Protein 3LFT (pdb70)

B-factor: mean 8.45, std 4.94, range [2.0, 41.19]

Secondary structure (DSSP, 8-state):
--EEEEEEE-S--HHHHHHHHHHHHHHHHTT--GGGEEEE---TT-HHHHH--TTGGGSS-SEEEEESHHHHHHHHHH-SSS-B----S-TTTTTS-S-SS---SSB--EEE---HHHHHHHHHHH-TT--EEEEEEETT-HHHHHHHHHHHHHHHHTT-EEEEEEESSGGGHHHHHH---S-SEEEE-S-HHHHHTHHHHHHHTTTT---EEESS---TTS--EEEE--HHHHHHHHH--HHHHTT--GGGS--EEE---EEEE-HHHHHHTTPPPPHHHHHH-SEE-/-EEEEE-S--HHHHHHHHHHHHHHHHTT---EE---TT-HHHHH--HHHHHSS-SEEEEESHHHHHHHHHH-SSS-B----S-TTTTTS-S-SS---SSB--EEE---HHHHHHHHHHH-TT--EEEEEEETT-HHHHHHHHHHHHHHHHTT-EEEEEEESSGGGHHHHHH---S-SEEEE-S-HHHHHTHHHHHHHTTTT---EEESS---TTS--EEEE--HHHHHHHHH--TTGGG---GGGS--EEE---EEEE-HHHHHHHT----HHHHHH-SEE-

Structure (mmCIF, N/CA/C/O backbone):
data_3LFT
#
_entry.id   3LFT
#
_cell.length_a   54.619
_cell.length_b   68.630
_cell.length_c   137.410
_cell.angle_alpha   90.000
_cell.angle_beta   90.000
_cell.angle_gamma   90.000
#
_symmetry.space_group_name_H-M   'P 21 21 21'
#
loop_
_entity.id
_entity.type
_entity.pdbx_description
1 polymer 'uncharacterized protein'
2 non-polymer TRYPTOPHAN
3 water water
#
loop_
_atom_site.group_PDB
_atom_site.id
_atom_site.type_symbol
_atom_site.label_atom_id
_atom_site.label_alt_id
_atom_site.label_comp_id
_atom_site.label_asym_id
_atom_site.label_entity_id
_atom_site.label_seq_id
_atom_site.pdbx_PDB_ins_code
_atom_site.Cartn_x
_atom_site.Cartn_y
_atom_site.Cartn_z
_atom_site.occupancy
_atom_site.B_iso_or_equiv
_atom_site.auth_seq_id
_atom_site.auth_comp_id
_atom_site.auth_asym_id
_atom_site.auth_atom_id
_atom_site.pdbx_PDB_model_num
ATOM 1 N N . SER A 1 1 ? -13.463 12.218 -6.680 1.00 10.92 49 SER A N 1
ATOM 2 C CA . SER A 1 1 ? -13.863 12.056 -8.115 1.00 11.24 49 SER A CA 1
ATOM 3 C C . SER A 1 1 ? -12.678 12.375 -9.031 1.00 11.05 49 SER A C 1
ATOM 4 O O . SER A 1 1 ? -11.781 13.131 -8.654 1.00 9.96 49 SER A O 1
ATOM 7 N N . ASN A 1 2 ? -12.688 11.787 -10.228 1.00 10.97 50 ASN A N 1
ATOM 8 C CA . ASN A 1 2 ? -11.643 11.996 -11.235 1.00 10.97 50 ASN A CA 1
ATOM 9 C C . ASN A 1 2 ? -10.228 11.836 -10.708 1.00 10.01 50 ASN A C 1
ATOM 10 O O . ASN A 1 2 ? -9.375 12.695 -10.977 1.00 10.12 50 ASN A O 1
ATOM 12 N N . ALA A 1 3 ? -9.969 10.761 -9.965 1.00 9.31 51 ALA A N 1
ATOM 13 C CA . ALA A 1 3 ? -8.659 10.590 -9.309 1.00 8.53 51 ALA A CA 1
ATOM 14 C C . ALA A 1 3 ? -7.529 10.423 -10.322 1.00 8.77 51 ALA A C 1
ATOM 15 O O . ALA A 1 3 ? -7.622 9.616 -11.261 1.00 8.67 51 ALA A O 1
ATOM 17 N N . LYS A 1 4 ? -6.479 11.226 -10.151 1.00 7.88 52 LYS A N 1
ATOM 18 C CA . LYS A 1 4 ? -5.303 11.176 -11.032 1.00 8.19 52 LYS A CA 1
ATOM 19 C C . LYS A 1 4 ? -4.068 11.274 -10.170 1.00 7.29 52 LYS A C 1
ATOM 20 O O . LYS A 1 4 ? -3.963 12.220 -9.362 1.00 7.84 52 LYS A O 1
ATOM 26 N N . ILE A 1 5 ? -3.141 10.331 -10.308 1.00 6.84 53 ILE A N 1
ATOM 27 C CA . ILE A 1 5 ? -1.883 10.422 -9.537 1.00 7.14 53 ILE A CA 1
ATOM 28 C C . ILE A 1 5 ? -0.673 10.225 -10.427 1.00 7.01 53 ILE A C 1
ATOM 29 O O . ILE A 1 5 ? -0.740 9.518 -11.436 1.00 7.23 53 ILE A O 1
ATOM 34 N N . GLY A 1 6 ? 0.424 10.881 -10.073 1.00 6.51 54 GLY A N 1
ATOM 35 C CA . GLY A 1 6 ? 1.692 10.644 -10.740 1.00 5.90 54 GLY A CA 1
ATOM 36 C C . GLY A 1 6 ? 2.595 9.847 -9.820 1.00 6.22 54 GLY A C 1
ATOM 37 O O . GLY A 1 6 ? 2.600 10.063 -8.601 1.00 6.62 54 GLY A O 1
ATOM 38 N N . VAL A 1 7 ? 3.341 8.913 -10.399 1.00 5.83 55 VAL A N 1
ATOM 39 C CA . VAL A 1 7 ? 4.262 8.053 -9.628 1.00 6.31 55 VAL A CA 1
ATOM 40 C C . VAL A 1 7 ? 5.634 8.094 -10.276 1.00 6.24 55 VAL A C 1
ATOM 41 O O . VAL A 1 7 ? 5.765 7.836 -11.480 1.00 6.75 55 VAL A O 1
ATOM 45 N N . LEU A 1 8 ? 6.649 8.448 -9.484 1.00 5.24 56 LEU A N 1
ATOM 46 C CA . LEU A 1 8 ? 8.036 8.427 -9.946 1.00 5.61 56 LEU A CA 1
ATOM 47 C C . LEU A 1 8 ? 8.764 7.345 -9.171 1.00 5.22 56 LEU A C 1
ATOM 48 O O . LEU A 1 8 ? 8.912 7.435 -7.946 1.00 6.15 56 LEU A O 1
ATOM 53 N N . GLN A 1 9 ? 9.184 6.301 -9.887 1.00 5.86 57 GLN A N 1
ATOM 54 C CA . GLN A 1 9 ? 10.031 5.278 -9.299 1.00 6.09 57 GLN A CA 1
ATOM 55 C C . GLN A 1 9 ? 11.483 5.646 -9.620 1.00 5.98 57 GLN A C 1
ATOM 56 O O . GLN A 1 9 ? 11.829 5.908 -10.761 1.00 5.99 57 GLN A O 1
ATOM 62 N N . PHE A 1 10 ? 12.336 5.660 -8.597 1.00 5.91 58 PHE A N 1
ATOM 63 C CA . PHE A 1 10 ? 13.676 6.196 -8.795 1.00 5.65 58 PHE A CA 1
ATOM 64 C C . PHE A 1 10 ? 14.469 5.381 -9.816 1.00 5.18 58 PHE A C 1
ATOM 65 O O . PHE A 1 10 ? 15.149 5.954 -10.663 1.00 5.18 58 PHE A O 1
ATOM 73 N N . VAL A 1 11 ? 14.392 4.051 -9.741 1.00 6.00 59 VAL A N 1
ATOM 74 C CA . VAL A 1 11 ? 15.219 3.173 -10.558 1.00 6.29 59 VAL A CA 1
ATOM 75 C C . VAL A 1 11 ? 14.557 1.812 -10.544 1.00 6.72 59 VAL A C 1
ATOM 76 O O . VAL A 1 11 ? 13.732 1.513 -9.687 1.00 6.54 59 VAL A O 1
ATOM 80 N N . SER A 1 12 ? 14.935 0.973 -11.502 1.00 7.03 60 SER A N 1
ATOM 81 C CA . SER A 1 12 ? 14.510 -0.424 -11.476 1.00 7.41 60 SER A CA 1
ATOM 82 C C . SER A 1 12 ? 15.451 -1.238 -10.609 1.00 7.70 60 SER A C 1
ATOM 83 O O . SER A 1 12 ? 16.604 -1.473 -10.956 1.00 9.00 60 SER A O 1
ATOM 86 N N . HIS A 1 13 ? 14.963 -1.636 -9.443 1.00 6.07 61 HIS A N 1
ATOM 87 C CA . HIS A 1 13 ? 15.546 -2.781 -8.761 1.00 6.20 61 HIS A CA 1
ATOM 88 C C . HIS A 1 13 ? 14.384 -3.575 -8.159 1.00 5.60 61 HIS A C 1
ATOM 89 O O . HIS A 1 13 ? 13.302 -3.021 -7.963 1.00 5.05 61 HIS A O 1
ATOM 96 N N . PRO A 1 14 ? 14.556 -4.882 -7.916 1.00 5.28 62 PRO A N 1
ATOM 97 C CA . PRO A 1 14 ? 13.323 -5.666 -7.676 1.00 5.59 62 PRO A CA 1
ATOM 98 C C . PRO A 1 14 ? 12.514 -5.244 -6.469 1.00 5.85 62 PRO A C 1
ATOM 99 O O . PRO A 1 14 ? 11.284 -5.337 -6.486 1.00 5.85 62 PRO A O 1
ATOM 103 N N . SER A 1 15 ? 13.183 -4.745 -5.435 1.00 5.13 63 SER A N 1
ATOM 104 C CA . SER A 1 15 ? 12.451 -4.272 -4.253 1.00 4.53 63 SER A CA 1
ATOM 105 C C . SER A 1 15 ? 11.497 -3.128 -4.589 1.00 5.17 63 SER A C 1
ATOM 106 O O . SER A 1 15 ? 10.346 -3.120 -4.156 1.00 5.29 63 SER A O 1
ATOM 109 N N . LEU A 1 16 ? 11.958 -2.176 -5.395 1.00 4.54 64 LEU A N 1
ATOM 110 C CA . LEU A 1 16 ? 11.082 -1.068 -5.766 1.00 5.14 64 LEU A CA 1
ATOM 111 C C . LEU A 1 16 ? 9.921 -1.529 -6.633 1.00 5.19 64 LEU A C 1
ATOM 112 O O . LEU A 1 16 ? 8.806 -1.012 -6.492 1.00 5.78 64 LEU A O 1
ATOM 117 N N . ASP A 1 17 ? 10.167 -2.476 -7.527 1.00 5.57 65 ASP A N 1
ATOM 118 C CA . ASP A 1 17 ? 9.082 -3.033 -8.333 1.00 5.40 65 ASP A CA 1
ATOM 119 C C . ASP A 1 17 ? 8.003 -3.665 -7.450 1.00 5.53 65 ASP A C 1
ATOM 120 O O . ASP A 1 17 ? 6.811 -3.505 -7.710 1.00 5.46 65 ASP A O 1
ATOM 125 N N . LEU A 1 18 ? 8.417 -4.359 -6.389 1.00 5.48 66 LEU A N 1
ATOM 126 C CA . LEU A 1 18 ? 7.475 -4.992 -5.467 1.00 5.46 66 LEU A CA 1
ATOM 127 C C . LEU A 1 18 ? 6.709 -3.954 -4.631 1.00 5.45 66 LEU A C 1
ATOM 128 O O . LEU A 1 18 ? 5.497 -4.115 -4.403 1.00 5.52 66 LEU A O 1
ATOM 133 N N . ILE A 1 19 ? 7.387 -2.889 -4.209 1.00 5.29 67 ILE A N 1
ATOM 134 C CA . ILE A 1 19 ? 6.698 -1.774 -3.572 1.00 5.38 67 ILE A CA 1
ATOM 135 C C . ILE A 1 19 ? 5.620 -1.203 -4.500 1.00 5.82 67 ILE A C 1
ATOM 136 O O . ILE A 1 19 ? 4.481 -0.975 -4.062 1.00 6.17 67 ILE A O 1
ATOM 141 N N . TYR A 1 20 ? 5.950 -0.993 -5.774 1.00 5.52 68 TYR A N 1
ATOM 142 C CA . TYR A 1 20 ? 4.960 -0.460 -6.691 1.00 5.80 68 TYR A CA 1
ATOM 143 C C . TYR A 1 20 ? 3.770 -1.418 -6.859 1.00 5.53 68 TYR A C 1
ATOM 144 O O . TYR A 1 20 ? 2.615 -0.973 -6.913 1.00 5.13 68 TYR A O 1
ATOM 153 N N . LYS A 1 21 ? 4.031 -2.724 -6.936 1.00 5.63 69 LYS A N 1
ATOM 154 C CA A LYS A 1 21 ? 2.958 -3.716 -6.983 0.50 5.61 69 LYS A CA 1
ATOM 155 C CA B LYS A 1 21 ? 2.937 -3.676 -7.011 0.50 5.19 69 LYS A CA 1
ATOM 156 C C . LYS A 1 21 ? 2.067 -3.550 -5.752 1.00 4.95 69 LYS A C 1
ATOM 157 O O . LYS A 1 21 ? 0.830 -3.545 -5.853 1.00 4.97 69 LYS A O 1
ATOM 168 N N . GLY A 1 22 ? 2.696 -3.412 -4.578 1.00 4.76 70 GLY A N 1
ATOM 169 C CA . GLY A 1 22 ? 1.961 -3.172 -3.325 1.00 5.07 70 GLY A CA 1
ATOM 170 C C . GLY A 1 22 ? 1.113 -1.912 -3.362 1.00 4.33 70 GLY A C 1
ATOM 171 O O . GLY A 1 22 ? -0.031 -1.920 -2.913 1.00 4.65 70 GLY A O 1
ATOM 172 N N . ILE A 1 23 ? 1.654 -0.829 -3.925 1.00 4.55 71 ILE A N 1
ATOM 173 C CA . ILE A 1 23 ? 0.879 0.405 -4.084 1.00 4.66 71 ILE A CA 1
ATOM 174 C C . ILE A 1 23 ? -0.397 0.135 -4.874 1.00 4.95 71 ILE A C 1
ATOM 175 O O . ILE A 1 23 ? -1.495 0.535 -4.460 1.00 4.93 71 ILE A O 1
ATOM 180 N N . GLN A 1 24 ? -0.239 -0.523 -6.020 1.00 4.85 72 GLN A N 1
ATOM 181 C CA . GLN A 1 24 ? -1.381 -0.846 -6.862 1.00 5.72 72 GLN A CA 1
ATOM 182 C C . GLN A 1 24 ? -2.376 -1.735 -6.130 1.00 5.52 72 GLN A C 1
ATOM 183 O O . GLN A 1 24 ? -3.579 -1.518 -6.256 1.00 6.05 72 GLN A O 1
ATOM 189 N N . ASP A 1 25 ? -1.887 -2.705 -5.358 1.00 5.51 73 ASP A N 1
ATOM 190 C CA . ASP A 1 25 ? -2.791 -3.593 -4.626 1.00 5.12 73 ASP A CA 1
ATOM 191 C C . ASP A 1 25 ? -3.546 -2.799 -3.575 1.00 5.00 73 ASP A C 1
ATOM 192 O O . ASP A 1 25 ? -4.735 -3.032 -3.386 1.00 6.40 73 ASP A O 1
ATOM 197 N N . GLY A 1 26 ? -2.870 -1.872 -2.890 1.00 4.96 74 GLY A N 1
ATOM 198 C CA . GLY A 1 26 ? -3.523 -1.108 -1.810 1.00 4.87 74 GLY A CA 1
ATOM 199 C C . GLY A 1 26 ? -4.564 -0.161 -2.367 1.00 5.75 74 GLY A C 1
ATOM 200 O O . GLY A 1 26 ? -5.655 -0.033 -1.818 1.00 6.46 74 GLY A O 1
ATOM 201 N N . LEU A 1 27 ? -4.238 0.505 -3.475 1.00 5.81 75 LEU A N 1
ATOM 202 C CA . LEU A 1 27 ? -5.230 1.312 -4.203 1.00 5.79 75 LEU A CA 1
ATOM 203 C C . LEU A 1 27 ? -6.447 0.501 -4.622 1.00 6.73 75 LEU A C 1
ATOM 204 O O . LEU A 1 27 ? -7.581 0.924 -4.427 1.00 6.19 75 LEU A O 1
ATOM 209 N N . ALA A 1 28 ? -6.203 -0.663 -5.215 1.00 6.33 76 ALA A N 1
ATOM 210 C CA . ALA A 1 28 ? -7.287 -1.491 -5.725 1.00 6.37 76 ALA A CA 1
ATOM 211 C C . ALA A 1 28 ? -8.211 -1.965 -4.601 1.00 6.72 76 ALA A C 1
ATOM 212 O O . ALA A 1 28 ? -9.438 -2.009 -4.770 1.00 6.47 76 ALA A O 1
ATOM 214 N N . GLU A 1 29 ? -7.641 -2.294 -3.444 1.00 6.82 77 GLU A N 1
ATOM 215 C CA . GLU A 1 29 ? -8.426 -2.750 -2.291 1.00 7.22 77 GLU A CA 1
ATOM 216 C C . GLU A 1 29 ? -9.434 -1.685 -1.838 1.00 6.85 77 GLU A C 1
ATOM 217 O O . GLU A 1 29 ? -10.503 -2.003 -1.322 1.00 6.40 77 GLU A O 1
ATOM 223 N N . GLU A 1 30 ? -9.080 -0.425 -2.060 1.00 6.62 78 GLU A N 1
ATOM 224 C CA . GLU A 1 30 ? -9.930 0.710 -1.693 1.00 6.49 78 GLU A CA 1
ATOM 225 C C . GLU A 1 30 ? -10.856 1.159 -2.828 1.00 7.03 78 GLU A C 1
ATOM 226 O O . GLU A 1 30 ? -11.595 2.137 -2.679 1.00 7.77 78 GLU A O 1
ATOM 232 N N . GLY A 1 31 ? -10.817 0.451 -3.954 1.00 7.23 79 GLY A N 1
ATOM 233 C CA . GLY A 1 31 ? -11.667 0.778 -5.110 1.00 7.66 79 GLY A CA 1
ATOM 234 C C . GLY A 1 31 ? -11.009 1.616 -6.191 1.00 8.21 79 GLY A C 1
ATOM 235 O O . GLY A 1 31 ? -11.630 1.908 -7.220 1.00 9.17 79 GLY A O 1
ATOM 236 N N . TYR A 1 32 ? -9.766 2.019 -5.958 1.00 7.65 80 TYR A N 1
ATOM 237 C CA . TYR A 1 32 ? -9.055 2.853 -6.914 1.00 8.31 80 TYR A CA 1
ATOM 238 C C . TYR A 1 32 ? -8.325 1.965 -7.919 1.00 8.25 80 TYR A C 1
ATOM 239 O O . TYR A 1 32 ? -7.154 1.622 -7.759 1.00 9.03 80 TYR A O 1
ATOM 248 N N . LYS A 1 33 ? -9.076 1.532 -8.928 1.00 8.53 81 LYS A N 1
ATOM 249 C CA . LYS A 1 33 ? -8.549 0.673 -9.990 1.00 9.00 81 LYS A CA 1
ATOM 250 C C . LYS A 1 33 ? -9.349 0.906 -11.264 1.00 9.67 81 LYS A C 1
ATOM 251 O O . LYS A 1 33 ? -10.415 1.520 -11.220 1.00 9.39 81 LYS A O 1
ATOM 257 N N . ASP A 1 34 ? -8.836 0.413 -12.391 1.00 10.19 82 ASP A N 1
ATOM 258 C CA . ASP A 1 34 ? -9.509 0.548 -13.695 1.00 11.18 82 ASP A CA 1
ATOM 259 C C . ASP A 1 34 ? -9.897 2.010 -13.964 1.00 11.23 82 ASP A C 1
ATOM 260 O O . ASP A 1 34 ? -9.047 2.901 -13.887 1.00 11.29 82 ASP A O 1
ATOM 265 N N . ASP A 1 35 ? -11.176 2.252 -14.244 1.00 11.51 83 ASP A N 1
ATOM 266 C CA . ASP A 1 35 ? -11.655 3.592 -14.597 1.00 11.35 83 ASP A CA 1
ATOM 267 C C . ASP A 1 35 ? -11.688 4.594 -13.425 1.00 11.19 83 ASP A C 1
ATOM 268 O O . ASP A 1 35 ? -11.886 5.789 -13.651 1.00 11.68 83 ASP A O 1
ATOM 270 N N . GLN A 1 36 ? -11.479 4.122 -12.192 1.00 10.44 84 GLN A N 1
ATOM 271 C CA . GLN A 1 36 ? -11.563 4.986 -11.002 1.00 9.61 84 GLN A CA 1
ATOM 272 C C . GLN A 1 36 ? -10.273 5.750 -10.679 1.00 9.28 84 GLN A C 1
ATOM 273 O O . GLN A 1 36 ? -10.271 6.648 -9.832 1.00 8.90 84 GLN A O 1
ATOM 275 N N . VAL A 1 37 ? -9.179 5.392 -11.338 1.00 8.53 85 VAL A N 1
ATOM 276 C CA . VAL A 1 37 ? -7.921 6.109 -11.127 1.00 8.60 85 VAL A CA 1
ATOM 277 C C . VAL A 1 37 ? -7.077 6.109 -12.401 1.00 7.79 85 VAL A C 1
ATOM 278 O O . VAL A 1 37 ? -7.078 5.133 -13.162 1.00 8.65 85 VAL A O 1
ATOM 282 N N . LYS A 1 38 ? -6.418 7.233 -12.662 1.00 5.76 86 LYS A N 1
ATOM 283 C CA . LYS A 1 38 ? -5.455 7.324 -13.741 1.00 4.69 86 LYS A CA 1
ATOM 284 C C . LYS A 1 38 ? -4.077 7.506 -13.123 1.00 4.48 86 LYS A C 1
ATOM 285 O O . LYS A 1 38 ? -3.829 8.494 -12.426 1.00 4.34 86 LYS A O 1
ATOM 287 N N . ILE A 1 39 ? -3.204 6.528 -13.360 1.00 4.30 87 ILE A N 1
ATOM 288 C CA . ILE A 1 39 ? -1.834 6.562 -12.853 1.00 5.43 87 ILE A CA 1
ATOM 289 C C . ILE A 1 39 ? -0.890 6.906 -13.984 1.00 5.48 87 ILE A C 1
ATOM 290 O O . ILE A 1 39 ? -0.849 6.205 -15.000 1.00 6.90 87 ILE A O 1
ATOM 295 N N . ASP A 1 40 ? -0.156 8.000 -13.815 1.00 4.50 88 ASP A N 1
ATOM 296 C CA . ASP A 1 40 ? 0.950 8.339 -14.720 1.00 4.91 88 ASP A CA 1
ATOM 297 C C . ASP A 1 40 ? 2.261 7.901 -14.067 1.00 4.08 88 ASP A C 1
ATOM 298 O O . ASP A 1 40 ? 2.751 8.554 -13.142 1.00 4.70 88 ASP A O 1
ATOM 303 N N . PHE A 1 41 ? 2.806 6.797 -14.560 1.00 3.61 89 PHE A N 1
ATOM 304 C CA . PHE A 1 41 ? 4.001 6.177 -14.006 1.00 3.93 89 PHE A CA 1
ATOM 305 C C . PHE A 1 41 ? 5.240 6.527 -14.809 1.00 3.83 89 PHE A C 1
ATOM 306 O O . PHE A 1 41 ? 5.241 6.404 -16.038 1.00 4.43 89 PHE A O 1
ATOM 322 N N . ASN A 1 43 ? 9.793 6.229 -14.571 1.00 4.03 91 ASN A N 1
ATOM 323 C CA . ASN A 1 43 ? 10.961 5.647 -13.912 1.00 3.96 91 ASN A CA 1
ATOM 324 C C . ASN A 1 43 ? 12.198 6.439 -14.346 1.00 3.89 91 ASN A C 1
ATOM 325 O O . ASN A 1 43 ? 12.515 6.535 -15.531 1.00 4.32 91 ASN A O 1
ATOM 330 N N . SER A 1 44 ? 12.861 7.062 -13.378 1.00 3.23 92 SER A N 1
ATOM 331 C CA . SER A 1 44 ? 14.040 7.890 -13.651 1.00 3.62 92 SER A CA 1
ATOM 332 C C . SER A 1 44 ? 15.344 7.099 -13.864 1.00 3.79 92 SER A C 1
ATOM 333 O O . SER A 1 44 ? 16.386 7.711 -14.167 1.00 4.42 92 SER A O 1
ATOM 336 N N . GLU A 1 45 ? 15.282 5.765 -13.756 1.00 4.68 93 GLU A N 1
ATOM 337 C CA A GLU A 1 45 ? 16.415 4.932 -14.178 0.50 4.84 93 GLU A CA 1
ATOM 338 C CA B GLU A 1 45 ? 16.399 4.878 -14.118 0.50 4.68 93 GLU A CA 1
ATOM 339 C C . GLU A 1 45 ? 17.694 5.254 -13.391 1.00 4.80 93 GLU A C 1
ATOM 340 O O . GLU A 1 45 ? 18.803 5.131 -13.913 1.00 5.03 93 GLU A O 1
ATOM 351 N N . GLY A 1 46 ? 17.547 5.699 -12.148 1.00 4.26 94 GLY A N 1
ATOM 352 C CA . GLY A 1 46 ? 18.698 6.043 -11.314 1.00 5.42 94 GLY A CA 1
ATOM 353 C C . GLY A 1 46 ? 19.448 7.300 -11.714 1.00 5.59 94 GLY A C 1
ATOM 354 O O . GLY A 1 46 ? 20.533 7.559 -11.207 1.00 7.13 94 GLY A O 1
ATOM 355 N N . ASP A 1 47 ? 18.863 8.077 -12.617 1.00 4.96 95 ASP A N 1
ATOM 356 C CA . ASP A 1 47 ? 19.542 9.224 -13.217 1.00 4.94 95 ASP A CA 1
ATOM 357 C C . ASP A 1 47 ? 18.966 10.513 -12.628 1.00 4.79 95 ASP A C 1
ATOM 358 O O . ASP A 1 47 ? 17.782 10.825 -12.826 1.00 4.70 95 ASP A O 1
ATOM 363 N N . GLN A 1 48 ? 19.792 11.282 -11.919 1.00 4.50 96 GLN A N 1
ATOM 364 C CA . GLN A 1 48 ? 19.303 12.522 -11.289 1.00 5.36 96 GLN A CA 1
ATOM 365 C C . GLN A 1 48 ? 18.781 13.536 -12.293 1.00 4.86 96 GLN A C 1
ATOM 366 O O . GLN A 1 48 ? 17.906 14.356 -11.960 1.00 4.08 96 GLN A O 1
ATOM 372 N N . SER A 1 49 ? 19.309 13.515 -13.519 1.00 5.90 97 SER A N 1
ATOM 373 C CA . SER A 1 49 ? 18.788 14.407 -14.550 1.00 6.64 97 SER A CA 1
ATOM 374 C C . SER A 1 49 ? 17.342 14.063 -14.861 1.00 6.30 97 SER A C 1
ATOM 375 O O . SER A 1 49 ? 16.497 14.964 -14.980 1.00 6.74 97 SER A O 1
ATOM 378 N N . LYS A 1 50 ? 17.049 12.771 -14.963 1.00 6.15 98 LYS A N 1
ATOM 379 C CA . LYS A 1 50 ? 15.694 12.315 -15.207 1.00 6.16 98 LYS A CA 1
ATOM 380 C C . LYS A 1 50 ? 14.810 12.602 -13.993 1.00 5.27 98 LYS A C 1
ATOM 381 O O . LYS A 1 50 ? 13.638 12.938 -14.132 1.00 6.11 98 LYS A O 1
ATOM 387 N N . VAL A 1 51 ? 15.361 12.476 -12.785 1.00 5.85 99 VAL A N 1
ATOM 388 C CA . VAL A 1 51 ? 14.589 12.826 -11.595 1.00 5.94 99 VAL A CA 1
ATOM 389 C C . VAL A 1 51 ? 14.091 14.262 -11.715 1.00 6.12 99 VAL A C 1
ATOM 390 O O . VAL A 1 51 ? 12.919 14.539 -11.484 1.00 5.91 99 VAL A O 1
ATOM 394 N N . ALA A 1 52 ? 14.980 15.182 -12.090 1.00 5.75 100 ALA A N 1
ATOM 395 C CA . ALA A 1 52 ? 14.590 16.590 -12.180 1.00 6.31 100 ALA A CA 1
ATOM 396 C C . ALA A 1 52 ? 13.550 16.822 -13.284 1.00 6.22 100 ALA A C 1
ATOM 397 O O . ALA A 1 52 ? 12.536 17.476 -13.054 1.00 6.74 100 ALA A O 1
ATOM 399 N N . THR A 1 53 ? 13.796 16.281 -14.468 1.00 6.43 101 THR A N 1
ATOM 400 C CA . THR A 1 53 ? 12.898 16.524 -15.584 1.00 6.64 101 THR A CA 1
ATOM 401 C C . THR A 1 53 ? 11.530 15.874 -15.365 1.00 6.23 101 THR A C 1
ATOM 402 O O . THR A 1 53 ? 10.485 16.496 -15.577 1.00 6.84 101 THR A O 1
ATOM 414 N N . SER A 1 55 ? 10.197 14.922 -12.424 1.00 6.29 103 SER A N 1
ATOM 415 C CA . SER A 1 55 ? 9.499 15.576 -11.312 1.00 6.57 103 SER A CA 1
ATOM 416 C C . SER A 1 55 ? 8.807 16.845 -11.770 1.00 6.56 103 SER A C 1
ATOM 417 O O . SER A 1 55 ? 7.649 17.108 -11.401 1.00 6.76 103 SER A O 1
ATOM 420 N N . LYS A 1 56 ? 9.499 17.642 -12.583 1.00 5.87 104 LYS A N 1
ATOM 421 C CA . LYS A 1 56 ? 8.926 18.880 -13.075 1.00 6.60 104 LYS A CA 1
ATOM 422 C C . LYS A 1 56 ? 7.636 18.602 -13.854 1.00 7.20 104 LYS A C 1
ATOM 423 O O . LYS A 1 56 ? 6.635 19.293 -13.668 1.00 8.36 104 LYS A O 1
ATOM 429 N N . GLN A 1 57 ? 7.657 17.572 -14.692 1.00 6.81 105 GLN A N 1
ATOM 430 C CA . GLN A 1 57 ? 6.487 17.186 -15.478 1.00 8.25 105 GLN A CA 1
ATOM 431 C C . GLN A 1 57 ? 5.341 16.716 -14.580 1.00 8.16 105 GLN A C 1
ATOM 432 O O . GLN A 1 57 ? 4.209 17.180 -14.717 1.00 8.81 105 GLN A O 1
ATOM 438 N N . LEU A 1 58 ? 5.645 15.823 -13.636 1.00 7.45 106 LEU A N 1
ATOM 439 C CA . LEU A 1 58 ? 4.598 15.173 -12.830 1.00 6.65 106 LEU A CA 1
ATOM 440 C C . LEU A 1 58 ? 3.833 16.137 -11.934 1.00 7.23 106 LEU A C 1
ATOM 441 O O . LEU A 1 58 ? 2.658 15.908 -11.642 1.00 6.77 106 LEU A O 1
ATOM 446 N N . VAL A 1 59 ? 4.490 17.215 -11.501 1.00 7.39 107 VAL A N 1
ATOM 447 C CA . VAL A 1 59 ? 3.833 18.152 -10.577 1.00 8.52 107 VAL A CA 1
ATOM 448 C C . VAL A 1 59 ? 3.062 19.252 -11.295 1.00 9.30 107 VAL A C 1
ATOM 449 O O . VAL A 1 59 ? 2.382 20.051 -10.645 1.00 10.05 107 VAL A O 1
ATOM 453 N N . ALA A 1 60 ? 3.144 19.268 -12.623 1.00 9.65 108 ALA A N 1
ATOM 454 C CA . ALA A 1 60 ? 2.519 20.302 -13.448 1.00 10.75 108 ALA A CA 1
ATOM 455 C C . ALA A 1 60 ? 1.557 19.702 -14.481 1.00 11.41 108 ALA A C 1
ATOM 456 O O . ALA A 1 60 ? 1.258 20.335 -15.501 1.00 12.63 108 ALA A O 1
ATOM 458 N N . ASN A 1 61 ? 1.038 18.508 -14.201 1.00 11.88 109 ASN A N 1
ATOM 459 C CA . ASN A 1 61 ? 0.213 17.770 -15.157 1.00 12.88 109 ASN A CA 1
ATOM 460 C C . ASN A 1 61 ? -1.200 17.392 -14.673 1.00 12.25 109 ASN A C 1
ATOM 461 O O . ASN A 1 61 ? -1.787 16.412 -15.137 1.00 12.73 109 ASN A O 1
ATOM 466 N N . GLY A 1 62 ? -1.761 18.171 -13.757 1.00 12.49 110 GLY A N 1
ATOM 467 C CA . GLY A 1 62 ? -3.130 17.921 -13.282 1.00 10.95 110 GLY A CA 1
ATOM 468 C C . GLY A 1 62 ? -3.333 16.737 -12.330 1.00 9.40 110 GLY A C 1
ATOM 469 O O . GLY A 1 62 ? -4.463 16.313 -12.078 1.00 10.25 110 GLY A O 1
ATOM 470 N N . ASN A 1 63 ? -2.249 16.192 -11.800 1.00 8.17 111 ASN A N 1
ATOM 471 C CA . ASN A 1 63 ? -2.337 15.125 -10.812 1.00 7.69 111 ASN A CA 1
ATOM 472 C C . ASN A 1 63 ? -2.860 15.665 -9.494 1.00 7.56 111 ASN A C 1
ATOM 473 O O . ASN A 1 63 ? -2.554 16.809 -9.119 1.00 8.11 111 ASN A O 1
ATOM 478 N N . ASP A 1 64 ? -3.659 14.848 -8.803 1.00 6.90 112 ASP A N 1
ATOM 479 C CA . ASP A 1 64 ? -4.161 15.196 -7.468 1.00 7.10 112 ASP A CA 1
ATOM 480 C C . ASP A 1 64 ? -3.046 15.129 -6.428 1.00 6.15 112 ASP A C 1
ATOM 481 O O . ASP A 1 64 ? -3.092 15.807 -5.399 1.00 7.13 112 ASP A O 1
ATOM 486 N N . LEU A 1 65 ? -2.088 14.233 -6.660 1.00 5.82 113 LEU A N 1
ATOM 487 C CA . LEU A 1 65 ? -0.910 14.074 -5.798 1.00 5.27 113 LEU A CA 1
ATOM 488 C C . LEU A 1 65 ? 0.137 13.320 -6.592 1.00 5.28 113 LEU A C 1
ATOM 489 O O . LEU A 1 65 ? -0.158 12.756 -7.656 1.00 5.55 113 LEU A O 1
ATOM 494 N N . VAL A 1 66 ? 1.368 13.312 -6.080 1.00 4.95 114 VAL A N 1
ATOM 495 C CA . VAL A 1 66 ? 2.435 12.528 -6.671 1.00 4.92 114 VAL A CA 1
ATOM 496 C C . VAL A 1 66 ? 3.053 11.621 -5.610 1.00 5.35 114 VAL A C 1
ATOM 497 O O . VAL A 1 66 ? 2.969 11.902 -4.400 1.00 6.20 114 VAL A O 1
ATOM 501 N N . VAL A 1 67 ? 3.691 10.554 -6.083 1.00 5.38 115 VAL A N 1
ATOM 502 C CA . VAL A 1 67 ? 4.256 9.507 -5.233 1.00 5.50 115 VAL A CA 1
ATOM 503 C C . VAL A 1 67 ? 5.690 9.285 -5.646 1.00 5.66 115 VAL A C 1
ATOM 504 O O . VAL A 1 67 ? 5.946 9.079 -6.835 1.00 5.91 115 VAL A O 1
ATOM 508 N N . GLY A 1 68 ? 6.612 9.338 -4.693 1.00 5.37 116 GLY A N 1
ATOM 509 C CA . GLY A 1 68 ? 8.015 9.073 -4.981 1.00 5.65 116 GLY A CA 1
ATOM 510 C C . GLY A 1 68 ? 8.457 7.782 -4.335 1.00 5.42 116 GLY A C 1
ATOM 511 O O . GLY A 1 68 ? 8.446 7.659 -3.103 1.00 6.21 116 GLY A O 1
ATOM 512 N N . ILE A 1 69 ? 8.827 6.813 -5.169 1.00 5.22 117 ILE A N 1
ATOM 513 C CA . ILE A 1 69 ? 9.337 5.520 -4.680 1.00 5.94 117 ILE A CA 1
ATOM 514 C C . ILE A 1 69 ? 10.848 5.614 -4.578 1.00 6.05 117 ILE A C 1
ATOM 515 O O . ILE A 1 69 ? 11.532 5.755 -5.597 1.00 6.28 117 ILE A O 1
ATOM 520 N N . ALA A 1 70 ? 11.317 5.571 -3.323 1.00 5.88 118 ALA A N 1
ATOM 521 C CA . ALA A 1 70 ? 12.719 5.739 -2.892 1.00 5.82 118 ALA A CA 1
ATOM 522 C C . ALA A 1 70 ? 13.051 7.213 -2.688 1.00 5.68 118 ALA A C 1
ATOM 523 O O . ALA A 1 70 ? 12.448 8.108 -3.299 1.00 5.56 118 ALA A O 1
ATOM 525 N N . THR A 1 71 ? 14.007 7.454 -1.810 1.00 5.51 119 THR A N 1
ATOM 526 C CA . THR A 1 71 ? 14.358 8.785 -1.348 1.00 5.59 119 THR A CA 1
ATOM 527 C C . THR A 1 71 ? 14.671 9.786 -2.483 1.00 5.75 119 THR A C 1
ATOM 528 O O . THR A 1 71 ? 14.110 10.874 -2.475 1.00 5.91 119 THR A O 1
ATOM 532 N N . PRO A 1 72 ? 15.495 9.407 -3.478 1.00 6.04 120 PRO A N 1
ATOM 533 C CA . PRO A 1 72 ? 15.762 10.432 -4.511 1.00 6.30 120 PRO A CA 1
ATOM 534 C C . PRO A 1 72 ? 14.520 10.839 -5.301 1.00 6.51 120 PRO A C 1
ATOM 535 O O . PRO A 1 72 ? 14.432 11.985 -5.755 1.00 6.08 120 PRO A O 1
ATOM 539 N N . ALA A 1 73 ? 13.570 9.924 -5.482 1.00 5.51 121 ALA A N 1
ATOM 540 C CA . ALA A 1 73 ? 12.339 10.267 -6.186 1.00 5.86 121 ALA A CA 1
ATOM 541 C C . ALA A 1 73 ? 11.457 11.185 -5.356 1.00 5.49 121 ALA A C 1
ATOM 542 O O . ALA A 1 73 ? 10.952 12.178 -5.861 1.00 6.01 121 ALA A O 1
ATOM 544 N N . ALA A 1 74 ? 11.275 10.869 -4.076 1.00 5.05 122 ALA A N 1
ATOM 545 C CA . ALA A 1 74 ? 10.490 11.733 -3.210 1.00 5.52 122 ALA A CA 1
ATOM 546 C C . ALA A 1 74 ? 11.148 13.105 -3.087 1.00 4.90 122 ALA A C 1
ATOM 547 O O . ALA A 1 74 ? 10.445 14.102 -3.092 1.00 5.38 122 ALA A O 1
ATOM 549 N N . GLN A 1 75 ? 12.478 13.156 -2.989 1.00 5.29 123 GLN A N 1
ATOM 550 C CA . GLN A 1 75 ? 13.186 14.436 -2.922 1.00 4.74 123 GLN A CA 1
ATOM 551 C C . GLN A 1 75 ? 13.004 15.246 -4.211 1.00 5.17 123 GLN A C 1
ATOM 552 O O . GLN A 1 75 ? 12.804 16.451 -4.154 1.00 5.48 123 GLN A O 1
ATOM 558 N N . GLY A 1 76 ? 13.031 14.575 -5.366 1.00 4.74 124 GLY A N 1
ATOM 559 C CA . GLY A 1 76 ? 12.793 15.298 -6.618 1.00 4.97 124 GLY A CA 1
ATOM 560 C C . GLY A 1 76 ? 11.420 15.941 -6.658 1.00 4.89 124 GLY A C 1
ATOM 561 O O . GLY A 1 76 ? 11.266 17.100 -7.061 1.00 4.64 124 GLY A O 1
ATOM 562 N N . LEU A 1 77 ? 10.414 15.175 -6.246 1.00 4.66 125 LEU A N 1
ATOM 563 C CA . LEU A 1 77 ? 9.045 15.681 -6.261 1.00 4.73 125 LEU A CA 1
ATOM 564 C C . LEU A 1 77 ? 8.857 16.795 -5.233 1.00 4.96 125 LEU A C 1
ATOM 565 O O . LEU A 1 77 ? 8.248 17.820 -5.548 1.00 5.03 125 LEU A O 1
ATOM 570 N N . ALA A 1 78 ? 9.381 16.614 -4.018 1.00 5.10 126 ALA A N 1
ATOM 571 C CA . ALA A 1 78 ? 9.239 17.628 -2.964 1.00 5.49 126 ALA A CA 1
ATOM 572 C C . ALA A 1 78 ? 9.983 18.929 -3.302 1.00 6.76 126 ALA A C 1
ATOM 573 O O . ALA A 1 78 ? 9.600 19.994 -2.842 1.00 7.55 126 ALA A O 1
ATOM 575 N N . SER A 1 79 ? 11.042 18.842 -4.094 1.00 6.54 127 SER A N 1
ATOM 576 C CA A SER A 1 79 ? 11.747 20.028 -4.555 0.50 6.82 127 SER A CA 1
ATOM 577 C CA B SER A 1 79 ? 11.722 20.057 -4.527 0.50 6.85 127 SER A CA 1
ATOM 578 C C . SER A 1 79 ? 10.921 20.762 -5.612 1.00 6.76 127 SER A C 1
ATOM 579 O O . SER A 1 79 ? 10.913 21.992 -5.666 1.00 8.06 127 SER A O 1
ATOM 584 N N . ALA A 1 80 ? 10.229 19.988 -6.451 1.00 6.32 128 ALA A N 1
ATOM 585 C CA . ALA A 1 80 ? 9.495 20.521 -7.599 1.00 6.52 128 ALA A CA 1
ATOM 586 C C . ALA A 1 80 ? 8.165 21.170 -7.215 1.00 5.75 128 ALA A C 1
ATOM 587 O O . ALA A 1 80 ? 7.639 21.984 -7.978 1.00 6.26 128 ALA A O 1
ATOM 589 N N . THR A 1 81 ? 7.622 20.804 -6.047 1.00 5.32 129 THR A N 1
ATOM 590 C CA . THR A 1 81 ? 6.361 21.399 -5.573 1.00 5.51 129 THR A CA 1
ATOM 591 C C . THR A 1 81 ? 6.310 21.514 -4.065 1.00 5.10 129 THR A C 1
ATOM 592 O O . THR A 1 81 ? 6.705 20.580 -3.346 1.00 5.94 129 THR A O 1
ATOM 596 N N . LYS A 1 82 ? 5.810 22.653 -3.594 1.00 5.85 130 LYS A N 1
ATOM 597 C CA A LYS A 1 82 ? 5.608 22.871 -2.165 0.50 6.80 130 LYS A CA 1
ATOM 598 C CA B LYS A 1 82 ? 5.603 22.847 -2.161 0.50 6.86 130 LYS A CA 1
ATOM 599 C C . LYS A 1 82 ? 4.126 22.789 -1.797 1.00 7.03 130 LYS A C 1
ATOM 600 O O . LYS A 1 82 ? 3.772 22.828 -0.612 1.00 7.48 130 LYS A O 1
ATOM 611 N N . ASP A 1 83 ? 3.259 22.668 -2.800 1.00 6.55 131 ASP A N 1
ATOM 612 C CA . ASP A 1 83 ? 1.800 22.715 -2.503 1.00 7.40 131 ASP A CA 1
ATOM 613 C C . ASP A 1 83 ? 1.015 21.465 -2.893 1.00 7.53 131 ASP A C 1
ATOM 614 O O . ASP A 1 83 ? 0.024 21.149 -2.231 1.00 8.18 131 ASP A O 1
ATOM 619 N N . LEU A 1 84 ? 1.470 20.717 -3.894 1.00 6.42 132 LEU A N 1
ATOM 620 C CA . LEU A 1 84 ? 0.804 19.477 -4.280 1.00 6.20 132 LEU A CA 1
ATOM 621 C C . LEU A 1 84 ? 1.228 18.366 -3.302 1.00 5.13 132 LEU A C 1
ATOM 622 O O . LEU A 1 84 ? 2.410 18.259 -3.001 1.00 5.96 132 LEU A O 1
ATOM 627 N N . PRO A 1 85 ? 0.288 17.514 -2.835 1.00 4.70 133 PRO A N 1
ATOM 628 C CA . PRO A 1 85 ? 0.740 16.426 -1.947 1.00 4.62 133 PRO A CA 1
ATOM 629 C C . PRO A 1 85 ? 1.765 15.492 -2.586 1.00 4.94 133 PRO A C 1
ATOM 630 O O . PRO A 1 85 ? 1.606 15.058 -3.740 1.00 5.33 133 PRO A O 1
ATOM 634 N N . VAL A 1 86 ? 2.808 15.189 -1.821 1.00 4.62 134 VAL A N 1
ATOM 635 C CA . VAL A 1 86 ? 3.855 14.263 -2.205 1.00 4.83 134 VAL A CA 1
ATOM 636 C C . VAL A 1 86 ? 3.843 13.110 -1.198 1.00 4.69 134 VAL A C 1
ATOM 637 O O . VAL A 1 86 ? 3.977 13.320 0.003 1.00 5.56 134 VAL A O 1
ATOM 641 N N . ILE A 1 87 ? 3.661 11.898 -1.708 1.00 4.77 135 ILE A N 1
ATOM 642 C CA . ILE A 1 87 ? 3.616 10.725 -0.850 1.00 5.18 135 ILE A CA 1
ATOM 643 C C . ILE A 1 87 ? 4.915 9.942 -1.001 1.00 5.21 135 ILE A C 1
ATOM 644 O O . ILE A 1 87 ? 5.259 9.504 -2.107 1.00 6.08 135 ILE A O 1
ATOM 657 N N . ALA A 1 89 ? 7.090 6.737 -0.765 1.00 4.98 137 ALA A N 1
ATOM 658 C CA . ALA A 1 89 ? 6.968 5.276 -0.732 1.00 5.39 137 ALA A CA 1
ATOM 659 C C . ALA A 1 89 ? 8.324 4.669 -0.390 1.00 5.13 137 ALA A C 1
ATOM 660 O O . ALA A 1 89 ? 9.201 4.523 -1.274 1.00 5.77 137 ALA A O 1
ATOM 662 N N . ALA A 1 90 ? 8.477 4.318 0.887 1.00 5.17 138 ALA A N 1
ATOM 663 C CA . ALA A 1 90 ? 9.693 3.687 1.412 1.00 5.37 138 ALA A CA 1
ATOM 664 C C . ALA A 1 90 ? 10.906 4.617 1.393 1.00 5.38 138 ALA A C 1
ATOM 665 O O . ALA A 1 90 ? 11.900 4.383 0.696 1.00 6.18 138 ALA A O 1
ATOM 667 N N . ILE A 1 91 ? 10.821 5.677 2.204 1.00 5.05 139 ILE A N 1
ATOM 668 C CA . ILE A 1 91 ? 11.929 6.616 2.419 1.00 5.28 139 ILE A CA 1
ATOM 669 C C . ILE A 1 91 ? 12.488 6.268 3.802 1.00 4.88 139 ILE A C 1
ATOM 670 O O . ILE A 1 91 ? 11.801 6.384 4.817 1.00 4.93 139 ILE A O 1
ATOM 675 N N . THR A 1 92 ? 13.745 5.835 3.842 1.00 4.78 140 THR A N 1
ATOM 676 C CA . THR A 1 92 ? 14.312 5.296 5.086 1.00 4.90 140 THR A CA 1
ATOM 677 C C . THR A 1 92 ? 14.435 6.330 6.208 1.00 5.09 140 THR A C 1
ATOM 678 O O . THR A 1 92 ? 14.191 6.029 7.376 1.00 5.49 140 THR A O 1
ATOM 682 N N . ASP A 1 93 ? 14.799 7.556 5.848 1.00 4.83 141 ASP A N 1
ATOM 683 C CA . ASP A 1 93 ? 15.013 8.607 6.857 1.00 4.87 141 ASP A CA 1
ATOM 684 C C . ASP A 1 93 ? 14.409 9.930 6.383 1.00 4.84 141 ASP A C 1
ATOM 685 O O . ASP A 1 93 ? 15.118 10.792 5.866 1.00 5.07 141 ASP A O 1
ATOM 690 N N . PRO A 1 94 ? 13.096 10.114 6.572 1.00 5.36 142 PRO A N 1
ATOM 691 C CA . PRO A 1 94 ? 12.419 11.310 6.055 1.00 5.70 142 PRO A CA 1
ATOM 692 C C . PRO A 1 94 ? 12.945 12.609 6.668 1.00 5.62 142 PRO A C 1
ATOM 693 O O . PRO A 1 94 ? 13.011 13.606 5.960 1.00 6.07 142 PRO A O 1
ATOM 697 N N . ILE A 1 95 ? 13.331 12.597 7.938 1.00 5.95 143 ILE A N 1
ATOM 698 C CA . ILE A 1 95 ? 13.818 13.824 8.563 1.00 5.91 143 ILE A CA 1
ATOM 699 C C . ILE A 1 95 ? 15.187 14.199 7.997 1.00 6.27 143 ILE A C 1
ATOM 700 O O . ILE A 1 95 ? 15.426 15.343 7.603 1.00 5.96 143 ILE A O 1
ATOM 705 N N . GLY A 1 96 ? 16.090 13.220 7.946 1.00 5.83 144 GLY A N 1
ATOM 706 C CA . GLY A 1 96 ? 17.419 13.452 7.383 1.00 6.63 144 GLY A CA 1
ATOM 707 C C . GLY A 1 96 ? 17.393 13.771 5.900 1.00 6.23 144 GLY A C 1
ATOM 708 O O . GLY A 1 96 ? 18.307 14.447 5.399 1.00 8.08 144 GLY A O 1
ATOM 709 N N . ALA A 1 97 ? 16.356 13.318 5.199 1.00 6.54 145 ALA A N 1
ATOM 710 C CA . ALA A 1 97 ? 16.196 13.646 3.786 1.00 6.38 145 ALA A CA 1
ATOM 711 C C . ALA A 1 97 ? 15.627 15.045 3.588 1.00 6.23 145 ALA A C 1
ATOM 712 O O . ALA A 1 97 ? 15.490 15.500 2.460 1.00 5.59 145 ALA A O 1
ATOM 714 N N . ASN A 1 98 ? 15.344 15.747 4.691 1.00 5.63 146 ASN A N 1
ATOM 715 C CA . ASN A 1 98 ? 14.729 17.086 4.672 1.00 6.34 146 ASN A CA 1
ATOM 716 C C . ASN A 1 98 ? 13.346 17.071 4.009 1.00 6.23 146 ASN A C 1
ATOM 717 O O . ASN A 1 98 ? 12.949 18.050 3.372 1.00 8.90 146 ASN A O 1
ATOM 722 N N . LEU A 1 99 ? 12.625 15.957 4.170 1.00 6.10 147 LEU A N 1
ATOM 723 C CA . LEU A 1 99 ? 11.297 15.786 3.577 1.00 6.43 147 LEU A CA 1
ATOM 724 C C . LEU A 1 99 ? 10.159 16.128 4.531 1.00 6.31 147 LEU A C 1
ATOM 725 O O . LEU A 1 99 ? 9.094 16.589 4.094 1.00 6.67 147 LEU A O 1
ATOM 730 N N . VAL A 1 100 ? 10.382 15.895 5.821 1.00 6.80 148 VAL A N 1
ATOM 731 C CA . VAL A 1 100 ? 9.398 16.200 6.865 1.00 6.78 148 VAL A CA 1
ATOM 732 C C . VAL A 1 100 ? 10.127 16.835 8.028 1.00 6.92 148 VAL A C 1
ATOM 733 O O . VAL A 1 100 ? 11.324 16.591 8.211 1.00 8.42 148 VAL A O 1
ATOM 737 N N . LYS A 1 101 ? 9.421 17.656 8.804 1.00 6.07 149 LYS A N 1
ATOM 738 C CA . LYS A 1 101 ? 10.021 18.255 10.004 1.00 6.27 149 LYS A CA 1
ATOM 739 C C . LYS A 1 101 ? 10.190 17.233 11.133 1.00 5.75 149 LYS A C 1
ATOM 740 O O . LYS A 1 101 ? 11.225 17.196 11.809 1.00 6.60 149 LYS A O 1
ATOM 746 N N . ASP A 1 102 ? 9.146 16.435 11.356 1.00 5.95 150 ASP A N 1
ATOM 747 C CA . ASP A 1 102 ? 9.203 15.306 12.285 1.00 5.68 150 ASP A CA 1
ATOM 748 C C . ASP A 1 102 ? 8.174 14.274 11.821 1.00 5.67 150 ASP A C 1
ATOM 749 O O . ASP A 1 102 ? 7.411 14.518 10.861 1.00 5.52 150 ASP A O 1
ATOM 754 N N . LEU A 1 103 ? 8.155 13.129 12.485 1.00 5.94 151 LEU A N 1
ATOM 755 C CA . LEU A 1 103 ? 7.306 12.026 12.018 1.00 6.66 151 LEU A CA 1
ATOM 756 C C . LEU A 1 103 ? 5.850 12.256 12.317 1.00 6.24 151 LEU A C 1
ATOM 757 O O . LEU A 1 103 ? 4.998 11.692 11.627 1.00 8.02 151 LEU A O 1
ATOM 762 N N . LYS A 1 104 ? 5.557 13.052 13.330 1.00 5.73 152 LYS A N 1
ATOM 763 C CA . LYS A 1 104 ? 4.185 13.236 13.774 1.00 5.68 152 LYS A CA 1
ATOM 764 C C . LYS A 1 104 ? 3.455 14.304 12.989 1.00 5.84 152 LYS A C 1
ATOM 765 O O . LYS A 1 104 ? 2.329 14.089 12.553 1.00 6.68 152 LYS A O 1
ATOM 771 N N . LYS A 1 105 ? 4.113 15.438 12.795 1.00 5.93 153 LYS A N 1
ATOM 772 C CA . LYS A 1 105 ? 3.551 16.566 12.042 1.00 6.11 153 LYS A CA 1
ATOM 773 C C . LYS A 1 105 ? 4.584 16.945 10.972 1.00 5.70 153 LYS A C 1
ATOM 774 O O . LYS A 1 105 ? 5.450 17.801 11.195 1.00 6.54 153 LYS A O 1
ATOM 776 N N . PRO A 1 106 ? 4.500 16.300 9.808 1.00 5.49 154 PRO A N 1
ATOM 777 C CA . PRO A 1 106 ? 5.467 16.568 8.745 1.00 5.60 154 PRO A CA 1
ATOM 778 C C . PRO A 1 106 ? 5.589 18.051 8.425 1.00 5.41 154 PRO A C 1
ATOM 779 O O . PRO A 1 106 ? 6.693 18.521 8.139 1.00 5.56 154 PRO A O 1
ATOM 783 N N . GLY A 1 107 ? 4.467 18.778 8.493 1.00 5.34 155 GLY A N 1
ATOM 784 C CA . GLY A 1 107 ? 4.508 20.240 8.467 1.00 6.24 155 GLY A CA 1
ATOM 785 C C . GLY A 1 107 ? 4.456 20.909 7.115 1.00 6.24 155 GLY A C 1
ATOM 786 O O . GLY A 1 107 ? 4.341 22.134 7.062 1.00 8.04 155 GLY A O 1
ATOM 787 N N . GLY A 1 108 ? 4.522 20.120 6.041 1.00 6.42 156 GLY A N 1
ATOM 788 C CA . GLY A 1 108 ? 4.423 20.673 4.680 1.00 6.79 156 GLY A CA 1
ATOM 789 C C . GLY A 1 108 ? 3.551 19.777 3.823 1.00 6.53 156 GLY A C 1
ATOM 790 O O . GLY A 1 108 ? 2.580 19.170 4.310 1.00 8.02 156 GLY A O 1
ATOM 791 N N . ASN A 1 109 ? 3.914 19.653 2.552 1.00 5.92 157 ASN A N 1
ATOM 792 C CA . ASN A 1 109 ? 3.112 18.895 1.599 1.00 5.33 157 ASN A CA 1
ATOM 793 C C . ASN A 1 109 ? 3.521 17.423 1.443 1.00 6.41 157 ASN A C 1
ATOM 794 O O . ASN A 1 109 ? 3.008 16.726 0.582 1.00 6.16 157 ASN A O 1
ATOM 799 N N . VAL A 1 110 ? 4.412 16.939 2.310 1.00 5.73 158 VAL A N 1
ATOM 800 C CA . VAL A 1 110 ? 4.973 15.592 2.192 1.00 6.01 158 VAL A CA 1
ATOM 801 C C . VAL A 1 110 ? 4.587 14.707 3.382 1.00 5.68 158 VAL A C 1
ATOM 802 O O . VAL A 1 110 ? 4.753 15.096 4.525 1.00 6.18 158 VAL A O 1
ATOM 806 N N . THR A 1 111 ? 4.098 13.506 3.110 1.00 5.46 159 THR A N 1
ATOM 807 C CA . THR A 1 111 ? 3.947 12.469 4.149 1.00 5.52 159 THR A CA 1
ATOM 808 C C . THR A 1 111 ? 4.201 11.122 3.493 1.00 5.79 159 THR A C 1
ATOM 809 O O . THR A 1 111 ? 4.558 11.088 2.316 1.00 6.60 159 THR A O 1
ATOM 813 N N . GLY A 1 112 ? 4.032 10.032 4.238 1.00 5.99 160 GLY A N 1
ATOM 814 C CA . GLY A 1 112 ? 4.104 8.701 3.601 1.00 6.09 160 GLY A CA 1
ATOM 815 C C . GLY A 1 112 ? 4.687 7.633 4.486 1.00 5.75 160 GLY A C 1
ATOM 816 O O . GLY A 1 112 ? 4.540 7.679 5.703 1.00 6.18 160 GLY A O 1
ATOM 817 N N . VAL A 1 113 ? 5.377 6.685 3.839 1.00 6.03 161 VAL A N 1
ATOM 818 C CA . VAL A 1 113 ? 5.833 5.440 4.470 1.00 6.36 161 VAL A CA 1
ATOM 819 C C . VAL A 1 113 ? 7.354 5.383 4.486 1.00 6.02 161 VAL A C 1
ATOM 820 O O . VAL A 1 113 ? 8.005 5.668 3.476 1.00 6.04 161 VAL A O 1
ATOM 824 N N . SER A 1 114 ? 7.885 4.985 5.647 1.00 5.74 162 SER A N 1
ATOM 825 C CA . SER A 1 114 ? 9.324 4.957 5.878 1.00 5.95 162 SER A CA 1
ATOM 826 C C . SER A 1 114 ? 9.777 3.575 6.318 1.00 5.84 162 SER A C 1
ATOM 827 O O . SER A 1 114 ? 9.148 2.977 7.212 1.00 6.55 162 SER A O 1
ATOM 830 N N . ASP A 1 115 ? 10.834 3.054 5.674 1.00 5.67 163 ASP A N 1
ATOM 831 C CA . ASP A 1 115 ? 11.440 1.767 6.033 1.00 5.57 163 ASP A CA 1
ATOM 832 C C . ASP A 1 115 ? 12.759 1.993 6.767 1.00 5.71 163 ASP A C 1
ATOM 833 O O . ASP A 1 115 ? 13.820 2.204 6.157 1.00 6.65 163 ASP A O 1
ATOM 838 N N . HIS A 1 116 ? 12.689 1.982 8.099 1.00 6.31 164 HIS A N 1
ATOM 839 C CA . HIS A 1 116 ? 13.859 2.137 8.953 1.00 6.32 164 HIS A CA 1
ATOM 840 C C . HIS A 1 116 ? 14.694 0.854 8.957 1.00 6.69 164 HIS A C 1
ATOM 841 O O . HIS A 1 116 ? 14.168 -0.242 9.162 1.00 8.21 164 HIS A O 1
ATOM 848 N N . ASN A 1 117 ? 15.994 0.971 8.737 1.00 5.75 165 ASN A N 1
ATOM 849 C CA . ASN A 1 117 ? 16.846 -0.218 8.724 1.00 6.29 165 ASN A CA 1
ATOM 850 C C . ASN A 1 117 ? 17.111 -0.794 10.109 1.00 6.39 165 ASN A C 1
ATOM 851 O O . ASN A 1 117 ? 17.549 -0.065 10.998 1.00 5.82 165 ASN A O 1
ATOM 856 N N . PRO A 1 118 ? 16.855 -2.105 10.311 1.00 6.02 166 PRO A N 1
ATOM 857 C CA . PRO A 1 118 ? 17.023 -2.682 11.655 1.00 6.57 166 PRO A CA 1
ATOM 858 C C . PRO A 1 118 ? 18.486 -3.036 11.924 1.00 7.00 166 PRO A C 1
ATOM 859 O O . PRO A 1 118 ? 18.897 -4.207 11.932 1.00 6.53 166 PRO A O 1
ATOM 863 N N . ALA A 1 119 ? 19.269 -1.992 12.171 1.00 6.56 167 ALA A N 1
ATOM 864 C CA . ALA A 1 119 ? 20.699 -2.146 12.338 1.00 6.82 167 ALA A CA 1
ATOM 865 C C . ALA A 1 119 ? 21.077 -3.035 13.518 1.00 6.30 167 ALA A C 1
ATOM 866 O O . ALA A 1 119 ? 21.975 -3.860 13.398 1.00 5.40 167 ALA A O 1
ATOM 868 N N . GLN A 1 120 ? 20.444 -2.830 14.666 1.00 6.01 168 GLN A N 1
ATOM 869 C CA . GLN A 1 120 ? 20.767 -3.645 15.837 1.00 6.45 168 GLN A CA 1
ATOM 870 C C . GLN A 1 120 ? 20.595 -5.129 15.541 1.00 5.78 168 GLN A C 1
ATOM 871 O O . GLN A 1 120 ? 21.472 -5.949 15.864 1.00 5.85 168 GLN A O 1
ATOM 877 N N . GLN A 1 121 ? 19.468 -5.467 14.928 1.00 5.85 169 GLN A N 1
ATOM 878 C CA A GLN A 1 121 ? 19.195 -6.864 14.580 0.50 5.98 169 GLN A CA 1
ATOM 879 C CA B GLN A 1 121 ? 19.153 -6.831 14.554 0.50 5.92 169 GLN A CA 1
ATOM 880 C C . GLN A 1 121 ? 20.159 -7.414 13.548 1.00 6.41 169 GLN A C 1
ATOM 881 O O . GLN A 1 121 ? 20.535 -8.591 13.610 1.00 6.32 169 GLN A O 1
ATOM 892 N N . GLN A 1 122 ? 20.600 -6.581 12.610 1.00 6.00 170 GLN A N 1
ATOM 893 C CA . GLN A 1 122 ? 21.594 -7.024 11.638 1.00 6.66 170 GLN A CA 1
ATOM 894 C C . GLN A 1 122 ? 22.922 -7.310 12.319 1.00 6.64 170 GLN A C 1
ATOM 895 O O . GLN A 1 122 ? 23.562 -8.324 12.008 1.00 7.24 170 GLN A O 1
ATOM 901 N N . VAL A 1 123 ? 23.342 -6.419 13.224 1.00 5.88 171 VAL A N 1
ATOM 902 C CA . VAL A 1 123 ? 24.573 -6.676 13.981 1.00 6.62 171 VAL A CA 1
ATOM 903 C C . VAL A 1 123 ? 24.463 -7.984 14.770 1.00 6.59 171 VAL A C 1
ATOM 904 O O . VAL A 1 123 ? 25.381 -8.798 14.741 1.00 6.78 171 VAL A O 1
ATOM 908 N N . GLU A 1 124 ? 23.330 -8.191 15.439 1.00 6.36 172 GLU A N 1
ATOM 909 C CA . GLU A 1 124 ? 23.131 -9.424 16.208 1.00 6.49 172 GLU A CA 1
ATOM 910 C C . GLU A 1 124 ? 23.216 -10.651 15.293 1.00 6.07 172 GLU A C 1
ATOM 911 O O . GLU A 1 124 ? 23.810 -11.658 15.662 1.00 5.91 172 GLU A O 1
ATOM 917 N N . LEU A 1 125 ? 22.656 -10.557 14.092 1.00 5.67 173 LEU A N 1
ATOM 918 C CA . LEU A 1 125 ? 22.695 -11.678 13.142 1.00 5.44 173 LEU A CA 1
ATOM 919 C C . LEU A 1 125 ? 24.121 -11.973 12.680 1.00 5.74 173 LEU A C 1
ATOM 920 O O . LEU A 1 125 ? 24.532 -13.135 12.583 1.00 5.76 173 LEU A O 1
ATOM 925 N N . ILE A 1 126 ? 24.875 -10.914 12.386 1.00 5.32 174 ILE A N 1
ATOM 926 C CA . ILE A 1 126 ? 26.271 -11.086 11.998 1.00 5.52 174 ILE A CA 1
ATOM 927 C C . ILE A 1 126 ? 27.076 -11.796 13.094 1.00 5.22 174 ILE A C 1
ATOM 928 O O . ILE A 1 126 ? 27.846 -12.722 12.808 1.00 5.82 174 ILE A O 1
ATOM 933 N N . LYS A 1 127 ? 26.894 -11.357 14.340 1.00 5.04 175 LYS A N 1
ATOM 934 C CA . LYS A 1 127 ? 27.567 -11.965 15.489 1.00 5.79 175 LYS A CA 1
ATOM 935 C C . LYS A 1 127 ? 27.185 -13.433 15.669 1.00 5.75 175 LYS A C 1
ATOM 936 O O . LYS A 1 127 ? 28.028 -14.247 16.056 1.00 6.42 175 LYS A O 1
ATOM 942 N N . ALA A 1 128 ? 25.923 -13.772 15.399 1.00 5.92 176 ALA A N 1
ATOM 943 C CA . ALA A 1 128 ? 25.436 -15.135 15.603 1.00 6.60 176 ALA A CA 1
ATOM 944 C C . ALA A 1 128 ? 25.817 -16.068 14.458 1.00 6.17 176 ALA A C 1
ATOM 945 O O . ALA A 1 128 ? 26.209 -17.221 14.689 1.00 7.23 176 ALA A O 1
ATOM 947 N N . LEU A 1 129 ? 25.713 -15.566 13.231 1.00 6.65 177 LEU A N 1
ATOM 948 C CA . LEU A 1 129 ? 25.861 -16.407 12.056 1.00 6.51 177 LEU A CA 1
ATOM 949 C C . LEU A 1 129 ? 27.312 -16.561 11.600 1.00 6.55 177 LEU A C 1
ATOM 950 O O . LEU A 1 129 ? 27.719 -17.626 11.132 1.00 6.43 177 LEU A O 1
ATOM 955 N N . THR A 1 130 ? 28.085 -15.483 11.718 1.00 6.24 178 THR A N 1
ATOM 956 C CA . THR A 1 130 ? 29.498 -15.501 11.350 1.00 6.85 178 THR A CA 1
ATOM 957 C C . THR A 1 130 ? 30.317 -14.956 12.519 1.00 6.87 178 THR A C 1
ATOM 958 O O . THR A 1 130 ? 30.782 -13.809 12.491 1.00 6.65 178 THR A O 1
ATOM 962 N N . PRO A 1 131 ? 30.500 -15.783 13.569 1.00 8.03 179 PRO A N 1
ATOM 963 C CA . PRO A 1 131 ? 31.203 -15.278 14.740 1.00 7.98 179 PRO A CA 1
ATOM 964 C C . PRO A 1 131 ? 32.685 -14.966 14.500 1.00 8.62 179 PRO A C 1
ATOM 965 O O . PRO A 1 131 ? 33.296 -14.308 15.340 1.00 8.30 179 PRO A O 1
ATOM 969 N N . ASN A 1 132 ? 33.249 -15.411 13.375 1.00 8.95 180 ASN A N 1
ATOM 970 C CA . ASN A 1 132 ? 34.654 -15.115 13.050 1.00 10.07 180 ASN A CA 1
ATOM 971 C C . ASN A 1 132 ? 34.880 -13.754 12.376 1.00 9.35 180 ASN A C 1
ATOM 972 O O . ASN A 1 132 ? 36.021 -13.314 12.207 1.00 10.28 180 ASN A O 1
ATOM 977 N N . VAL A 1 133 ? 33.795 -13.088 11.996 1.00 8.56 181 VAL A N 1
ATOM 978 C CA . VAL A 1 133 ? 33.877 -11.772 11.363 1.00 8.06 181 VAL A CA 1
ATOM 979 C C . VAL A 1 133 ? 34.260 -10.698 12.381 1.00 7.96 181 VAL A C 1
ATOM 980 O O . VAL A 1 133 ? 33.584 -10.531 13.397 1.00 7.96 181 VAL A O 1
ATOM 984 N N . LYS A 1 134 ? 35.351 -9.986 12.104 1.00 8.12 182 LYS A N 1
ATOM 985 C CA . LYS A 1 134 ? 35.856 -8.927 12.984 1.00 8.26 182 LYS A CA 1
ATOM 986 C C . LYS A 1 134 ? 35.681 -7.521 12.398 1.00 8.38 182 LYS A C 1
ATOM 987 O O . LYS A 1 134 ? 35.328 -6.565 13.101 1.00 9.56 182 LYS A O 1
ATOM 993 N N . THR A 1 135 ? 35.925 -7.411 11.097 1.00 6.94 183 THR A N 1
ATOM 994 C CA A THR A 1 135 ? 35.844 -6.138 10.388 0.50 6.80 183 THR A CA 1
ATOM 995 C CA B THR A 1 135 ? 35.839 -6.142 10.387 0.50 7.34 183 THR A CA 1
ATOM 996 C C . THR A 1 135 ? 34.792 -6.235 9.289 1.00 6.52 183 THR A C 1
ATOM 997 O O . THR A 1 135 ? 34.775 -7.189 8.510 1.00 7.23 183 THR A O 1
ATOM 1004 N N . ILE A 1 136 ? 33.924 -5.238 9.242 1.00 6.19 184 ILE A N 1
ATOM 1005 C CA . ILE A 1 136 ? 32.881 -5.153 8.232 1.00 6.14 184 ILE A CA 1
ATOM 1006 C C . ILE A 1 136 ? 33.165 -3.992 7.288 1.00 5.89 184 ILE A C 1
ATOM 1007 O O . ILE A 1 136 ? 33.503 -2.898 7.737 1.00 7.67 184 ILE A O 1
ATOM 1012 N N . GLY A 1 137 ? 33.008 -4.217 5.991 1.00 5.24 185 GLY A N 1
ATOM 1013 C CA . GLY A 1 137 ? 33.065 -3.124 5.017 1.00 6.29 185 GLY A CA 1
ATOM 1014 C C . GLY A 1 137 ? 31.647 -2.713 4.656 1.00 6.03 185 GLY A C 1
ATOM 1015 O O . GLY A 1 137 ? 30.862 -3.540 4.185 1.00 6.42 185 GLY A O 1
ATOM 1016 N N . ALA A 1 138 ? 31.317 -1.443 4.871 1.00 6.50 186 ALA A N 1
ATOM 1017 C CA . ALA A 1 138 ? 30.016 -0.887 4.512 1.00 6.47 186 ALA A CA 1
ATOM 1018 C C . ALA A 1 138 ? 30.116 -0.347 3.086 1.00 6.41 186 ALA A C 1
ATOM 1019 O O . ALA A 1 138 ? 30.845 0.611 2.855 1.00 6.74 186 ALA A O 1
ATOM 1021 N N . LEU A 1 139 ? 29.425 -0.985 2.141 1.00 6.01 187 LEU A N 1
ATOM 1022 C CA . LEU A 1 139 ? 29.383 -0.558 0.733 1.00 5.68 187 LEU A CA 1
ATOM 1023 C C . LEU A 1 139 ? 28.067 0.172 0.483 1.00 6.37 187 LEU A C 1
ATOM 1024 O O . LEU A 1 139 ? 27.002 -0.391 0.690 1.00 6.81 187 LEU A O 1
ATOM 1029 N N . TYR A 1 140 ? 28.145 1.411 0.018 1.00 6.39 188 TYR A N 1
ATOM 1030 C CA . TYR A 1 140 ? 26.948 2.247 -0.127 1.00 6.33 188 TYR A CA 1
ATOM 1031 C C . TYR A 1 140 ? 27.276 3.428 -1.003 1.00 6.01 188 TYR A C 1
ATOM 1032 O O . TYR A 1 140 ? 28.450 3.686 -1.322 1.00 7.24 188 TYR A O 1
ATOM 1041 N N . SER A 1 141 ? 26.242 4.173 -1.372 1.00 6.41 189 SER A N 1
ATOM 1042 C CA . SER A 1 141 ? 26.465 5.339 -2.221 1.00 7.46 189 SER A CA 1
ATOM 1043 C C . SER A 1 141 ? 26.565 6.637 -1.427 1.00 7.31 189 SER A C 1
ATOM 1044 O O . SER A 1 141 ? 25.762 6.884 -0.516 1.00 8.94 189 SER A O 1
ATOM 1047 N N . SER A 1 142 ? 27.540 7.470 -1.788 1.00 7.43 190 SER A N 1
ATOM 1048 C CA . SER A 1 142 ? 27.614 8.841 -1.285 1.00 8.62 190 SER A CA 1
ATOM 1049 C C . SER A 1 142 ? 26.480 9.717 -1.884 1.00 8.47 190 SER A C 1
ATOM 1050 O O . SER A 1 142 ? 26.275 10.850 -1.444 1.00 12.14 190 SER A O 1
ATOM 1053 N N . SER A 1 143 ? 25.744 9.205 -2.875 1.00 8.41 191 SER A N 1
ATOM 1054 C CA . SER A 1 143 ? 24.628 9.968 -3.477 1.00 9.05 191 SER A CA 1
ATOM 1055 C C . SER A 1 143 ? 23.322 9.867 -2.682 1.00 8.29 191 SER A C 1
ATOM 1056 O O . SER A 1 143 ? 22.382 10.587 -2.962 1.00 9.06 191 SER A O 1
ATOM 1059 N N . GLU A 1 144 ? 23.255 8.987 -1.692 1.00 7.42 192 GLU A N 1
ATOM 1060 C CA . GLU A 1 144 ? 21.960 8.663 -1.076 1.00 8.22 192 GLU A CA 1
ATOM 1061 C C . GLU A 1 144 ? 21.850 9.084 0.375 1.00 6.91 192 GLU A C 1
ATOM 1062 O O . GLU A 1 144 ? 22.521 8.513 1.238 1.00 6.68 192 GLU A O 1
ATOM 1068 N N . ASP A 1 145 ? 20.985 10.061 0.639 1.00 5.64 193 ASP A N 1
ATOM 1069 C CA . ASP A 1 145 ? 20.789 10.537 2.004 1.00 6.20 193 ASP A CA 1
ATOM 1070 C C . ASP A 1 145 ? 20.341 9.400 2.906 1.00 6.09 193 ASP A C 1
ATOM 1071 O O . ASP A 1 145 ? 20.777 9.330 4.051 1.00 7.65 193 ASP A O 1
ATOM 1076 N N . ASN A 1 146 ? 19.490 8.494 2.397 1.00 5.52 194 ASN A N 1
ATOM 1077 C CA . ASN A 1 146 ? 19.078 7.317 3.180 1.00 6.12 194 ASN A CA 1
ATOM 1078 C C . ASN A 1 146 ? 20.237 6.511 3.715 1.00 6.45 194 ASN A C 1
ATOM 1079 O O . ASN A 1 146 ? 20.194 6.021 4.856 1.00 7.15 194 ASN A O 1
ATOM 1084 N N . SER A 1 147 ? 21.289 6.358 2.916 1.00 6.61 195 SER A N 1
ATOM 1085 C CA . SER A 1 147 ? 22.391 5.503 3.344 1.00 7.11 195 SER A CA 1
ATOM 1086 C C . SER A 1 147 ? 23.310 6.172 4.351 1.00 7.56 195 SER A C 1
ATOM 1087 O O . SER A 1 147 ? 23.882 5.496 5.210 1.00 7.89 195 SER A O 1
ATOM 1090 N N . LYS A 1 148 ? 23.458 7.493 4.263 1.00 8.08 196 LYS A N 1
ATOM 1091 C CA . LYS A 1 148 ? 24.298 8.216 5.214 1.00 8.26 196 LYS A CA 1
ATOM 1092 C C . LYS A 1 148 ? 23.861 7.916 6.660 1.00 7.99 196 LYS A C 1
ATOM 1093 O O . LYS A 1 148 ? 24.671 7.562 7.516 1.00 9.12 196 LYS A O 1
ATOM 1095 N N . THR A 1 149 ? 22.556 8.026 6.906 1.00 8.85 197 THR A N 1
ATOM 1096 C CA . THR A 1 149 ? 21.960 7.791 8.212 1.00 9.38 197 THR A CA 1
ATOM 1097 C C . THR A 1 149 ? 22.170 6.327 8.645 1.00 8.10 197 THR A C 1
ATOM 1098 O O . THR A 1 149 ? 22.510 6.035 9.793 1.00 7.88 197 THR A O 1
ATOM 1102 N N . GLN A 1 150 ? 21.943 5.407 7.716 1.00 6.84 198 GLN A N 1
ATOM 1103 C CA . GLN A 1 150 ? 22.019 3.985 8.059 1.00 5.95 198 GLN A CA 1
ATOM 1104 C C . GLN A 1 150 ? 23.420 3.548 8.429 1.00 6.29 198 GLN A C 1
ATOM 1105 O O . GLN A 1 150 ? 23.606 2.754 9.355 1.00 6.61 198 GLN A O 1
ATOM 1111 N N . VAL A 1 151 ? 24.400 4.082 7.701 1.00 6.66 199 VAL A N 1
ATOM 1112 C CA . VAL A 1 151 ? 25.794 3.785 7.986 1.00 7.74 199 VAL A CA 1
ATOM 1113 C C . VAL A 1 151 ? 26.193 4.268 9.390 1.00 7.18 199 VAL A C 1
ATOM 1114 O O . VAL A 1 151 ? 26.824 3.526 10.135 1.00 7.74 199 VAL A O 1
ATOM 1118 N N . GLU A 1 152 ? 25.776 5.480 9.758 1.00 6.47 200 GLU A N 1
ATOM 1119 C CA . GLU A 1 152 ? 26.029 6.022 11.102 1.00 7.49 200 GLU A CA 1
ATOM 1120 C C . GLU A 1 152 ? 25.447 5.098 12.174 1.00 7.42 200 GLU A C 1
ATOM 1121 O O . GLU A 1 152 ? 26.146 4.736 13.123 1.00 8.06 200 GLU A O 1
ATOM 1127 N N . GLU A 1 153 ? 24.176 4.715 12.027 1.00 7.07 201 GLU A N 1
ATOM 1128 C CA . GLU A 1 153 ? 23.503 3.904 13.042 1.00 7.23 201 GLU A CA 1
ATOM 1129 C C . GLU A 1 153 ? 24.110 2.511 13.138 1.00 7.78 201 GLU A C 1
ATOM 1130 O O . GLU A 1 153 ? 24.325 1.978 14.224 1.00 8.05 201 GLU A O 1
ATOM 1136 N N . PHE A 1 154 ? 24.395 1.915 11.989 1.00 7.79 202 PHE A N 1
ATOM 1137 C CA . PHE A 1 154 ? 24.995 0.588 11.956 1.00 7.55 202 PHE A CA 1
ATOM 1138 C C . PHE A 1 154 ? 26.373 0.576 12.605 1.00 7.61 202 PHE A C 1
ATOM 1139 O O . PHE A 1 154 ? 26.685 -0.307 13.378 1.00 7.77 202 PHE A O 1
ATOM 1147 N N . LYS A 1 155 ? 27.177 1.579 12.292 1.00 7.46 203 LYS A N 1
ATOM 1148 C CA . LYS A 1 155 ? 28.525 1.670 12.858 1.00 7.89 203 LYS A CA 1
ATOM 1149 C C . LYS A 1 155 ? 28.461 1.763 14.384 1.00 7.85 203 LYS A C 1
ATOM 1150 O O . LYS A 1 155 ? 29.244 1.125 15.089 1.00 7.28 203 LYS A O 1
ATOM 1156 N N . ALA A 1 156 ? 27.520 2.543 14.897 1.00 7.92 204 ALA A N 1
ATOM 1157 C CA . ALA A 1 156 ? 27.399 2.697 16.347 1.00 7.14 204 ALA A CA 1
ATOM 1158 C C . ALA A 1 156 ? 27.066 1.358 17.027 1.00 7.19 204 ALA A C 1
ATOM 1159 O O . ALA A 1 156 ? 27.702 0.969 18.009 1.00 7.04 204 ALA A O 1
ATOM 1161 N N . TYR A 1 157 ? 26.104 0.624 16.467 1.00 6.03 205 TYR A N 1
ATOM 1162 C CA . TYR A 1 157 ? 25.745 -0.689 17.009 1.00 6.32 205 TYR A CA 1
ATOM 1163 C C . TYR A 1 157 ? 26.849 -1.722 16.865 1.00 6.00 205 TYR A C 1
ATOM 1164 O O . TYR A 1 157 ? 27.108 -2.505 17.787 1.00 6.51 205 TYR A O 1
ATOM 1173 N N . ALA A 1 158 ? 27.502 -1.731 15.708 1.00 5.72 206 ALA A N 1
ATOM 1174 C CA . ALA A 1 158 ? 28.571 -2.690 15.458 1.00 6.33 206 ALA A CA 1
ATOM 1175 C C . ALA A 1 158 ? 29.713 -2.517 16.444 1.00 6.64 206 ALA A C 1
ATOM 1176 O O . ALA A 1 158 ? 30.236 -3.495 16.975 1.00 6.43 206 ALA A O 1
ATOM 1178 N N . GLU A 1 159 ? 30.088 -1.266 16.691 1.00 7.03 207 GLU A N 1
ATOM 1179 C CA . GLU A 1 159 ? 31.189 -0.973 17.604 1.00 7.95 207 GLU A CA 1
ATOM 1180 C C . GLU A 1 159 ? 30.879 -1.478 19.020 1.00 8.40 207 GLU A C 1
ATOM 1181 O O . GLU A 1 159 ? 31.746 -2.075 19.681 1.00 8.10 207 GLU A O 1
ATOM 1183 N N . LYS A 1 160 ? 29.638 -1.275 19.469 1.00 9.26 208 LYS A N 1
ATOM 1184 C CA . LYS A 1 160 ? 29.180 -1.762 20.779 1.00 9.37 208 LYS A CA 1
ATOM 1185 C C . LYS A 1 160 ? 29.249 -3.282 20.931 1.00 9.29 208 LYS A C 1
ATOM 1186 O O . LYS A 1 160 ? 29.483 -3.796 22.043 1.00 9.31 208 LYS A O 1
ATOM 1192 N N . ALA A 1 161 ? 29.064 -3.981 19.812 1.00 8.28 209 ALA A N 1
ATOM 1193 C CA . ALA A 1 161 ? 29.111 -5.438 19.761 1.00 8.51 209 ALA A CA 1
ATOM 1194 C C . ALA A 1 161 ? 30.520 -5.959 19.481 1.00 7.98 209 ALA A C 1
ATOM 1195 O O . ALA A 1 161 ? 30.720 -7.165 19.322 1.00 9.13 209 ALA A O 1
ATOM 1197 N N . GLY A 1 162 ? 31.488 -5.048 19.420 1.00 7.79 210 GLY A N 1
ATOM 1198 C CA . GLY A 1 162 ? 32.884 -5.417 19.283 1.00 8.25 210 GLY A CA 1
ATOM 1199 C C . GLY A 1 162 ? 33.368 -5.647 17.870 1.00 7.94 210 GLY A C 1
ATOM 1200 O O . GLY A 1 162 ? 34.399 -6.290 17.664 1.00 8.00 210 GLY A O 1
ATOM 1201 N N . LEU A 1 163 ? 32.637 -5.099 16.902 1.00 8.67 211 LEU A N 1
ATOM 1202 C CA . LEU A 1 163 ? 33.022 -5.164 15.499 1.00 9.35 211 LEU A CA 1
ATOM 1203 C C . LEU A 1 163 ? 33.584 -3.823 15.044 1.00 10.01 211 LEU A C 1
ATOM 1204 O O . LEU A 1 163 ? 33.364 -2.799 15.689 1.00 11.90 211 LEU A O 1
ATOM 1209 N N . THR A 1 164 ? 34.328 -3.836 13.943 1.00 9.84 212 THR A N 1
ATOM 1210 C CA . THR A 1 164 ? 34.822 -2.603 13.329 1.00 9.90 212 THR A CA 1
ATOM 1211 C C . THR A 1 164 ? 34.184 -2.444 11.953 1.00 9.17 212 THR A C 1
ATOM 1212 O O . THR A 1 164 ? 33.977 -3.429 11.231 1.00 9.26 212 THR A O 1
ATOM 1216 N N . VAL A 1 165 ? 33.831 -1.208 11.616 1.00 9.12 213 VAL A N 1
ATOM 1217 C CA . VAL A 1 165 ? 33.220 -0.905 10.322 1.00 9.00 213 VAL A CA 1
ATOM 1218 C C . VAL A 1 165 ? 34.117 0.097 9.607 1.00 8.54 213 VAL A C 1
ATOM 1219 O O . VAL A 1 165 ? 34.463 1.154 10.159 1.00 10.51 213 VAL A O 1
ATOM 1223 N N . GLU A 1 166 ? 34.539 -0.295 8.409 1.00 7.64 214 GLU A N 1
ATOM 1224 C CA . GLU A 1 166 ? 35.256 0.589 7.494 1.00 7.50 214 GLU A CA 1
ATOM 1225 C C . GLU A 1 166 ? 34.304 0.930 6.361 1.00 6.78 214 GLU A C 1
ATOM 1226 O O . GLU A 1 166 ? 33.613 0.048 5.827 1.00 5.93 214 GLU A O 1
ATOM 1232 N N . THR A 1 167 ? 34.263 2.204 5.985 1.00 6.30 215 THR A N 1
ATOM 1233 C CA . THR A 1 167 ? 33.322 2.660 4.953 1.00 7.45 215 THR A CA 1
ATOM 1234 C C . THR A 1 167 ? 33.933 2.688 3.553 1.00 6.99 215 THR A C 1
ATOM 1235 O O . THR A 1 167 ? 35.097 3.079 3.386 1.00 7.17 215 THR A O 1
ATOM 1239 N N . PHE A 1 168 ? 33.151 2.245 2.572 1.00 5.83 216 PHE A N 1
ATOM 1240 C CA . PHE A 1 168 ? 33.538 2.212 1.172 1.00 5.97 216 PHE A CA 1
ATOM 1241 C C . PHE A 1 168 ? 32.385 2.790 0.374 1.00 6.48 216 PHE A C 1
ATOM 1242 O O . PHE A 1 168 ? 31.539 2.064 -0.171 1.00 7.27 216 PHE A O 1
ATOM 1250 N N . ALA A 1 169 ? 32.329 4.116 0.354 1.00 6.38 217 ALA A N 1
ATOM 1251 C CA . ALA A 1 169 ? 31.297 4.816 -0.392 1.00 6.75 217 ALA A CA 1
ATOM 1252 C C . ALA A 1 169 ? 31.680 4.910 -1.859 1.00 6.40 217 ALA A C 1
ATOM 1253 O O . ALA A 1 169 ? 32.858 5.094 -2.204 1.00 6.83 217 ALA A O 1
ATOM 1255 N N . VAL A 1 170 ? 30.685 4.742 -2.716 1.00 5.21 218 VAL A N 1
ATOM 1256 C CA . VAL A 1 170 ? 30.819 4.968 -4.153 1.00 5.85 218 VAL A CA 1
ATOM 1257 C C . VAL A 1 170 ? 29.872 6.085 -4.588 1.00 5.30 218 VAL A C 1
ATOM 1258 O O . VAL A 1 170 ? 28.783 6.231 -4.016 1.00 5.32 218 VAL A O 1
ATOM 1262 N N . PRO A 1 171 ? 30.269 6.895 -5.596 1.00 5.12 219 PRO A N 1
ATOM 1263 C CA . PRO A 1 171 ? 29.330 7.922 -6.082 1.00 5.01 219 PRO A CA 1
ATOM 1264 C C . PRO A 1 171 ? 28.277 7.409 -7.063 1.00 5.63 219 PRO A C 1
ATOM 1265 O O . PRO A 1 171 ? 27.284 8.105 -7.318 1.00 6.32 219 PRO A O 1
ATOM 1269 N N . SER A 1 172 ? 28.511 6.232 -7.630 1.00 5.73 220 SER A N 1
ATOM 1270 C CA . SER A 1 172 ? 27.648 5.646 -8.656 1.00 6.17 220 SER A CA 1
ATOM 1271 C C . SER A 1 172 ? 27.904 4.159 -8.766 1.00 6.65 220 SER A C 1
ATOM 1272 O O . SER A 1 172 ? 28.781 3.616 -8.086 1.00 6.23 220 SER A O 1
ATOM 1275 N N . THR A 1 173 ? 27.156 3.500 -9.649 1.00 6.72 221 THR A N 1
ATOM 1276 C CA A THR A 1 173 ? 27.310 2.056 -9.853 0.50 6.03 221 THR A CA 1
ATOM 1277 C CA B THR A 1 173 ? 27.276 2.071 -9.855 0.50 7.60 221 THR A CA 1
ATOM 1278 C C . THR A 1 173 ? 28.618 1.715 -10.549 1.00 6.82 221 THR A C 1
ATOM 1279 O O . THR A 1 173 ? 29.110 0.588 -10.454 1.00 6.70 221 THR A O 1
ATOM 1286 N N . ASN A 1 174 ? 29.207 2.696 -11.233 1.00 6.26 222 ASN A N 1
ATOM 1287 C CA . ASN A 1 174 ? 30.444 2.472 -11.990 1.00 7.86 222 ASN A CA 1
ATOM 1288 C C . ASN A 1 174 ? 31.633 2.015 -11.150 1.00 7.65 222 ASN A C 1
ATOM 1289 O O . ASN A 1 174 ? 32.494 1.279 -11.639 1.00 8.41 222 ASN A O 1
ATOM 1294 N N . GLU A 1 175 ? 31.674 2.448 -9.891 1.00 6.44 223 GLU A N 1
ATOM 1295 C CA . GLU A 1 175 ? 32.809 2.192 -9.015 1.00 6.09 223 GLU A CA 1
ATOM 1296 C C . GLU A 1 175 ? 32.624 0.928 -8.171 1.00 6.11 223 GLU A C 1
ATOM 1297 O O . GLU A 1 175 ? 33.496 0.594 -7.374 1.00 6.68 223 GLU A O 1
ATOM 1303 N N . ILE A 1 176 ? 31.516 0.212 -8.364 1.00 5.95 224 ILE A N 1
ATOM 1304 C CA . ILE A 1 176 ? 31.225 -0.952 -7.503 1.00 6.13 224 ILE A CA 1
ATOM 1305 C C . ILE A 1 176 ? 32.272 -2.060 -7.627 1.00 6.00 224 ILE A C 1
ATOM 1306 O O . ILE A 1 176 ? 32.827 -2.495 -6.610 1.00 5.95 224 ILE A O 1
ATOM 1311 N N . ALA A 1 177 ? 32.546 -2.510 -8.851 1.00 6.43 225 ALA A N 1
ATOM 1312 C CA . ALA A 1 177 ? 33.416 -3.669 -9.043 1.00 6.04 225 ALA A CA 1
ATOM 1313 C C . ALA A 1 177 ? 34.802 -3.450 -8.439 1.00 6.10 225 ALA A C 1
ATOM 1314 O O . ALA A 1 177 ? 35.301 -4.307 -7.696 1.00 5.60 225 ALA A O 1
ATOM 1316 N N . SER A 1 178 ? 35.411 -2.303 -8.738 1.00 6.25 226 SER A N 1
ATOM 1317 C CA . SER A 1 178 ? 36.755 -2.008 -8.252 1.00 6.52 226 SER A CA 1
ATOM 1318 C C . SER A 1 178 ? 36.766 -1.808 -6.733 1.00 6.20 226 SER A C 1
ATOM 1319 O O . SER A 1 178 ? 37.712 -2.200 -6.060 1.00 6.57 226 SER A O 1
ATOM 1322 N N . THR A 1 179 ? 35.690 -1.235 -6.195 1.00 6.01 227 THR A N 1
ATOM 1323 C CA . THR A 1 179 ? 35.596 -1.024 -4.758 1.00 6.06 227 THR A CA 1
ATOM 1324 C C . THR A 1 179 ? 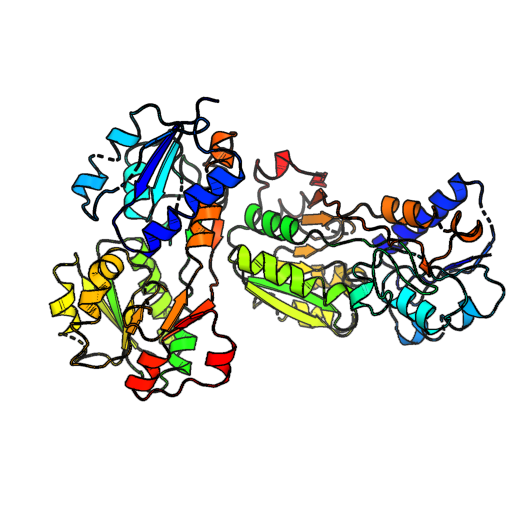35.467 -2.356 -4.036 1.00 5.59 227 THR A C 1
ATOM 1325 O O . THR A 1 179 ? 36.100 -2.566 -3.001 1.00 6.00 227 THR A O 1
ATOM 1329 N N . VAL A 1 180 ? 34.660 -3.259 -4.586 1.00 4.69 228 VAL A N 1
ATOM 1330 C CA . VAL A 1 180 ? 34.538 -4.584 -3.979 1.00 5.16 228 VAL A CA 1
ATOM 1331 C C . VAL A 1 180 ? 35.903 -5.271 -3.932 1.00 5.10 228 VAL A C 1
ATOM 1332 O O . VAL A 1 180 ? 36.272 -5.866 -2.905 1.00 5.10 228 VAL A O 1
ATOM 1336 N N . THR A 1 181 ? 36.657 -5.173 -5.025 1.00 5.18 229 THR A N 1
ATOM 1337 C CA . THR A 1 181 ? 37.964 -5.813 -5.078 1.00 6.03 229 THR A CA 1
ATOM 1338 C C . THR A 1 181 ? 38.890 -5.282 -3.980 1.00 5.87 229 THR A C 1
ATOM 1339 O O . THR A 1 181 ? 39.538 -6.066 -3.271 1.00 6.22 229 THR A O 1
ATOM 1343 N N . VAL A 1 182 ? 38.923 -3.962 -3.817 1.00 5.89 230 VAL A N 1
ATOM 1344 C CA . VAL A 1 182 ? 39.728 -3.335 -2.772 1.00 6.09 230 VAL A CA 1
ATOM 1345 C C . VAL A 1 182 ? 39.263 -3.736 -1.363 1.00 5.75 230 VAL A C 1
ATOM 1346 O O . VAL A 1 182 ? 40.054 -4.176 -0.525 1.00 6.12 230 VAL A O 1
ATOM 1363 N N . THR A 1 184 ? 37.550 -6.221 -0.220 1.00 6.66 232 THR A N 1
ATOM 1364 C CA . THR A 1 184 ? 37.559 -7.624 0.213 1.00 7.98 232 THR A CA 1
ATOM 1365 C C . THR A 1 184 ? 38.923 -8.121 0.690 1.00 8.25 232 THR A C 1
ATOM 1366 O O . THR A 1 184 ? 39.006 -9.180 1.302 1.00 8.60 232 THR A O 1
ATOM 1370 N N . SER A 1 185 ? 39.984 -7.362 0.422 1.00 8.11 233 SER A N 1
ATOM 1371 C CA A SER A 1 185 ? 41.302 -7.652 0.985 0.50 8.49 233 SER A CA 1
ATOM 1372 C CA B SER A 1 185 ? 41.290 -7.675 0.993 0.50 8.57 233 SER A CA 1
ATOM 1373 C C . SER A 1 185 ? 41.471 -6.995 2.356 1.00 8.62 233 SER A C 1
ATOM 1374 O O . SER A 1 185 ? 42.459 -7.244 3.059 1.00 9.06 233 SER A O 1
ATOM 1379 N N . LYS A 1 186 ? 40.505 -6.154 2.733 1.00 7.27 234 LYS A N 1
ATOM 1380 C CA . LYS A 1 186 ? 40.578 -5.356 3.965 1.00 7.43 234 LYS A CA 1
ATOM 1381 C C . LYS A 1 186 ? 39.579 -5.757 5.051 1.00 7.25 234 LYS A C 1
ATOM 1382 O O . LYS A 1 186 ? 39.760 -5.415 6.231 1.00 8.18 234 LYS A O 1
ATOM 1388 N N . VAL A 1 187 ? 38.512 -6.446 4.655 1.00 7.38 235 VAL A N 1
ATOM 1389 C CA . VAL A 1 187 ? 37.413 -6.735 5.581 1.00 7.27 235 VAL A CA 1
ATOM 1390 C C . VAL A 1 187 ? 37.009 -8.196 5.545 1.00 7.27 235 VAL A C 1
ATOM 1391 O O . VAL A 1 187 ? 37.327 -8.916 4.590 1.00 8.09 235 VAL A O 1
ATOM 1395 N N . ASP A 1 188 ? 36.298 -8.617 6.593 1.00 6.71 236 ASP A N 1
ATOM 1396 C CA . ASP A 1 188 ? 35.848 -9.998 6.710 1.00 6.94 236 ASP A CA 1
ATOM 1397 C C . ASP A 1 188 ? 34.467 -10.233 6.136 1.00 6.19 236 ASP A C 1
ATOM 1398 O O . ASP A 1 188 ? 34.110 -11.362 5.825 1.00 6.38 236 ASP A O 1
ATOM 1403 N N . ALA A 1 189 ? 33.685 -9.162 6.020 1.00 5.28 237 ALA A N 1
ATOM 1404 C CA . ALA A 1 189 ? 32.316 -9.262 5.541 1.00 4.84 237 ALA A CA 1
ATOM 1405 C C . ALA A 1 189 ? 31.932 -7.942 4.926 1.00 5.83 237 ALA A C 1
ATOM 1406 O O . ALA A 1 189 ? 32.481 -6.897 5.305 1.00 6.19 237 ALA A O 1
ATOM 1408 N N . ILE A 1 190 ? 31.010 -8.004 3.977 1.00 4.98 238 ILE A N 1
ATOM 1409 C CA . ILE A 1 190 ? 30.465 -6.811 3.320 1.00 5.82 238 ILE A CA 1
ATOM 1410 C C . ILE A 1 190 ? 29.055 -6.607 3.834 1.00 5.22 238 ILE A C 1
ATOM 1411 O O . ILE A 1 190 ? 28.280 -7.558 3.856 1.00 6.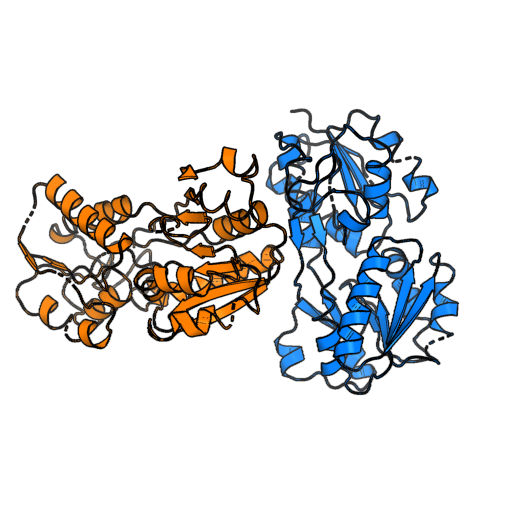08 238 ILE A O 1
ATOM 1416 N N . TRP A 1 191 ? 28.739 -5.388 4.256 1.00 4.72 239 TRP A N 1
ATOM 1417 C CA . TRP A 1 191 ? 27.384 -4.994 4.633 1.00 4.80 239 TRP A CA 1
ATOM 1418 C C . TRP A 1 191 ? 26.895 -3.891 3.710 1.00 4.84 239 TRP A C 1
ATOM 1419 O O . TRP A 1 191 ? 27.645 -2.974 3.361 1.00 5.15 239 TRP A O 1
ATOM 1430 N N . VAL A 1 192 ? 25.644 -4.011 3.272 1.00 4.27 240 VAL A N 1
ATOM 1431 C CA . VAL A 1 192 ? 25.035 -3.019 2.374 1.00 4.95 240 VAL A CA 1
ATOM 1432 C C . VAL A 1 192 ? 23.763 -2.521 3.026 1.00 4.46 240 VAL A C 1
ATOM 1433 O O . VAL A 1 192 ? 22.903 -3.335 3.377 1.00 4.70 240 VAL A O 1
ATOM 1437 N N . PRO A 1 193 ? 23.614 -1.203 3.222 1.00 5.52 241 PRO A N 1
ATOM 1438 C CA . PRO A 1 193 ? 22.365 -0.663 3.757 1.00 5.54 241 PRO A CA 1
ATOM 1439 C C . PRO A 1 193 ? 21.238 -0.737 2.726 1.00 5.43 241 PRO A C 1
ATOM 1440 O O . PRO A 1 193 ? 21.411 -1.297 1.620 1.00 5.03 241 PRO A O 1
ATOM 1444 N N . ILE A 1 194 ? 20.084 -0.185 3.089 1.00 4.94 242 ILE A N 1
ATOM 1445 C CA . ILE A 1 194 ? 18.959 -0.059 2.160 1.00 5.15 242 ILE A CA 1
ATOM 1446 C C . ILE A 1 194 ? 19.344 1.073 1.183 1.00 4.94 242 ILE A C 1
ATOM 1447 O O . ILE A 1 194 ? 19.055 2.248 1.439 1.00 6.09 242 ILE A O 1
ATOM 1452 N N . ASP A 1 195 ? 20.035 0.692 0.114 1.00 4.86 243 ASP A N 1
ATOM 1453 C CA . ASP A 1 195 ? 20.760 1.622 -0.747 1.00 4.52 243 ASP A CA 1
ATOM 1454 C C . ASP A 1 195 ? 20.363 1.321 -2.188 1.00 4.74 243 ASP A C 1
ATOM 1455 O O . ASP A 1 195 ? 20.557 0.202 -2.678 1.00 4.90 243 ASP A O 1
ATOM 1460 N N . ASN A 1 196 ? 19.798 2.305 -2.882 1.00 4.50 244 ASN A N 1
ATOM 1461 C CA . ASN A 1 196 ? 19.295 2.074 -4.240 1.00 4.76 244 ASN A CA 1
ATOM 1462 C C . ASN A 1 196 ? 20.401 1.831 -5.260 1.00 4.83 244 ASN A C 1
ATOM 1463 O O . ASN A 1 196 ? 20.218 1.054 -6.200 1.00 5.19 244 ASN A O 1
ATOM 1468 N N . THR A 1 197 ? 21.525 2.523 -5.104 1.00 5.17 245 THR A N 1
ATOM 1469 C CA . THR A 1 197 ? 22.664 2.384 -6.026 1.00 5.39 245 THR A CA 1
ATOM 1470 C C . THR A 1 197 ? 23.193 0.949 -5.984 1.00 4.76 245 THR A C 1
ATOM 1471 O O . THR A 1 197 ? 23.304 0.285 -7.020 1.00 4.82 245 THR A O 1
ATOM 1475 N N . ILE A 1 198 ? 23.490 0.462 -4.779 1.00 4.83 246 ILE A N 1
ATOM 1476 C CA . ILE A 1 198 ? 24.047 -0.883 -4.669 1.00 4.79 246 ILE A CA 1
ATOM 1477 C C . ILE A 1 198 ? 22.958 -1.893 -5.028 1.00 4.60 246 ILE A C 1
ATOM 1478 O O . ILE A 1 198 ? 23.248 -2.904 -5.668 1.00 5.31 246 ILE A O 1
ATOM 1483 N N . ALA A 1 199 ? 21.706 -1.632 -4.653 1.00 4.22 247 ALA A N 1
ATOM 1484 C CA . ALA A 1 199 ? 20.661 -2.608 -5.016 1.00 4.91 247 ALA A CA 1
ATOM 1485 C C . ALA A 1 199 ? 20.522 -2.753 -6.529 1.00 5.45 247 ALA A C 1
ATOM 1486 O O . ALA A 1 199 ? 20.283 -3.851 -7.050 1.00 5.72 247 ALA A O 1
ATOM 1488 N N . SER A 1 200 ? 20.665 -1.638 -7.242 1.00 4.50 248 SER A N 1
ATOM 1489 C CA . SER A 1 200 ? 20.559 -1.652 -8.693 1.00 5.67 248 SER A CA 1
ATOM 1490 C C . SER A 1 200 ? 21.753 -2.340 -9.356 1.00 6.21 248 SER A C 1
ATOM 1491 O O . SER A 1 200 ? 21.631 -2.806 -10.491 1.00 8.13 248 SER A O 1
ATOM 1494 N N . GLY A 1 201 ? 22.890 -2.398 -8.659 1.00 5.94 249 GLY A N 1
ATOM 1495 C CA . GLY A 1 201 ? 24.081 -3.055 -9.194 1.00 6.00 249 GLY A CA 1
ATOM 1496 C C . GLY A 1 201 ? 24.493 -4.271 -8.397 1.00 5.69 249 GLY A C 1
ATOM 1497 O O . GLY A 1 201 ? 25.661 -4.663 -8.447 1.00 6.00 249 GLY A O 1
ATOM 1498 N N . PHE A 1 202 ? 23.556 -4.888 -7.676 1.00 5.73 250 PHE A N 1
ATOM 1499 C CA . PHE A 1 202 ? 23.963 -5.933 -6.731 1.00 4.84 250 PHE A CA 1
ATOM 1500 C C . PHE A 1 202 ? 24.610 -7.181 -7.360 1.00 5.06 250 PHE A C 1
ATOM 1501 O O . PHE A 1 202 ? 25.542 -7.736 -6.781 1.00 4.44 250 PHE A O 1
ATOM 1509 N N . PRO A 1 203 ? 24.143 -7.625 -8.542 1.00 4.98 251 PRO A N 1
ATOM 1510 C CA . PRO A 1 203 ? 24.855 -8.762 -9.148 1.00 5.82 251 PRO A CA 1
ATOM 1511 C C . PRO A 1 203 ? 26.343 -8.488 -9.391 1.00 5.48 251 PRO A C 1
ATOM 1512 O O . PRO A 1 203 ? 27.142 -9.433 -9.383 1.00 6.26 251 PRO A O 1
ATOM 1516 N N . THR A 1 204 ? 26.730 -7.221 -9.536 1.00 5.89 252 THR A N 1
ATOM 1517 C CA . THR A 1 204 ? 28.148 -6.857 -9.703 1.00 6.23 252 THR A CA 1
ATOM 1518 C C . THR A 1 204 ? 28.918 -7.082 -8.403 1.00 5.77 252 THR A C 1
ATOM 1519 O O . THR A 1 204 ? 30.074 -7.513 -8.425 1.00 5.58 252 THR A O 1
ATOM 1523 N N . VAL A 1 205 ? 28.271 -6.814 -7.265 1.00 5.34 253 VAL A N 1
ATOM 1524 C CA . VAL A 1 205 ? 28.886 -7.108 -5.974 1.00 6.26 253 VAL A CA 1
ATOM 1525 C C . VAL A 1 205 ? 29.140 -8.611 -5.865 1.00 6.21 253 VAL A C 1
ATOM 1526 O O . VAL A 1 205 ? 30.241 -9.039 -5.485 1.00 6.65 253 VAL A O 1
ATOM 1530 N N . VAL A 1 206 ? 28.128 -9.412 -6.205 1.00 5.75 254 VAL A N 1
ATOM 1531 C CA . VAL A 1 206 ? 28.215 -10.867 -6.065 1.00 5.80 254 VAL A CA 1
ATOM 1532 C C . VAL A 1 206 ? 29.299 -11.442 -6.991 1.00 5.68 254 VAL A C 1
ATOM 1533 O O . VAL A 1 206 ? 30.106 -12.284 -6.575 1.00 6.28 254 VAL A O 1
ATOM 1537 N N . SER A 1 207 ? 29.345 -10.961 -8.234 1.00 5.52 255 SER A N 1
ATOM 1538 C CA A SER A 1 207 ? 30.321 -11.484 -9.184 0.50 5.44 255 SER A CA 1
ATOM 1539 C CA B SER A 1 207 ? 30.319 -11.443 -9.208 0.50 6.05 255 SER A CA 1
ATOM 1540 C C . SER A 1 207 ? 31.733 -11.058 -8.803 1.00 5.61 255 SER A C 1
ATOM 1541 O O . SER A 1 207 ? 32.669 -11.872 -8.885 1.00 5.88 255 SER A O 1
ATOM 1546 N N . SER A 1 208 ? 31.898 -9.809 -8.371 1.00 6.20 256 SER A N 1
ATOM 1547 C CA . SER A 1 208 ? 33.208 -9.320 -7.941 1.00 7.39 256 SER A CA 1
ATOM 1548 C C . SER A 1 208 ? 33.724 -10.050 -6.703 1.00 7.41 256 SER A C 1
ATOM 1549 O O . SER A 1 208 ? 34.926 -10.252 -6.564 1.00 8.12 256 SER A O 1
ATOM 1552 N N . ASN A 1 209 ? 32.809 -10.455 -5.823 1.00 7.30 257 ASN A N 1
ATOM 1553 C CA . ASN A 1 209 ? 33.153 -11.188 -4.594 1.00 7.39 257 ASN A CA 1
ATOM 1554 C C . ASN A 1 209 ? 33.286 -12.712 -4.767 1.00 7.85 257 ASN A C 1
ATOM 1555 O O . ASN A 1 209 ? 33.587 -13.428 -3.803 1.00 7.36 257 ASN A O 1
ATOM 1560 N N . GLN A 1 210 ? 33.094 -13.246 -5.972 1.00 7.50 258 GLN A N 1
ATOM 1561 C CA . GLN A 1 210 ? 33.209 -14.700 -6.167 1.00 8.73 258 GLN A CA 1
ATOM 1562 C C . GLN A 1 210 ? 34.598 -15.212 -5.830 1.00 8.48 258 GLN A C 1
ATOM 1563 O O . GLN A 1 210 ? 34.763 -16.368 -5.406 1.00 9.92 258 GLN A O 1
ATOM 1569 N N . SER A 1 211 ? 35.613 -14.387 -6.052 1.00 6.76 259 SER A N 1
ATOM 1570 C CA . SER A 1 211 ? 36.984 -14.823 -5.803 1.00 6.67 259 SER A CA 1
ATOM 1571 C C . SER A 1 211 ? 37.361 -14.676 -4.343 1.00 6.32 259 SER A C 1
ATOM 1572 O O . SER A 1 211 ? 38.228 -15.402 -3.851 1.00 5.23 259 SER A O 1
ATOM 1575 N N . SER A 1 212 ? 36.722 -13.746 -3.651 1.00 6.53 260 SER A N 1
ATOM 1576 C CA A SER A 1 212 ? 37.123 -13.426 -2.293 0.50 7.49 260 SER A CA 1
ATOM 1577 C CA B SER A 1 212 ? 37.113 -13.410 -2.293 0.50 6.70 260 SER A CA 1
ATOM 1578 C C . SER A 1 212 ? 36.388 -14.256 -1.266 1.00 7.05 260 SER A C 1
ATOM 1579 O O . SER A 1 212 ? 36.942 -14.600 -0.227 1.00 6.98 260 SER A O 1
ATOM 1584 N N . LYS A 1 213 ? 35.137 -14.579 -1.582 1.00 8.59 261 LYS A N 1
ATOM 1585 C CA . LYS A 1 213 ? 34.294 -15.459 -0.771 1.00 9.89 261 LYS A CA 1
ATOM 1586 C C . LYS A 1 213 ? 34.029 -14.941 0.640 1.00 9.81 261 LYS A C 1
ATOM 1587 O O . LYS A 1 213 ? 33.981 -15.704 1.595 1.00 11.58 261 LYS A O 1
ATOM 1593 N N . LYS A 1 214 ? 33.868 -13.627 0.741 1.00 9.03 262 LYS A N 1
ATOM 1594 C CA A LYS A 1 214 ? 33.483 -12.993 1.996 0.50 8.15 262 LYS A CA 1
ATOM 1595 C CA B LYS A 1 214 ? 33.492 -13.020 2.005 0.50 8.33 262 LYS A CA 1
ATOM 1596 C C . LYS A 1 214 ? 31.974 -13.064 2.083 1.00 7.38 262 LYS A C 1
ATOM 1597 O O . LYS A 1 214 ? 31.298 -12.906 1.077 1.00 7.36 262 LYS A O 1
ATOM 1608 N N . PRO A 1 215 ? 31.423 -13.273 3.282 1.00 5.88 263 PRO A N 1
ATOM 1609 C CA . PRO A 1 215 ? 29.959 -13.193 3.369 1.00 5.81 263 PRO A CA 1
ATOM 1610 C C . PRO A 1 215 ? 29.456 -11.771 3.130 1.00 5.04 263 PRO A C 1
ATOM 1611 O O . PRO A 1 215 ? 30.093 -10.800 3.563 1.00 5.74 263 PRO A O 1
ATOM 1615 N N . ILE A 1 216 ? 28.313 -11.666 2.461 1.00 4.38 264 ILE A N 1
ATOM 1616 C CA . ILE A 1 216 ? 27.647 -10.388 2.208 1.00 4.87 264 ILE A CA 1
ATOM 1617 C C . ILE A 1 216 ? 26.351 -10.361 3.003 1.00 4.55 264 ILE A C 1
ATOM 1618 O O . ILE A 1 216 ? 25.549 -11.317 2.954 1.00 4.73 264 ILE A O 1
ATOM 1623 N N . TYR A 1 217 ? 26.149 -9.274 3.743 1.00 4.01 265 TYR A N 1
ATOM 1624 C CA . TYR A 1 217 ? 24.911 -9.034 4.483 1.00 3.87 265 TYR A CA 1
ATOM 1625 C C . TYR A 1 217 ? 24.209 -7.803 3.883 1.00 4.39 265 TYR A C 1
ATOM 1626 O O . TYR A 1 217 ? 24.393 -6.675 4.365 1.00 4.59 265 TYR A O 1
ATOM 1635 N N . PRO A 1 218 ? 23.414 -8.003 2.821 1.00 4.11 266 PRO A N 1
ATOM 1636 C CA . PRO A 1 218 ? 22.827 -6.867 2.096 1.00 4.77 266 PRO A CA 1
ATOM 1637 C C . PRO A 1 218 ? 21.373 -6.685 2.520 1.00 4.83 266 PRO A C 1
ATOM 1638 O O . PRO A 1 218 ? 20.618 -7.660 2.625 1.00 4.60 266 PRO A O 1
ATOM 1642 N N . SER A 1 219 ? 20.966 -5.434 2.748 1.00 4.80 267 SER A N 1
ATOM 1643 C CA . SER A 1 219 ? 19.671 -5.117 3.375 1.00 5.58 267 SER A CA 1
ATOM 1644 C C . SER A 1 219 ? 18.462 -5.182 2.458 1.00 5.12 267 SER A C 1
ATOM 1645 O O . SER A 1 219 ? 17.667 -4.227 2.380 1.00 6.35 267 SER A O 1
ATOM 1648 N N . ALA A 1 220 ? 18.306 -6.305 1.754 1.00 4.33 268 ALA A N 1
ATOM 1649 C CA . ALA A 1 220 ? 17.084 -6.589 1.001 1.00 4.35 268 ALA A CA 1
ATOM 1650 C C . ALA A 1 220 ? 16.991 -8.050 0.663 1.00 3.97 268 ALA A C 1
ATOM 1651 O O . ALA A 1 220 ? 17.994 -8.674 0.312 1.00 4.57 268 ALA A O 1
ATOM 1653 N N . THR A 1 221 ? 15.779 -8.595 0.743 1.00 4.28 269 THR A N 1
ATOM 1654 C CA . THR A 1 221 ? 15.506 -9.952 0.290 1.00 4.38 269 THR A CA 1
ATOM 1655 C C . THR A 1 221 ? 15.985 -10.156 -1.127 1.00 4.29 269 THR A C 1
ATOM 1656 O O . THR A 1 221 ? 16.588 -11.174 -1.424 1.00 5.08 269 THR A O 1
ATOM 1660 N N . ALA A 1 222 ? 15.737 -9.169 -1.986 1.00 4.44 270 ALA A N 1
ATOM 1661 C CA . ALA A 1 222 ? 16.113 -9.280 -3.382 1.00 4.82 270 ALA A CA 1
ATOM 1662 C C . ALA A 1 222 ? 17.622 -9.412 -3.591 1.00 4.02 270 ALA A C 1
ATOM 1663 O O . ALA A 1 222 ? 18.040 -10.012 -4.574 1.00 5.31 270 ALA A O 1
ATOM 1673 N N . VAL A 1 224 ? 19.729 -10.706 -0.999 1.00 5.17 272 VAL A N 1
ATOM 1674 C CA . VAL A 1 224 ? 20.051 -11.996 -0.418 1.00 6.13 272 VAL A CA 1
ATOM 1675 C C . VAL A 1 224 ? 19.729 -13.105 -1.404 1.00 5.54 272 VAL A C 1
ATOM 1676 O O . VAL A 1 224 ? 20.499 -14.062 -1.528 1.00 7.73 272 VAL A O 1
ATOM 1680 N N . GLU A 1 225 ? 18.629 -12.985 -2.141 1.00 5.53 273 GLU A N 1
ATOM 1681 C CA . GLU A 1 225 ? 18.230 -14.094 -2.994 1.00 6.68 273 GLU A CA 1
ATOM 1682 C C . GLU A 1 225 ? 19.135 -14.347 -4.194 1.00 6.76 273 GLU A C 1
ATOM 1683 O O . GLU A 1 225 ? 19.074 -15.435 -4.761 1.00 7.34 273 GLU A O 1
ATOM 1689 N N . VAL A 1 226 ? 19.961 -13.363 -4.571 1.00 5.91 274 VAL A N 1
ATOM 1690 C CA . VAL A 1 226 ? 20.883 -13.545 -5.707 1.00 6.20 274 VAL A CA 1
ATOM 1691 C C . VAL A 1 226 ? 22.352 -13.657 -5.289 1.00 6.23 274 VAL A C 1
ATOM 1692 O O . VAL A 1 226 ? 23.249 -13.510 -6.110 1.00 7.42 274 VAL A O 1
ATOM 1696 N N . GLY A 1 227 ? 22.613 -13.945 -4.021 1.00 6.25 275 GLY A N 1
ATOM 1697 C CA . GLY A 1 227 ? 23.980 -14.296 -3.624 1.00 6.20 275 GLY A CA 1
ATOM 1698 C C . GLY A 1 227 ? 24.425 -13.726 -2.289 1.00 6.43 275 GLY A C 1
ATOM 1699 O O . GLY A 1 227 ? 25.543 -14.006 -1.840 1.00 7.40 275 GLY A O 1
ATOM 1700 N N . GLY A 1 228 ? 23.598 -12.922 -1.637 1.00 7.22 276 GLY A N 1
ATOM 1701 C CA . GLY A 1 228 ? 23.929 -12.503 -0.276 1.00 6.96 276 GLY A CA 1
ATOM 1702 C C . GLY A 1 228 ? 23.726 -13.646 0.699 1.00 6.88 276 GLY A C 1
ATOM 1703 O O . GLY A 1 228 ? 23.002 -14.610 0.398 1.00 8.10 276 GLY A O 1
ATOM 1704 N N . LEU A 1 229 ? 24.369 -13.563 1.861 1.00 6.61 277 LEU A N 1
ATOM 1705 C CA . LEU A 1 229 ? 24.247 -14.582 2.881 1.00 7.34 277 LEU A CA 1
ATOM 1706 C C . LEU A 1 229 ? 22.948 -14.443 3.674 1.00 6.65 277 LEU A C 1
ATOM 1707 O O . LEU A 1 229 ? 22.189 -15.409 3.802 1.00 6.70 277 LEU A O 1
ATOM 1712 N N . ALA A 1 230 ? 22.701 -13.247 4.211 1.00 6.65 278 ALA A N 1
ATOM 1713 C CA . ALA A 1 230 ? 21.579 -13.059 5.110 1.00 6.42 278 ALA A CA 1
ATOM 1714 C C . ALA A 1 230 ? 21.412 -11.581 5.379 1.00 5.86 278 ALA A C 1
ATOM 1715 O O . ALA A 1 230 ? 22.289 -10.757 5.099 1.00 5.85 278 ALA A O 1
ATOM 1717 N N . SER A 1 231 ? 20.241 -11.235 5.900 1.00 4.85 279 SER A N 1
ATOM 1718 C CA . SER A 1 231 ? 19.985 -9.899 6.407 1.00 4.80 279 SER A CA 1
ATOM 1719 C C . SER A 1 231 ? 18.783 -9.910 7.348 1.00 3.87 279 SER A C 1
ATOM 1720 O O . SER A 1 231 ? 18.235 -10.974 7.649 1.00 3.77 279 SER A O 1
ATOM 1723 N N . VAL A 1 232 ? 18.376 -8.720 7.783 1.00 4.36 280 VAL A N 1
ATOM 1724 C CA . VAL A 1 232 ? 17.122 -8.506 8.523 1.00 4.05 280 VAL A CA 1
ATOM 1725 C C . VAL A 1 232 ? 16.412 -7.391 7.770 1.00 4.09 280 VAL A C 1
ATOM 1726 O O . VAL A 1 232 ? 16.993 -6.313 7.580 1.00 4.57 280 VAL A O 1
ATOM 1730 N N . VAL A 1 233 ? 15.187 -7.665 7.320 1.00 4.76 281 VAL A N 1
ATOM 1731 C CA . VAL A 1 233 ? 14.556 -6.827 6.300 1.00 5.20 281 VAL A CA 1
ATOM 1732 C C . VAL A 1 233 ? 13.085 -6.603 6.569 1.00 5.00 281 VAL A C 1
ATOM 1733 O O . VAL A 1 233 ? 12.430 -7.398 7.233 1.00 5.03 281 VAL A O 1
ATOM 1737 N N . ILE A 1 234 ? 12.600 -5.501 6.015 1.00 6.07 282 ILE A N 1
ATOM 1738 C CA A ILE A 1 234 ? 11.182 -5.177 6.070 0.50 6.22 282 ILE A CA 1
ATOM 1739 C CA B ILE A 1 234 ? 11.202 -5.074 6.044 0.50 6.09 282 ILE A CA 1
ATOM 1740 C C . ILE A 1 234 ? 10.490 -5.727 4.838 1.00 6.31 282 ILE A C 1
ATOM 1741 O O . ILE A 1 234 ? 11.094 -5.833 3.759 1.00 6.10 282 ILE A O 1
ATOM 1750 N N . ASP A 1 235 ? 9.220 -6.099 4.993 1.00 5.84 283 ASP A N 1
ATOM 1751 C CA . ASP A 1 235 ? 8.451 -6.676 3.886 1.00 5.97 283 ASP A CA 1
ATOM 1752 C C . ASP A 1 235 ? 8.100 -5.594 2.855 1.00 5.53 283 ASP A C 1
ATOM 1753 O O . ASP A 1 235 ? 7.383 -4.639 3.163 1.00 6.12 283 ASP A O 1
ATOM 1758 N N . GLN A 1 236 ? 8.585 -5.786 1.627 1.00 5.04 284 GLN A N 1
ATOM 1759 C CA . GLN A 1 236 ? 8.449 -4.764 0.597 1.00 5.15 284 GLN A CA 1
ATOM 1760 C C . GLN A 1 236 ? 7.022 -4.607 0.130 1.00 5.04 284 GLN A C 1
ATOM 1761 O O . GLN A 1 236 ? 6.541 -3.490 -0.085 1.00 5.22 284 GLN A O 1
ATOM 1767 N N . HIS A 1 237 ? 6.327 -5.730 -0.036 1.00 4.87 285 HIS A N 1
ATOM 1768 C CA . HIS A 1 237 ? 4.925 -5.629 -0.425 1.00 4.93 285 HIS A CA 1
ATOM 1769 C C . HIS A 1 237 ? 4.087 -4.885 0.628 1.00 4.24 285 HIS A C 1
ATOM 1770 O O . HIS A 1 237 ? 3.234 -4.057 0.283 1.00 5.04 285 HIS A O 1
ATOM 1777 N N . ASP A 1 238 ? 4.343 -5.157 1.914 1.00 4.80 286 ASP A N 1
ATOM 1778 C CA . ASP A 1 238 ? 3.672 -4.409 3.004 1.00 5.04 286 ASP A CA 1
ATOM 1779 C C . ASP A 1 238 ? 3.911 -2.898 2.919 1.00 4.77 286 ASP A C 1
ATOM 1780 O O . ASP A 1 238 ? 2.997 -2.099 3.155 1.00 5.29 286 ASP A O 1
ATOM 1785 N N . LEU A 1 239 ? 5.139 -2.509 2.599 1.00 5.26 287 LEU A N 1
ATOM 1786 C CA . LEU A 1 239 ? 5.453 -1.084 2.416 1.00 5.25 287 LEU A CA 1
ATOM 1787 C C . LEU A 1 239 ? 4.612 -0.480 1.320 1.00 4.52 287 LEU A C 1
ATOM 1788 O O . LEU A 1 239 ? 4.071 0.632 1.458 1.00 4.91 287 LEU A O 1
ATOM 1793 N N . GLY A 1 240 ? 4.476 -1.209 0.217 1.00 5.06 288 GLY A N 1
ATOM 1794 C CA . GLY A 1 240 ? 3.702 -0.673 -0.903 1.00 4.81 288 GLY A CA 1
ATOM 1795 C C . GLY A 1 240 ? 2.220 -0.589 -0.582 1.00 3.90 288 GLY A C 1
ATOM 1796 O O . GLY A 1 240 ? 1.570 0.416 -0.887 1.00 4.67 288 GLY A O 1
ATOM 1797 N N . VAL A 1 241 ? 1.655 -1.632 0.026 1.00 4.15 289 VAL A N 1
ATOM 1798 C CA . VAL A 1 241 ? 0.229 -1.577 0.389 1.00 4.39 289 VAL A CA 1
ATOM 1799 C C . VAL A 1 241 ? -0.050 -0.418 1.335 1.00 4.39 289 VAL A C 1
ATOM 1800 O O . VAL A 1 241 ? -1.023 0.326 1.158 1.00 4.68 289 VAL A O 1
ATOM 1804 N N . ALA A 1 242 ? 0.823 -0.223 2.317 1.00 4.74 290 ALA A N 1
ATOM 1805 C CA . ALA A 1 242 ? 0.625 0.862 3.274 1.00 4.19 290 ALA A CA 1
ATOM 1806 C C . ALA A 1 242 ? 0.705 2.219 2.580 1.00 4.54 290 ALA A C 1
ATOM 1807 O O . ALA A 1 242 ? -0.039 3.142 2.909 1.00 4.64 290 ALA A O 1
ATOM 1809 N N . THR A 1 243 ? 1.587 2.329 1.582 1.00 4.22 291 THR A N 1
ATOM 1810 C CA . THR A 1 243 ? 1.673 3.548 0.799 1.00 4.23 291 THR A CA 1
ATOM 1811 C C . THR A 1 243 ? 0.372 3.746 0.019 1.00 4.06 291 THR A C 1
ATOM 1812 O O . THR A 1 243 ? -0.166 4.858 -0.028 1.00 4.50 291 THR A O 1
ATOM 1816 N N . GLY A 1 244 ? -0.134 2.675 -0.599 1.00 4.80 292 GLY A N 1
ATOM 1817 C CA . GLY A 1 244 ? -1.424 2.764 -1.310 1.00 5.25 292 GLY A CA 1
ATOM 1818 C C . GLY A 1 244 ? -2.532 3.298 -0.426 1.00 4.74 292 GLY A C 1
ATOM 1819 O O . GLY A 1 244 ? -3.334 4.155 -0.840 1.00 5.79 292 GLY A O 1
ATOM 1820 N N . LYS A 1 245 ? -2.618 2.772 0.784 1.00 3.97 293 LYS A N 1
ATOM 1821 C CA . LYS A 1 245 ? -3.638 3.241 1.697 1.00 4.61 293 LYS A CA 1
ATOM 1822 C C . LYS A 1 245 ? -3.484 4.689 2.094 1.00 3.87 293 LYS A C 1
ATOM 1823 O O . LYS A 1 245 ? -4.490 5.391 2.224 1.00 5.08 293 LYS A O 1
ATOM 1837 N N . ILE A 1 247 ? -2.101 7.004 0.134 1.00 4.95 295 ILE A N 1
ATOM 1838 C CA . ILE A 1 247 ? -2.503 7.757 -1.047 1.00 5.15 295 ILE A CA 1
ATOM 1839 C C . ILE A 1 247 ? -4.017 7.964 -1.004 1.00 5.62 295 ILE A C 1
ATOM 1840 O O . ILE A 1 247 ? -4.496 9.071 -1.264 1.00 5.59 295 ILE A O 1
ATOM 1845 N N . VAL A 1 248 ? -4.769 6.911 -0.690 1.00 5.14 296 VAL A N 1
ATOM 1846 C CA . VAL A 1 248 ? -6.218 7.025 -0.638 1.00 5.58 296 VAL A CA 1
ATOM 1847 C C . VAL A 1 248 ? -6.639 8.002 0.452 1.00 5.99 296 VAL A C 1
ATOM 1848 O O . VAL A 1 248 ? -7.547 8.822 0.237 1.00 5.35 296 VAL A O 1
ATOM 1852 N N . GLN A 1 249 ? -6.002 7.929 1.624 1.00 5.65 297 GLN A N 1
ATOM 1853 C CA . GLN A 1 249 ? -6.335 8.865 2.693 1.00 5.63 297 GLN A CA 1
ATOM 1854 C C . GLN A 1 249 ? -6.200 10.317 2.214 1.00 5.11 297 GLN A C 1
ATOM 1855 O O . GLN A 1 249 ? -7.040 11.174 2.552 1.00 5.10 297 GLN A O 1
ATOM 1861 N N . VAL A 1 250 ? -5.139 10.603 1.463 1.00 5.19 298 VAL A N 1
ATOM 1862 C CA . VAL A 1 250 ? -4.883 11.949 0.975 1.00 5.54 298 VAL A CA 1
ATOM 1863 C C . VAL A 1 250 ? -5.852 12.324 -0.141 1.00 5.74 298 VAL A C 1
ATOM 1864 O O . VAL A 1 250 ? -6.382 13.435 -0.141 1.00 5.96 298 VAL A O 1
ATOM 1868 N N . LEU A 1 251 ? -6.160 11.392 -1.051 1.00 5.24 299 LEU A N 1
ATOM 1869 C CA . LEU A 1 251 ? -7.180 11.667 -2.070 1.00 5.56 299 LEU A CA 1
ATOM 1870 C C . LEU A 1 251 ? -8.490 12.068 -1.410 1.00 5.73 299 LEU A C 1
ATOM 1871 O O . LEU A 1 251 ? -9.188 12.971 -1.905 1.00 6.22 299 LEU A O 1
ATOM 1876 N N . LYS A 1 252 ? -8.803 11.391 -0.298 1.00 4.88 300 LYS A N 1
ATOM 1877 C CA . LYS A 1 252 ? -10.041 11.616 0.459 1.00 4.96 300 LYS A CA 1
ATOM 1878 C C . LYS A 1 252 ? -9.970 12.824 1.384 1.00 5.20 300 LYS A C 1
ATOM 1879 O O . LYS A 1 252 ? -10.939 13.124 2.094 1.00 7.19 300 LYS A O 1
ATOM 1885 N N . GLY A 1 253 ? -8.849 13.543 1.353 1.00 5.31 301 GLY A N 1
ATOM 1886 C CA . GLY A 1 253 ? -8.784 14.842 2.040 1.00 5.29 301 GLY A CA 1
ATOM 1887 C C . GLY A 1 253 ? -7.788 15.004 3.171 1.00 4.58 301 GLY A C 1
ATOM 1888 O O . GLY A 1 253 ? -7.667 16.101 3.735 1.00 5.16 301 GLY A O 1
ATOM 1889 N N . ALA A 1 254 ? -7.088 13.933 3.563 1.00 4.95 302 ALA A N 1
ATOM 1890 C CA . ALA A 1 254 ? -6.085 14.084 4.629 1.00 4.86 302 ALA A CA 1
ATOM 1891 C C . ALA A 1 254 ? -5.052 15.121 4.210 1.00 4.61 302 ALA A C 1
ATOM 1892 O O . ALA A 1 254 ? -4.653 15.162 3.038 1.00 5.08 302 ALA A O 1
ATOM 1894 N N . LYS A 1 255 ? -4.621 15.948 5.152 1.00 5.11 303 LYS A N 1
ATOM 1895 C CA . LYS A 1 255 ? -3.599 16.971 4.902 1.00 5.27 303 LYS A CA 1
ATOM 1896 C C . LYS A 1 255 ? -2.222 16.393 5.191 1.00 5.51 303 LYS A C 1
ATOM 1897 O O . LYS A 1 255 ? -1.986 15.966 6.310 1.00 5.36 303 LYS A O 1
ATOM 1903 N N . PRO A 1 256 ? -1.314 16.351 4.199 1.00 5.59 304 PRO A N 1
ATOM 1904 C CA . PRO A 1 256 ? 0.014 15.789 4.486 1.00 5.71 304 PRO A CA 1
ATOM 1905 C C . PRO A 1 256 ? 0.696 16.409 5.705 1.00 5.58 304 PRO A C 1
ATOM 1906 O O . PRO A 1 256 ? 1.345 15.692 6.474 1.00 6.05 304 PRO A O 1
ATOM 1910 N N . ALA A 1 257 ? 0.523 17.708 5.915 1.00 5.78 305 ALA A N 1
ATOM 1911 C CA . ALA A 1 257 ? 1.227 18.392 6.999 1.00 5.13 305 ALA A CA 1
ATOM 1912 C C . ALA A 1 257 ? 0.921 17.825 8.376 1.00 5.48 305 ALA A C 1
ATOM 1913 O O . ALA A 1 257 ? 1.740 17.938 9.286 1.00 5.85 305 ALA A O 1
ATOM 1915 N N . ASP A 1 258 ? -0.280 17.261 8.520 1.00 5.21 306 ASP A N 1
ATOM 1916 C CA . ASP A 1 258 ? -0.771 16.729 9.783 1.00 5.82 306 ASP A CA 1
ATOM 1917 C C . ASP A 1 258 ? -0.956 15.223 9.737 1.00 5.70 306 ASP A C 1
ATOM 1918 O O . ASP A 1 258 ? -1.599 14.660 10.638 1.00 5.36 306 ASP A O 1
ATOM 1923 N N . THR A 1 259 ? -0.428 14.564 8.705 1.00 5.25 307 THR A N 1
ATOM 1924 C CA . THR A 1 259 ? -0.574 13.107 8.586 1.00 5.67 307 THR A CA 1
ATOM 1925 C C . THR A 1 259 ? 0.713 12.410 9.034 1.00 5.83 307 THR A C 1
ATOM 1926 O O . THR A 1 259 ? 1.757 12.573 8.399 1.00 5.79 307 THR A O 1
ATOM 1930 N N . PRO A 1 260 ? 0.671 11.687 10.164 1.00 5.73 308 PRO A N 1
ATOM 1931 C CA . PRO A 1 260 ? 1.899 11.051 10.635 1.00 5.86 308 PRO A CA 1
ATOM 1932 C C . PRO A 1 260 ? 2.535 10.129 9.601 1.00 6.07 308 PRO A C 1
ATOM 1933 O O . PRO A 1 260 ? 1.866 9.442 8.833 1.00 6.90 308 PRO A O 1
ATOM 1937 N N . VAL A 1 261 ? 3.849 10.115 9.591 1.00 5.87 309 VAL A N 1
ATOM 1938 C CA . VAL A 1 261 ? 4.599 9.157 8.795 1.00 5.87 309 VAL A CA 1
ATOM 1939 C C . VAL A 1 261 ? 4.373 7.750 9.377 1.00 5.84 309 VAL A C 1
ATOM 1940 O O . VAL A 1 261 ? 4.323 7.576 10.607 1.00 6.63 309 VAL A O 1
ATOM 1944 N N . ASN A 1 262 ? 4.192 6.779 8.479 1.00 6.02 310 ASN A N 1
ATOM 1945 C CA . ASN A 1 262 ? 4.077 5.385 8.865 1.00 5.84 310 ASN A CA 1
ATOM 1946 C C . ASN A 1 262 ? 5.465 4.751 8.771 1.00 5.91 310 ASN A C 1
ATOM 1947 O O . ASN A 1 262 ? 5.969 4.518 7.677 1.00 6.06 310 ASN A O 1
ATOM 1952 N N . VAL A 1 263 ? 6.054 4.469 9.932 1.00 5.62 311 VAL A N 1
ATOM 1953 C CA . VAL A 1 263 ? 7.405 3.898 10.010 1.00 5.70 311 VAL A CA 1
ATOM 1954 C C . VAL A 1 263 ? 7.339 2.390 10.269 1.00 5.36 311 VAL A C 1
ATOM 1955 O O . VAL A 1 263 ? 6.699 1.939 11.232 1.00 5.93 311 VAL A O 1
ATOM 1959 N N . PHE A 1 264 ? 8.025 1.630 9.420 1.00 4.93 312 PHE A N 1
ATOM 1960 C CA . PHE A 1 264 ? 8.274 0.197 9.650 1.00 5.03 312 PHE A CA 1
ATOM 1961 C C . PHE A 1 264 ? 9.701 0.051 10.142 1.00 5.22 312 PHE A C 1
ATOM 1962 O O . PHE A 1 264 ? 10.624 0.627 9.539 1.00 5.97 312 PHE A O 1
ATOM 1970 N N . SER A 1 265 ? 9.910 -0.702 11.214 1.00 5.58 313 SER A N 1
ATOM 1971 C CA . SER A 1 265 ? 11.266 -0.784 11.751 1.00 7.45 313 SER A CA 1
ATOM 1972 C C . SER A 1 265 ? 11.707 -2.139 12.227 1.00 8.18 313 SER A C 1
ATOM 1973 O O . SER A 1 265 ? 12.861 -2.323 12.649 1.00 9.83 313 SER A O 1
ATOM 1976 N N . THR A 1 266 ? 10.880 -3.147 12.192 1.00 7.63 314 THR A N 1
ATOM 1977 C CA . THR A 1 266 ? 11.525 -4.310 12.836 1.00 10.47 314 THR A CA 1
ATOM 1978 C C . THR A 1 266 ? 12.034 -5.432 11.957 1.00 10.46 314 THR A C 1
ATOM 1979 O O . THR A 1 266 ? 13.152 -5.960 12.141 1.00 12.62 314 THR A O 1
ATOM 1983 N N . GLY A 1 267 ? 11.196 -5.784 11.012 1.00 10.67 315 GLY A N 1
ATOM 1984 C CA . GLY A 1 267 ? 11.525 -6.776 10.040 1.00 8.39 315 GLY A CA 1
ATOM 1985 C C . GLY A 1 267 ? 11.755 -8.147 10.636 1.00 7.24 315 GLY A C 1
ATOM 1986 O O . GLY A 1 267 ? 11.448 -8.414 11.803 1.00 8.32 315 GLY A O 1
ATOM 1987 N N . LYS A 1 268 ? 12.309 -9.005 9.787 1.00 6.33 316 LYS A N 1
ATOM 1988 C CA . LYS A 1 268 ? 12.561 -10.405 10.093 1.00 5.98 316 LYS A CA 1
ATOM 1989 C C . LYS A 1 268 ? 13.771 -10.827 9.307 1.00 5.54 316 LYS A C 1
ATOM 1990 O O . LYS A 1 268 ? 14.121 -10.197 8.299 1.00 5.95 316 LYS A O 1
ATOM 1996 N N . SER A 1 269 ? 14.463 -11.847 9.783 1.00 5.29 317 SER A N 1
ATOM 1997 C CA . SER A 1 269 ? 15.656 -12.281 9.075 1.00 6.24 317 SER A CA 1
ATOM 1998 C C . SER A 1 269 ? 15.298 -12.962 7.748 1.00 6.25 317 SER A C 1
ATOM 1999 O O . SER A 1 269 ? 14.190 -13.513 7.562 1.00 6.45 317 SER A O 1
ATOM 2002 N N . VAL A 1 270 ? 16.272 -12.949 6.849 1.00 7.08 318 VAL A N 1
ATOM 2003 C CA . VAL A 1 270 ? 16.237 -13.731 5.619 1.00 6.56 318 VAL A CA 1
ATOM 2004 C C . VAL A 1 270 ? 17.602 -14.386 5.475 1.00 7.13 318 VAL A C 1
ATOM 2005 O O . VAL A 1 270 ? 18.624 -13.726 5.623 1.00 6.01 318 VAL A O 1
ATOM 2009 N N . ILE A 1 271 ? 17.598 -15.693 5.236 1.00 7.19 319 ILE A N 1
ATOM 2010 C CA . ILE A 1 271 ? 18.822 -16.481 5.230 1.00 7.94 319 ILE A CA 1
ATOM 2011 C C . ILE A 1 271 ? 18.913 -17.273 3.941 1.00 7.59 319 ILE A C 1
ATOM 2012 O O . ILE A 1 271 ? 17.965 -17.974 3.564 1.00 7.26 319 ILE A O 1
ATOM 2017 N N . ASN A 1 272 ? 20.057 -17.168 3.270 1.00 6.72 320 ASN A N 1
ATOM 2018 C CA . ASN A 1 272 ? 20.301 -17.946 2.063 1.00 6.21 320 ASN A CA 1
ATOM 2019 C C . ASN A 1 272 ? 21.091 -19.174 2.465 1.00 5.77 320 ASN A C 1
ATOM 2020 O O . ASN A 1 272 ? 22.303 -19.125 2.672 1.00 4.87 320 ASN A O 1
ATOM 2025 N N . LYS A 1 273 ? 20.358 -20.280 2.588 1.00 5.21 321 LYS A N 1
ATOM 2026 C CA . LYS A 1 273 ? 20.893 -21.504 3.153 1.00 6.55 321 LYS A CA 1
ATOM 2027 C C . LYS A 1 273 ? 22.030 -22.059 2.318 1.00 6.80 321 LYS A C 1
ATOM 2028 O O . LYS A 1 273 ? 23.069 -22.458 2.870 1.00 6.95 321 LYS A O 1
ATOM 2034 N N . LYS A 1 274 ? 21.840 -22.115 0.998 1.00 7.53 322 LYS A N 1
ATOM 2035 C CA . LYS A 1 274 ? 22.885 -22.655 0.130 1.00 8.43 322 LYS A CA 1
ATOM 2036 C C . LYS A 1 274 ? 24.132 -21.781 0.133 1.00 7.35 322 LYS A C 1
ATOM 2037 O O . LYS A 1 274 ? 25.238 -22.301 0.174 1.00 7.74 322 LYS A O 1
ATOM 2039 N N . ILE A 1 275 ? 23.966 -20.452 0.146 1.00 6.48 323 ILE A N 1
ATOM 2040 C CA . ILE A 1 275 ? 25.131 -19.568 0.225 1.00 5.87 323 ILE A CA 1
ATOM 2041 C C . ILE A 1 275 ? 25.881 -19.803 1.536 1.00 6.25 323 ILE A C 1
ATOM 2042 O O . ILE A 1 275 ? 27.112 -19.926 1.542 1.00 6.50 323 ILE A O 1
ATOM 2047 N N . ALA A 1 276 ? 25.151 -19.926 2.648 1.00 6.04 324 ALA A N 1
ATOM 2048 C CA . ALA A 1 276 ? 25.801 -20.238 3.931 1.00 6.69 324 ALA A CA 1
ATOM 2049 C C . ALA A 1 276 ? 26.606 -21.511 3.856 1.00 7.01 324 ALA A C 1
ATOM 2050 O O . ALA A 1 276 ? 27.795 -21.529 4.215 1.00 6.82 324 ALA A O 1
ATOM 2052 N N . GLN A 1 277 ? 25.949 -22.569 3.391 1.00 6.18 325 GLN A N 1
ATOM 2053 C CA . GLN A 1 277 ? 26.565 -23.888 3.361 1.00 6.08 325 GLN A CA 1
ATOM 2054 C C . GLN A 1 277 ? 27.784 -23.872 2.462 1.00 6.58 325 GLN A C 1
ATOM 2055 O O . GLN A 1 277 ? 28.805 -24.457 2.827 1.00 6.19 325 GLN A O 1
ATOM 2061 N N . GLU A 1 278 ? 27.678 -23.213 1.302 1.00 7.22 326 GLU A N 1
ATOM 2062 C CA . GLU A 1 278 ? 28.801 -23.116 0.360 1.00 8.12 326 GLU A CA 1
ATOM 2063 C C . GLU A 1 278 ? 29.992 -22.382 0.967 1.00 7.78 326 GLU A C 1
ATOM 2064 O O . GLU A 1 278 ? 31.131 -22.648 0.587 1.00 7.80 326 GLU A O 1
ATOM 2070 N N . LEU A 1 279 ? 29.726 -21.454 1.886 1.00 7.58 327 LEU A N 1
ATOM 2071 C CA . LEU A 1 279 ? 30.788 -20.715 2.568 1.00 7.58 327 LEU A CA 1
ATOM 2072 C C . LEU A 1 279 ? 31.338 -21.489 3.771 1.00 7.00 327 LEU A C 1
ATOM 2073 O O . LEU A 1 279 ? 32.237 -21.004 4.462 1.00 8.09 327 LEU A O 1
ATOM 2078 N N . GLY A 1 280 ? 30.783 -22.672 4.020 1.00 7.10 328 GLY A N 1
ATOM 2079 C CA . GLY A 1 280 ? 31.187 -23.494 5.159 1.00 7.73 328 GLY A CA 1
ATOM 2080 C C . GLY A 1 280 ? 30.667 -22.981 6.487 1.00 7.94 328 GLY A C 1
ATOM 2081 O O . GLY A 1 280 ? 31.227 -23.310 7.524 1.00 7.88 328 GLY A O 1
ATOM 2082 N N . ILE A 1 281 ? 29.605 -22.179 6.445 1.00 8.55 329 ILE A N 1
ATOM 2083 C CA . ILE A 1 281 ? 28.989 -21.603 7.631 1.00 9.06 329 ILE A CA 1
ATOM 2084 C C . ILE A 1 281 ? 27.984 -22.606 8.210 1.00 10.55 329 ILE A C 1
ATOM 2085 O O . ILE A 1 281 ? 27.283 -23.325 7.468 1.00 11.85 329 ILE A O 1
ATOM 2090 N N . THR A 1 282 ? 27.960 -22.698 9.534 1.00 9.77 330 THR A N 1
ATOM 2091 C CA . THR A 1 282 ? 26.902 -23.423 10.213 1.00 10.08 330 THR A CA 1
ATOM 2092 C C . THR A 1 282 ? 25.810 -22.426 10.523 1.00 9.41 330 THR A C 1
ATOM 2093 O O . THR A 1 282 ? 26.073 -21.340 11.043 1.00 10.48 330 THR A O 1
ATOM 2097 N N . ILE A 1 283 ? 24.583 -22.764 10.168 1.00 8.01 331 ILE A N 1
ATOM 2098 C CA . ILE A 1 283 ? 23.474 -21.940 10.608 1.00 7.38 331 ILE A CA 1
ATOM 2099 C C . ILE A 1 283 ? 23.006 -22.464 11.960 1.00 6.26 331 ILE A C 1
ATOM 2100 O O . ILE A 1 283 ? 22.559 -23.605 12.048 1.00 6.53 331 ILE A O 1
ATOM 2105 N N . PRO A 1 284 ? 23.111 -21.636 13.018 1.00 5.61 332 PRO A N 1
ATOM 2106 C CA . PRO A 1 284 ? 22.650 -22.122 14.323 1.00 6.11 332 PRO A CA 1
ATOM 2107 C C . PRO A 1 284 ? 21.181 -22.505 14.268 1.00 6.61 332 PRO A C 1
ATOM 2108 O O . PRO A 1 284 ? 20.399 -21.875 13.550 1.00 6.14 332 PRO A O 1
ATOM 2112 N N . GLU A 1 285 ? 20.820 -23.548 15.011 1.00 6.91 333 GLU A N 1
ATOM 2113 C CA . GLU A 1 285 ? 19.440 -24.039 15.048 1.00 7.96 333 GLU A CA 1
ATOM 2114 C C . GLU A 1 285 ? 18.432 -22.920 15.345 1.00 8.53 333 GLU A C 1
ATOM 2115 O O . GLU A 1 285 ? 17.414 -22.817 14.670 1.00 8.44 333 GLU A O 1
ATOM 2117 N N . SER A 1 286 ? 18.726 -22.079 16.339 1.00 9.17 334 SER A N 1
ATOM 2118 C CA . SER A 1 286 ? 17.841 -20.968 16.709 1.00 9.96 334 SER A CA 1
ATOM 2119 C C . SER A 1 286 ? 17.697 -19.932 15.587 1.00 9.96 334 SER A C 1
ATOM 2120 O O . SER A 1 286 ? 16.611 -19.394 15.359 1.00 10.89 334 SER A O 1
ATOM 2123 N N . VAL A 1 287 ? 18.791 -19.671 14.878 1.00 9.88 335 VAL A N 1
ATOM 2124 C CA . VAL A 1 287 ? 18.771 -18.755 13.735 1.00 9.63 335 VAL A CA 1
ATOM 2125 C C . VAL A 1 287 ? 17.863 -19.304 12.623 1.00 9.67 335 VAL A C 1
ATOM 2126 O O . VAL A 1 287 ? 16.990 -18.596 12.110 1.00 9.42 335 VAL A O 1
ATOM 2130 N N . LEU A 1 288 ? 18.036 -20.575 12.273 1.00 9.36 336 LEU A N 1
ATOM 2131 C CA . LEU A 1 288 ? 17.189 -21.162 11.249 1.00 9.97 336 LEU A CA 1
ATOM 2132 C C . LEU A 1 288 ? 15.707 -21.173 11.668 1.00 9.97 336 LEU A C 1
ATOM 2133 O O . LEU A 1 288 ? 14.835 -20.881 10.848 1.00 10.43 336 LEU A O 1
ATOM 2138 N N . LYS A 1 289 ? 15.439 -21.488 12.940 1.00 9.56 337 LYS A N 1
ATOM 2139 C CA . LYS A 1 289 ? 14.066 -21.558 13.464 1.00 9.25 337 LYS A CA 1
ATOM 2140 C C . LYS A 1 289 ? 13.342 -20.202 13.442 1.00 9.32 337 LYS A C 1
ATOM 2141 O O . LYS A 1 289 ? 12.153 -20.140 13.119 1.00 9.88 337 LYS A O 1
ATOM 2143 N N . GLU A 1 290 ? 14.068 -19.128 13.749 1.00 8.74 338 GLU A N 1
ATOM 2144 C CA . GLU A 1 290 ? 13.489 -17.777 13.821 1.00 8.49 338 GLU A CA 1
ATOM 2145 C C . GLU A 1 290 ? 13.437 -17.059 12.473 1.00 7.84 338 GLU A C 1
ATOM 2146 O O . GLU A 1 290 ? 12.929 -15.944 12.381 1.00 7.23 338 GLU A O 1
ATOM 2148 N N . ALA A 1 291 ? 13.940 -17.699 11.428 1.00 7.52 339 ALA A N 1
ATOM 2149 C CA . ALA A 1 291 ? 14.055 -17.044 10.128 1.00 7.55 339 ALA A CA 1
ATOM 2150 C C . ALA A 1 291 ? 12.707 -16.648 9.545 1.00 6.82 339 ALA A C 1
ATOM 2151 O O . ALA A 1 291 ? 11.779 -17.450 9.507 1.00 7.25 339 ALA A O 1
ATOM 2153 N N . GLY A 1 292 ? 12.598 -15.408 9.092 1.00 6.36 340 GLY A N 1
ATOM 2154 C CA . GLY A 1 292 ? 11.405 -14.965 8.390 1.00 6.04 340 GLY A CA 1
ATOM 2155 C C . GLY A 1 292 ? 11.304 -15.626 7.026 1.00 5.49 340 GLY A C 1
ATOM 2156 O O . GLY A 1 292 ? 10.228 -16.037 6.586 1.00 6.54 340 GLY A O 1
ATOM 2157 N N . GLN A 1 293 ? 12.440 -15.753 6.356 1.00 4.76 341 GLN A N 1
ATOM 2158 C CA . GLN A 1 293 ? 12.480 -16.427 5.072 1.00 4.80 341 GLN A CA 1
ATOM 2159 C C . GLN A 1 293 ? 13.791 -17.161 4.935 1.00 4.36 341 GLN A C 1
ATOM 2160 O O . GLN A 1 293 ? 14.846 -16.639 5.333 1.00 4.93 341 GLN A O 1
ATOM 2166 N N . VAL A 1 294 ? 13.706 -18.362 4.375 1.00 4.87 342 VAL A N 1
ATOM 2167 C CA . VAL A 1 294 ? 14.876 -19.160 4.016 1.00 5.49 342 VAL A CA 1
ATOM 2168 C C . VAL A 1 294 ? 14.869 -19.333 2.506 1.00 5.79 342 VAL A C 1
ATOM 2169 O O . VAL A 1 294 ? 13.888 -19.798 1.922 1.00 6.00 342 VAL A O 1
ATOM 2173 N N . ILE A 1 295 ? 15.962 -18.939 1.872 1.00 6.26 343 ILE A N 1
ATOM 2174 C CA . ILE A 1 295 ? 16.122 -19.109 0.431 1.00 7.74 343 ILE A CA 1
ATOM 2175 C C . ILE A 1 295 ? 16.994 -20.319 0.129 1.00 8.45 343 ILE A C 1
ATOM 2176 O O . ILE A 1 295 ? 17.948 -20.597 0.850 1.00 8.27 343 ILE A O 1
ATOM 2181 N N . LYS B 1 4 ? -33.539 -17.816 40.908 1.00 11.89 52 LYS B N 1
ATOM 2182 C CA . LYS B 1 4 ? -32.279 -17.788 41.699 1.00 11.60 52 LYS B CA 1
ATOM 2183 C C . LYS B 1 4 ? -31.056 -17.879 40.786 1.00 11.55 52 LYS B C 1
ATOM 2184 O O . LYS B 1 4 ? -30.919 -18.825 40.005 1.00 11.32 52 LYS B O 1
ATOM 2186 N N . ILE B 1 5 ? -30.182 -16.878 40.878 1.00 11.18 53 ILE B N 1
ATOM 2187 C CA . ILE B 1 5 ? -28.919 -16.876 40.130 1.00 11.06 53 ILE B CA 1
ATOM 2188 C C . ILE B 1 5 ? -27.728 -16.650 41.058 1.00 10.60 53 ILE B C 1
ATOM 2189 O O . ILE B 1 5 ? -27.799 -15.848 41.996 1.00 10.84 53 ILE B O 1
ATOM 2194 N N . GLY B 1 6 ? -26.642 -17.373 40.794 1.00 9.79 54 GLY B N 1
ATOM 2195 C CA . GLY B 1 6 ? -25.365 -17.124 41.458 1.00 9.52 54 GLY B CA 1
ATOM 2196 C C . GLY B 1 6 ? -24.471 -16.303 40.543 1.00 9.18 54 GLY B C 1
ATOM 2197 O O . GLY B 1 6 ? -24.441 -16.543 39.334 1.00 9.72 54 GLY B O 1
ATOM 2198 N N . VAL B 1 7 ? -23.766 -15.321 41.112 1.00 8.80 55 VAL B N 1
ATOM 2199 C CA . VAL B 1 7 ? -22.831 -14.472 40.349 1.00 8.95 55 VAL B CA 1
ATOM 2200 C C . VAL B 1 7 ? -21.452 -14.478 40.995 1.00 8.77 55 VAL B C 1
ATOM 2201 O O . VAL B 1 7 ? -21.309 -14.106 42.164 1.00 9.56 55 VAL B O 1
ATOM 2205 N N . LEU B 1 8 ? -20.450 -14.916 40.236 1.00 9.00 56 LEU B N 1
ATOM 2206 C CA . LEU B 1 8 ? -19.066 -14.820 40.671 1.00 8.50 56 LEU B CA 1
ATOM 2207 C C . LEU B 1 8 ? -18.374 -13.753 39.853 1.00 8.01 56 LEU B C 1
ATOM 2208 O O . LEU B 1 8 ? -18.213 -13.906 38.644 1.00 8.05 56 LEU B O 1
ATOM 2213 N N . GLN B 1 9 ? -18.005 -12.662 40.512 1.00 7.57 57 GLN B N 1
ATOM 2214 C CA . GLN B 1 9 ? -17.207 -11.612 39.888 1.00 7.27 57 GLN B CA 1
ATOM 2215 C C . GLN B 1 9 ? -15.748 -11.906 40.210 1.00 6.58 57 GLN B C 1
ATOM 2216 O O . GLN B 1 9 ? -15.395 -12.090 41.378 1.00 7.07 57 GLN B O 1
ATOM 2222 N N . PHE B 1 10 ? -14.892 -11.964 39.197 1.00 6.46 58 PHE B N 1
ATOM 2223 C CA . PHE B 1 10 ? -13.526 -12.415 39.449 1.00 6.55 58 PHE B CA 1
ATOM 2224 C C . PHE B 1 10 ? -12.774 -11.528 40.442 1.00 6.39 58 PHE B C 1
ATOM 2225 O O . PHE B 1 10 ? -12.106 -12.042 41.357 1.00 6.16 58 PHE B O 1
ATOM 2233 N N . VAL B 1 11 ? -12.916 -10.214 40.280 1.00 6.70 59 VAL B N 1
ATOM 2234 C CA . VAL B 1 11 ? -12.142 -9.234 41.035 1.00 6.71 59 VAL B CA 1
ATOM 2235 C C . VAL B 1 11 ? -12.861 -7.892 40.934 1.00 6.61 59 VAL B C 1
ATOM 2236 O O . VAL B 1 11 ? -13.660 -7.683 40.011 1.00 6.21 59 VAL B O 1
ATOM 2240 N N . SER B 1 12 ? -12.568 -6.988 41.867 1.00 6.97 60 SER B N 1
ATOM 2241 C CA . SER B 1 12 ? -12.997 -5.601 41.744 1.00 7.76 60 SER B CA 1
ATOM 2242 C C . SER B 1 12 ? -12.079 -4.812 40.820 1.00 7.56 60 SER B C 1
ATOM 2243 O O . SER B 1 12 ? -10.930 -4.516 41.161 1.00 8.38 60 SER B O 1
ATOM 2246 N N . HIS B 1 13 ? -12.569 -4.524 39.623 1.00 7.16 61 HIS B N 1
ATOM 2247 C CA . HIS B 1 13 ? -12.049 -3.389 38.876 1.00 7.31 61 HIS B CA 1
ATOM 2248 C C . HIS B 1 13 ? -13.212 -2.686 38.218 1.00 7.48 61 HIS B C 1
ATOM 2249 O O . HIS B 1 13 ? -14.264 -3.295 38.045 1.00 7.29 61 HIS B O 1
ATOM 2256 N N . PRO B 1 14 ? -13.064 -1.384 37.916 1.00 7.49 62 PRO B N 1
ATOM 2257 C CA . PRO B 1 14 ? -14.269 -0.620 37.575 1.00 7.48 62 PRO B CA 1
ATOM 2258 C C . PRO B 1 14 ? -15.047 -1.196 36.397 1.00 7.19 62 PRO B C 1
ATOM 2259 O O . PRO B 1 14 ? -16.279 -1.140 36.405 1.00 7.86 62 PRO B O 1
ATOM 2263 N N . SER B 1 15 ? -14.349 -1.771 35.411 1.00 6.61 63 SER B N 1
ATOM 2264 C CA . SER B 1 15 ? -15.036 -2.331 34.234 1.00 6.78 63 SER B CA 1
ATOM 2265 C C . SER B 1 15 ? -15.938 -3.498 34.615 1.00 6.93 63 SER B C 1
ATOM 2266 O O . SER B 1 15 ? -17.066 -3.597 34.127 1.00 7.42 63 SER B O 1
ATOM 2269 N N . LEU B 1 16 ? -15.456 -4.395 35.483 1.00 6.83 64 LEU B N 1
ATOM 2270 C CA . LEU B 1 16 ? -16.314 -5.512 35.904 1.00 6.97 64 LEU B CA 1
ATOM 2271 C C . LEU B 1 16 ? -17.493 -5.014 36.729 1.00 7.03 64 LEU B C 1
ATOM 2272 O O . LEU B 1 16 ? -18.588 -5.551 36.617 1.00 6.93 64 LEU B O 1
ATOM 2277 N N . ASP B 1 17 ? -17.258 -3.997 37.555 1.00 7.15 65 ASP B N 1
ATOM 2278 C CA . ASP B 1 17 ? -18.328 -3.398 38.355 1.00 7.64 65 ASP B CA 1
ATOM 2279 C C . ASP B 1 17 ? -19.436 -2.875 37.453 1.00 8.00 65 ASP B C 1
ATOM 2280 O O . ASP B 1 17 ? -20.622 -3.061 37.741 1.00 7.79 65 ASP B O 1
ATOM 2285 N N . LEU B 1 18 ? -19.034 -2.230 36.359 1.00 7.50 66 LEU B N 1
ATOM 2286 C CA . LEU B 1 18 ? -19.991 -1.687 35.393 1.00 7.64 66 LEU B CA 1
ATOM 2287 C C . LEU B 1 18 ? -20.717 -2.804 34.636 1.00 7.59 66 LEU B C 1
ATOM 2288 O O . LEU B 1 18 ? -21.914 -2.708 34.385 1.00 7.96 66 LEU B O 1
ATOM 2293 N N . ILE B 1 19 ? -19.998 -3.868 34.289 1.00 7.76 67 ILE B N 1
ATOM 2294 C CA . ILE B 1 19 ? -20.617 -5.050 33.680 1.00 7.74 67 ILE B CA 1
ATOM 2295 C C . ILE B 1 19 ? -21.674 -5.657 34.604 1.00 7.87 67 ILE B C 1
ATOM 2296 O O . ILE B 1 19 ? -22.775 -5.992 34.156 1.00 7.65 67 ILE B O 1
ATOM 2301 N N . TYR B 1 20 ? -21.362 -5.774 35.891 1.00 7.64 68 TYR B N 1
ATOM 2302 C CA . TYR B 1 20 ? -22.354 -6.266 36.853 1.00 7.23 68 TYR B CA 1
ATOM 2303 C C . TYR B 1 20 ? -23.579 -5.353 36.960 1.00 7.43 68 TYR B C 1
ATOM 2304 O O . TYR B 1 20 ? -24.712 -5.840 37.009 1.00 8.16 68 TYR B O 1
ATOM 2313 N N . LYS B 1 21 ? -23.351 -4.038 36.988 1.00 6.62 69 LYS B N 1
ATOM 2314 C CA . LYS B 1 21 ? -24.448 -3.067 37.005 1.00 6.95 69 LYS B CA 1
ATOM 2315 C C . LYS B 1 21 ? -25.321 -3.297 35.782 1.00 7.50 69 LYS B C 1
ATOM 2316 O O . LYS B 1 21 ? -26.560 -3.305 35.885 1.00 7.32 69 LYS B O 1
ATOM 2318 N N . GLY B 1 22 ? -24.677 -3.488 34.630 1.00 7.40 70 GLY B N 1
ATOM 2319 C CA . GLY B 1 22 ? -25.364 -3.760 33.364 1.00 7.69 70 GLY B CA 1
ATOM 2320 C C . GLY B 1 22 ? -26.204 -5.020 33.442 1.00 7.58 70 GLY B C 1
ATOM 2321 O O . GLY B 1 22 ? -27.317 -5.063 32.916 1.00 7.81 70 GLY B O 1
ATOM 2322 N N . ILE B 1 23 ? -25.675 -6.046 34.108 1.00 7.48 71 ILE B N 1
ATOM 2323 C CA . ILE B 1 23 ? -26.451 -7.255 34.367 1.00 7.39 71 ILE B CA 1
ATOM 2324 C C . ILE B 1 23 ? -27.711 -6.930 35.189 1.00 6.60 71 ILE B C 1
ATOM 2325 O O . ILE B 1 23 ? -28.815 -7.329 34.815 1.00 7.39 71 ILE B O 1
ATOM 2330 N N . GLN B 1 24 ? -27.531 -6.190 36.285 1.00 6.23 72 GLN B N 1
ATOM 2331 C CA . GLN B 1 24 ? -28.624 -5.804 37.196 1.00 5.73 72 GLN B CA 1
ATOM 2332 C C . GLN B 1 24 ? -29.638 -4.851 36.575 1.00 5.51 72 GLN B C 1
ATOM 2333 O O . GLN B 1 24 ? -30.837 -4.972 36.829 1.00 5.19 72 GLN B O 1
ATOM 2339 N N . ASP B 1 25 ? -29.144 -3.888 35.795 1.00 5.26 73 ASP B N 1
ATOM 2340 C CA . ASP B 1 25 ? -30.013 -2.971 35.060 1.00 4.78 73 ASP B CA 1
ATOM 2341 C C . ASP B 1 25 ? -30.790 -3.750 34.007 1.00 4.63 73 ASP B C 1
ATOM 2342 O O . ASP B 1 25 ? -31.993 -3.538 33.835 1.00 4.74 73 ASP B O 1
ATOM 2347 N N . GLY B 1 26 ? -30.092 -4.645 33.311 1.00 4.51 74 GLY B N 1
ATOM 2348 C CA . GLY B 1 26 ? -30.696 -5.549 32.334 1.00 4.60 74 GLY B CA 1
ATOM 2349 C C . GLY B 1 26 ? -31.801 -6.402 32.931 1.00 4.86 74 GLY B C 1
ATOM 2350 O O . GLY B 1 26 ? -32.902 -6.488 32.375 1.00 4.71 74 GLY B O 1
ATOM 2351 N N . LEU B 1 27 ? -31.518 -7.009 34.083 1.00 4.84 75 LEU B N 1
ATOM 2352 C CA . LEU B 1 27 ? -32.495 -7.840 34.783 1.00 5.53 75 LEU B CA 1
ATOM 2353 C C . LEU B 1 27 ? -33.688 -7.013 35.270 1.00 5.66 75 LEU B C 1
ATOM 2354 O O . LEU B 1 27 ? -34.840 -7.429 35.118 1.00 5.20 75 LEU B O 1
ATOM 2359 N N . ALA B 1 28 ? -33.408 -5.837 35.834 1.00 5.97 76 ALA B N 1
ATOM 2360 C CA . ALA B 1 28 ? -34.455 -4.917 36.294 1.00 6.41 76 ALA B CA 1
ATOM 2361 C C . ALA B 1 28 ? -35.395 -4.509 35.157 1.00 6.80 76 ALA B C 1
ATOM 2362 O O . ALA B 1 28 ? -36.610 -4.373 35.366 1.00 7.06 76 ALA B O 1
ATOM 2364 N N . GLU B 1 29 ? -34.828 -4.330 33.961 1.00 7.04 77 GLU B N 1
ATOM 2365 C CA . GLU B 1 29 ? -35.602 -3.944 32.772 1.00 7.84 77 GLU B CA 1
ATOM 2366 C C . GLU B 1 29 ? -36.666 -4.979 32.406 1.00 7.57 77 GLU B C 1
ATOM 2367 O O . GLU B 1 29 ? -37.736 -4.633 31.894 1.00 7.71 77 GLU B O 1
ATOM 2373 N N . GLU B 1 30 ? -36.370 -6.243 32.689 1.00 7.65 78 GLU B N 1
ATOM 2374 C CA . GLU B 1 30 ? -37.278 -7.348 32.389 1.00 7.60 78 GLU B CA 1
ATOM 2375 C C . GLU B 1 30 ? -38.190 -7.694 33.569 1.00 7.61 78 GLU B C 1
ATOM 2376 O O . GLU B 1 30 ? -38.905 -8.696 33.534 1.00 7.47 78 GLU B O 1
ATOM 2382 N N . GLY B 1 31 ? -38.157 -6.858 34.606 1.00 7.54 79 GLY B N 1
ATOM 2383 C CA . GLY B 1 31 ? -38.981 -7.053 35.797 1.00 7.90 79 GLY B CA 1
ATOM 2384 C C . GLY B 1 31 ? -38.423 -8.041 36.804 1.00 7.98 79 GLY B C 1
ATOM 2385 O O . GLY B 1 31 ? -39.181 -8.675 37.541 1.00 8.01 79 GLY B O 1
ATOM 2386 N N . TYR B 1 32 ? -37.100 -8.172 36.839 1.00 8.21 80 TYR B N 1
ATOM 2387 C CA . TYR B 1 32 ? -36.441 -9.055 37.792 1.00 8.38 80 TYR B CA 1
ATOM 2388 C C . TYR B 1 32 ? -35.711 -8.237 38.853 1.00 8.37 80 TYR B C 1
ATOM 2389 O O . TYR B 1 32 ? -36.332 -7.682 39.761 1.00 8.49 80 TYR B O 1
ATOM 2398 N N . VAL B 1 37 ? -36.334 -12.331 41.644 1.00 12.44 85 VAL B N 1
ATOM 2399 C CA . VAL B 1 37 ? -35.018 -12.963 41.533 1.00 12.28 85 VAL B CA 1
ATOM 2400 C C . VAL B 1 37 ? -34.072 -12.562 42.670 1.00 12.21 85 VAL B C 1
ATOM 2401 O O . VAL B 1 37 ? -33.947 -11.380 43.008 1.00 12.61 85 VAL B O 1
ATOM 2405 N N . LYS B 1 38 ? -33.423 -13.566 43.257 1.00 11.45 86 LYS B N 1
ATOM 2406 C CA . LYS B 1 38 ? -32.432 -13.355 44.298 1.00 10.44 86 LYS B CA 1
ATOM 2407 C C . LYS B 1 38 ? -31.052 -13.586 43.699 1.00 9.90 86 LYS B C 1
ATOM 2408 O O . LYS B 1 38 ? -30.811 -14.609 43.051 1.00 9.73 86 LYS B O 1
ATOM 2410 N N . ILE B 1 39 ? -30.160 -12.620 43.885 1.00 9.40 87 ILE B N 1
ATOM 2411 C CA . ILE B 1 39 ? -28.794 -12.763 43.399 1.00 8.59 87 ILE B CA 1
ATOM 2412 C C . ILE B 1 39 ? -27.858 -13.168 44.532 1.00 8.42 87 ILE B C 1
ATOM 2413 O O . ILE B 1 39 ? -27.705 -12.446 45.522 1.00 8.52 87 ILE B O 1
ATOM 2418 N N . ASP B 1 40 ? -27.244 -14.336 44.372 1.00 7.57 88 ASP B N 1
ATOM 2419 C CA . ASP B 1 40 ? -26.226 -14.809 45.289 1.00 7.01 88 ASP B CA 1
ATOM 2420 C C . ASP B 1 40 ? -24.883 -14.368 44.714 1.00 6.40 88 ASP B C 1
ATOM 2421 O O . ASP B 1 40 ? -24.336 -15.034 43.837 1.00 5.84 88 ASP B O 1
ATOM 2426 N N . PHE B 1 41 ? -24.371 -13.245 45.216 1.00 5.86 89 PHE B N 1
ATOM 2427 C CA . PHE B 1 41 ? -23.188 -12.591 44.643 1.00 6.73 89 PHE B CA 1
ATOM 2428 C C . PHE B 1 41 ? -21.944 -12.862 45.471 1.00 6.45 89 PHE B C 1
ATOM 2429 O O . PHE B 1 41 ? -21.964 -12.745 46.702 1.00 7.58 89 PHE B O 1
ATOM 2445 N N . ASN B 1 43 ? -17.416 -12.352 45.187 1.00 7.16 91 ASN B N 1
ATOM 2446 C CA . ASN B 1 43 ? -16.266 -11.741 44.529 1.00 6.84 91 ASN B CA 1
ATOM 2447 C C . ASN B 1 43 ? -14.988 -12.436 45.019 1.00 6.94 91 ASN B C 1
ATOM 2448 O O . ASN B 1 43 ? -14.688 -12.444 46.209 1.00 7.69 91 ASN B O 1
ATOM 2453 N N . SER B 1 44 ? -14.257 -13.039 44.085 1.00 6.62 92 SER B N 1
ATOM 2454 C CA . SER B 1 44 ? -13.041 -13.790 44.409 1.00 6.33 92 SER B CA 1
ATOM 2455 C C . SER B 1 44 ? -11.766 -12.942 44.584 1.00 6.68 92 SER B C 1
ATOM 2456 O O . SER B 1 44 ? -10.691 -13.485 44.854 1.00 7.26 92 SER B O 1
ATOM 2459 N N . GLU B 1 45 ? -11.883 -11.623 44.420 1.00 7.37 93 GLU B N 1
ATOM 2460 C CA . GLU B 1 45 ? -10.796 -10.683 44.739 1.00 7.48 93 GLU B CA 1
ATOM 2461 C C . GLU B 1 45 ? -9.487 -10.947 43.983 1.00 7.26 93 GLU B C 1
ATOM 2462 O O . GLU B 1 45 ? -8.390 -10.661 44.478 1.00 7.27 93 GLU B O 1
ATOM 2468 N N . GLY B 1 46 ? -9.618 -11.488 42.777 1.00 6.78 94 GLY B N 1
ATOM 2469 C CA . GLY B 1 46 ? -8.473 -11.735 41.905 1.00 6.80 94 GLY B CA 1
ATOM 2470 C C . GLY B 1 46 ? -7.624 -12.919 42.317 1.00 6.35 94 GLY B C 1
ATOM 2471 O O . GLY B 1 46 ? -6.543 -13.126 41.769 1.00 6.95 94 GLY B O 1
ATOM 2472 N N . ASP B 1 47 ? -8.140 -13.716 43.253 1.00 5.07 95 ASP B N 1
ATOM 2473 C CA . ASP B 1 47 ? -7.387 -14.777 43.918 1.00 4.72 95 ASP B CA 1
ATOM 2474 C C . ASP B 1 47 ? -7.939 -16.113 43.447 1.00 4.23 95 ASP B C 1
ATOM 2475 O O . ASP B 1 47 ? -9.059 -16.486 43.823 1.00 4.54 95 ASP B O 1
ATOM 2480 N N . GLN B 1 48 ? -7.164 -16.824 42.627 1.00 3.88 96 GLN B N 1
ATOM 2481 C CA . GLN B 1 48 ? -7.581 -18.110 42.080 1.00 3.60 96 GLN B CA 1
ATOM 2482 C C . GLN B 1 48 ? -7.967 -19.094 43.183 1.00 2.97 96 GLN B C 1
ATOM 2483 O O . GLN B 1 48 ? -8.868 -19.911 42.990 1.00 2.96 96 GLN B O 1
ATOM 2489 N N . SER B 1 49 ? -7.324 -18.997 44.342 1.00 2.58 97 SER B N 1
ATOM 2490 C CA . SER B 1 49 ? -7.648 -19.920 45.430 1.00 3.21 97 SER B CA 1
ATOM 2491 C C . SER B 1 49 ? -9.081 -19.687 45.941 1.00 4.36 97 SER B C 1
ATOM 2492 O O . SER B 1 49 ? -9.751 -20.627 46.345 1.00 6.13 97 SER B O 1
ATOM 2495 N N . LYS B 1 50 ? -9.558 -18.449 45.854 1.00 4.80 98 LYS B N 1
ATOM 2496 C CA . LYS B 1 50 ? -10.954 -18.118 46.170 1.00 5.66 98 LYS B CA 1
ATOM 2497 C C . LYS B 1 50 ? -11.918 -18.473 45.033 1.00 5.67 98 LYS B C 1
ATOM 2498 O O . LYS B 1 50 ? -13.053 -18.873 45.305 1.00 6.22 98 LYS B O 1
ATOM 2504 N N . VAL B 1 51 ? -11.479 -18.317 43.777 1.00 6.19 99 VAL B N 1
ATOM 2505 C CA . VAL B 1 51 ? -12.287 -18.745 42.625 1.00 6.36 99 VAL B CA 1
ATOM 2506 C C . VAL B 1 51 ? -12.746 -20.189 42.847 1.00 6.19 99 VAL B C 1
ATOM 2507 O O . VAL B 1 51 ? -13.947 -20.503 42.801 1.00 6.68 99 VAL B O 1
ATOM 2511 N N . ALA B 1 52 ? -11.776 -21.068 43.095 1.00 7.00 100 ALA B N 1
ATOM 2512 C CA . ALA B 1 52 ? -12.059 -22.485 43.289 1.00 6.70 100 ALA B CA 1
ATOM 2513 C C . ALA B 1 52 ? -13.082 -22.714 44.403 1.00 7.30 100 ALA B C 1
ATOM 2514 O O . ALA B 1 52 ? -14.070 -23.424 44.220 1.00 7.40 100 ALA B O 1
ATOM 2516 N N . THR B 1 53 ? -12.858 -22.079 45.550 1.00 6.97 101 THR B N 1
ATOM 2517 C CA . THR B 1 53 ? -13.738 -22.245 46.712 1.00 7.46 101 THR B CA 1
ATOM 2518 C C . THR B 1 53 ? -15.161 -21.733 46.437 1.00 6.61 101 THR B C 1
ATOM 2519 O O . THR B 1 53 ? -16.150 -22.418 46.692 1.00 6.37 101 THR B O 1
ATOM 2531 N N . SER B 1 55 ? -16.736 -21.060 43.539 1.00 4.91 103 SER B N 1
ATOM 2532 C CA . SER B 1 55 ? -17.439 -21.756 42.454 1.00 5.48 103 SER B CA 1
ATOM 2533 C C . SER B 1 55 ? -18.170 -22.995 42.961 1.00 6.05 103 SER B C 1
ATOM 2534 O O . SER B 1 55 ? -19.292 -23.280 42.554 1.00 5.95 103 SER B O 1
ATOM 2537 N N . LYS B 1 56 ? -17.509 -23.723 43.853 1.00 6.56 104 LYS B N 1
ATOM 2538 C CA . LYS B 1 56 ? -18.081 -24.895 44.495 1.00 7.59 104 LYS B CA 1
ATOM 2539 C C . LYS B 1 56 ? -19.373 -24.526 45.240 1.00 7.94 104 LYS B C 1
ATOM 2540 O O . LYS B 1 56 ? -20.401 -25.187 45.077 1.00 8.08 104 LYS B O 1
ATOM 2546 N N . GLN B 1 57 ? -19.310 -23.456 46.032 1.00 8.16 105 GLN B N 1
ATOM 2547 C CA . GLN B 1 57 ? -20.453 -22.952 46.800 1.00 8.26 105 GLN B CA 1
ATOM 2548 C C . GLN B 1 57 ? -21.639 -22.528 45.927 1.00 8.15 105 GLN B C 1
ATOM 2549 O O . GLN B 1 57 ? -22.782 -22.894 46.199 1.00 8.67 105 GLN B O 1
ATOM 2555 N N . LEU B 1 58 ? -21.356 -21.758 44.877 1.00 8.12 106 LEU B N 1
ATOM 2556 C CA . LEU B 1 58 ? -22.405 -21.182 44.041 1.00 8.45 106 LEU B CA 1
ATOM 2557 C C . LEU B 1 58 ? -23.207 -22.215 43.248 1.00 9.01 106 LEU B C 1
ATOM 2558 O O . LEU B 1 58 ? -24.395 -22.020 42.994 1.00 9.39 106 LEU B O 1
ATOM 2563 N N . VAL B 1 59 ? -22.564 -23.313 42.864 1.00 9.56 107 VAL B N 1
ATOM 2564 C CA . VAL B 1 59 ? -23.244 -24.349 42.090 1.00 10.04 107 VAL B CA 1
ATOM 2565 C C . VAL B 1 59 ? -23.975 -25.381 42.955 1.00 10.75 107 VAL B C 1
ATOM 2566 O O . VAL B 1 59 ? -24.740 -26.194 42.436 1.00 11.10 107 VAL B O 1
ATOM 2570 N N . ALA B 1 60 ? -23.752 -25.325 44.267 1.00 11.13 108 ALA B N 1
ATOM 2571 C CA . ALA B 1 60 ? -24.279 -26.330 45.196 1.00 12.14 108 ALA B CA 1
ATOM 2572 C C . ALA B 1 60 ? -25.676 -26.030 45.745 1.00 12.68 108 ALA B C 1
ATOM 2573 O O . ALA B 1 60 ? -26.479 -26.952 45.924 1.00 13.06 108 ALA B O 1
ATOM 2575 N N . ASN B 1 61 ? -25.973 -24.755 46.007 1.00 13.36 109 ASN B N 1
ATOM 2576 C CA . ASN B 1 61 ? -27.171 -24.413 46.785 1.00 13.90 109 ASN B CA 1
ATOM 2577 C C . ASN B 1 61 ? -28.261 -23.588 46.085 1.00 13.87 109 ASN B C 1
ATOM 2578 O O . ASN B 1 61 ? -28.361 -22.373 46.279 1.00 14.48 109 ASN B O 1
ATOM 2580 N N . GLY B 1 62 ? -29.071 -24.267 45.272 1.00 13.44 110 GLY B N 1
ATOM 2581 C CA . GLY B 1 62 ? -30.355 -23.734 44.812 1.00 12.60 110 GLY B CA 1
ATOM 2582 C C . GLY B 1 62 ? -30.393 -22.718 43.684 1.00 11.91 110 GLY B C 1
ATOM 2583 O O . GLY B 1 62 ? -31.454 -22.177 43.381 1.00 12.14 110 GLY B O 1
ATOM 2584 N N . ASN B 1 63 ? -29.253 -22.447 43.057 1.00 11.16 111 ASN B N 1
ATOM 2585 C CA . ASN B 1 63 ? -29.230 -21.514 41.937 1.00 10.67 111 ASN B CA 1
ATOM 2586 C C . ASN B 1 63 ? -29.685 -22.195 40.646 1.00 10.48 111 ASN B C 1
ATOM 2587 O O . ASN B 1 63 ? -29.257 -23.310 40.344 1.00 10.79 111 ASN B O 1
ATOM 2592 N N . ASP B 1 64 ? -30.573 -21.530 39.906 1.00 10.20 112 ASP B N 1
ATOM 2593 C CA . ASP B 1 64 ? -31.047 -22.020 38.604 1.00 9.95 112 ASP B CA 1
ATOM 2594 C C . ASP B 1 64 ? -29.967 -21.938 37.530 1.00 9.48 112 ASP B C 1
ATOM 2595 O O . ASP B 1 64 ? -29.962 -22.726 36.580 1.00 9.59 112 ASP B O 1
ATOM 2600 N N . LEU B 1 65 ? -29.069 -20.968 37.687 1.00 9.07 113 LEU B N 1
ATOM 2601 C CA . LEU B 1 65 ? -27.912 -20.808 36.819 1.00 8.52 113 LEU B CA 1
ATOM 2602 C C . LEU B 1 65 ? -26.842 -20.015 37.547 1.00 8.02 113 LEU B C 1
ATOM 2603 O O . LEU B 1 65 ? -27.106 -19.367 38.561 1.00 6.92 113 LEU B O 1
ATOM 2608 N N . VAL B 1 66 ? -25.630 -20.056 37.004 1.00 8.76 114 VAL B N 1
ATOM 2609 C CA . VAL B 1 66 ? -24.533 -19.248 37.517 1.00 8.88 114 VAL B CA 1
ATOM 2610 C C . VAL B 1 66 ? -23.916 -18.405 36.410 1.00 9.29 114 VAL B C 1
ATOM 2611 O O . VAL B 1 66 ? -23.984 -18.757 35.230 1.00 10.00 114 VAL B O 1
ATOM 2615 N N . VAL B 1 67 ? -23.346 -17.278 36.816 1.00 8.80 115 VAL B N 1
ATOM 2616 C CA A VAL B 1 67 ? -22.763 -16.297 35.909 0.50 8.42 115 VAL B CA 1
ATOM 2617 C CA B VAL B 1 67 ? -22.725 -16.370 35.864 0.50 9.13 115 VAL B CA 1
ATOM 2618 C C . VAL B 1 67 ? -21.322 -16.039 36.342 1.00 8.70 115 VAL B C 1
ATOM 2619 O O . VAL B 1 67 ? -21.085 -15.759 37.524 1.00 9.17 115 VAL B O 1
ATOM 2626 N N . GLY B 1 68 ? -20.385 -16.129 35.410 1.00 8.27 116 GLY B N 1
ATOM 2627 C CA . GLY B 1 68 ? -18.989 -15.818 35.714 1.00 8.08 116 GLY B CA 1
ATOM 2628 C C . GLY B 1 68 ? -18.589 -14.549 35.006 1.00 7.72 116 GLY B C 1
ATOM 2629 O O . GLY B 1 68 ? -18.573 -14.521 33.775 1.00 8.23 116 GLY B O 1
ATOM 2630 N N . ILE B 1 69 ? -18.300 -13.504 35.787 1.00 7.61 117 ILE B N 1
ATOM 2631 C CA . ILE B 1 69 ? -17.802 -12.238 35.244 1.00 7.52 117 ILE B CA 1
ATOM 2632 C C . ILE B 1 69 ? -16.277 -12.311 35.184 1.00 7.50 117 ILE B C 1
ATOM 2633 O O . ILE B 1 69 ? -15.606 -12.367 36.223 1.00 7.24 117 ILE B O 1
ATOM 2638 N N . ALA B 1 70 ? -15.776 -12.319 33.949 1.00 7.17 118 ALA B N 1
ATOM 2639 C CA . ALA B 1 70 ? -14.367 -12.501 33.576 1.00 7.59 118 ALA B CA 1
ATOM 2640 C C . ALA B 1 70 ? -13.985 -13.973 33.435 1.00 7.59 118 ALA B C 1
ATOM 2641 O O . ALA B 1 70 ? -14.556 -14.857 34.084 1.00 7.91 118 ALA B O 1
ATOM 2643 N N . THR B 1 71 ? -12.994 -14.225 32.598 1.00 7.55 119 THR B N 1
ATOM 2644 C CA . THR B 1 71 ? -12.563 -15.579 32.256 1.00 7.39 119 THR B CA 1
ATOM 2645 C C . THR B 1 71 ? -12.251 -16.485 33.454 1.00 7.69 119 THR B C 1
ATOM 2646 O O . THR B 1 71 ? -12.755 -17.597 33.510 1.00 7.85 119 THR B O 1
ATOM 2650 N N . PRO B 1 72 ? -11.467 -16.005 34.440 1.00 7.73 120 PRO B N 1
ATOM 2651 C CA . PRO B 1 72 ? -11.166 -16.953 35.521 1.00 7.63 120 PRO B CA 1
ATOM 2652 C C . PRO B 1 72 ? -12.410 -17.360 36.333 1.00 8.04 120 PRO B C 1
ATOM 2653 O O . PRO B 1 72 ? -12.482 -18.484 36.847 1.00 7.76 120 PRO B O 1
ATOM 2657 N N . ALA B 1 73 ? -13.390 -16.461 36.453 1.00 8.22 121 ALA B N 1
ATOM 2658 C CA . ALA B 1 73 ? -14.642 -16.811 37.139 1.00 8.15 121 ALA B CA 1
ATOM 2659 C C . ALA B 1 73 ? -15.469 -17.807 36.338 1.00 8.46 121 ALA B C 1
ATOM 2660 O O . ALA B 1 73 ? -15.977 -18.763 36.895 1.00 8.47 121 ALA B O 1
ATOM 2662 N N . ALA B 1 74 ? -15.587 -17.597 35.030 1.00 7.92 122 ALA B N 1
ATOM 2663 C CA . ALA B 1 74 ? -16.299 -18.544 34.186 1.00 8.57 122 ALA B CA 1
ATOM 2664 C C . ALA B 1 74 ? -15.617 -19.914 34.183 1.00 8.70 122 ALA B C 1
ATOM 2665 O O . ALA B 1 74 ? -16.291 -20.941 34.210 1.00 8.99 122 ALA B O 1
ATOM 2667 N N . GLN B 1 75 ? -14.284 -19.936 34.175 1.00 8.20 123 GLN B N 1
ATOM 2668 C CA . GLN B 1 75 ? -13.556 -21.207 34.253 1.00 7.65 123 GLN B CA 1
ATOM 2669 C C . GLN B 1 75 ? -13.811 -21.929 35.569 1.00 7.63 123 GLN B C 1
ATOM 2670 O O . GLN B 1 75 ? -13.965 -23.146 35.590 1.00 7.52 123 GLN B O 1
ATOM 2676 N N . GLY B 1 76 ? -13.870 -21.170 36.663 1.00 6.47 124 GLY B N 1
ATOM 2677 C CA . GLY B 1 76 ? -14.175 -21.746 37.961 1.00 6.39 124 GLY B CA 1
ATOM 2678 C C . GLY B 1 76 ? -15.530 -22.414 37.963 1.00 6.26 124 GLY B C 1
ATOM 2679 O O . GLY B 1 76 ? -15.683 -23.547 38.413 1.00 6.41 124 GLY B O 1
ATOM 2680 N N . LEU B 1 77 ? -16.532 -21.697 37.469 1.00 6.41 125 LEU B N 1
ATOM 2681 C CA . LEU B 1 77 ? -17.882 -22.243 37.437 1.00 7.03 125 LEU B CA 1
ATOM 2682 C C . LEU B 1 77 ? -18.031 -23.426 36.487 1.00 6.97 125 LEU B C 1
ATOM 2683 O O . LEU B 1 77 ? -18.635 -24.431 36.842 1.00 7.48 125 LEU B O 1
ATOM 2688 N N . ALA B 1 78 ? -17.467 -23.325 35.287 1.00 7.36 126 ALA B N 1
ATOM 2689 C CA . ALA B 1 78 ? -17.555 -24.425 34.325 1.00 7.41 126 ALA B CA 1
ATOM 2690 C C . ALA B 1 78 ? -16.824 -25.672 34.814 1.00 7.73 126 ALA B C 1
ATOM 2691 O O . ALA B 1 78 ? -17.220 -26.798 34.498 1.00 8.09 126 ALA B O 1
ATOM 2693 N N . SER B 1 79 ? -15.769 -25.471 35.601 1.00 8.00 127 SER B N 1
ATOM 2694 C CA . SER B 1 79 ? -15.063 -26.594 36.212 1.00 8.31 127 SER B CA 1
ATOM 2695 C C . SER B 1 79 ? -15.862 -27.225 37.345 1.00 8.50 127 SER B C 1
ATOM 2696 O O . SER B 1 79 ? -15.701 -28.406 37.621 1.00 9.32 127 SER B O 1
ATOM 2699 N N . ALA B 1 80 ? -16.726 -26.440 37.986 1.00 8.09 128 ALA B N 1
ATOM 2700 C CA . ALA B 1 80 ? -17.484 -26.913 39.146 1.00 8.00 128 ALA B CA 1
ATOM 2701 C C . ALA B 1 80 ? -18.798 -27.629 38.776 1.00 8.10 128 ALA B C 1
ATOM 2702 O O . ALA B 1 80 ? -19.341 -28.394 39.583 1.00 7.43 128 ALA B O 1
ATOM 2704 N N . THR B 1 81 ? -19.304 -27.384 37.562 1.00 7.91 129 THR B N 1
ATOM 2705 C CA A THR B 1 81 ? -20.528 -28.039 37.088 0.50 7.62 129 THR B CA 1
ATOM 2706 C CA B THR B 1 81 ? -20.524 -28.051 37.083 0.50 8.51 129 THR B CA 1
ATOM 2707 C C . THR B 1 81 ? -20.541 -28.290 35.578 1.00 8.13 129 THR B C 1
ATOM 2708 O O . THR B 1 81 ? -20.115 -27.437 34.791 1.00 8.27 129 THR B O 1
ATOM 2715 N N . LYS B 1 82 ? -21.043 -29.459 35.193 1.00 8.46 130 LYS B N 1
ATOM 2716 C CA . LYS B 1 82 ? -21.227 -29.817 33.798 1.00 8.63 130 LYS B CA 1
ATOM 2717 C C . LYS B 1 82 ? -22.725 -29.818 33.492 1.00 8.60 130 LYS B C 1
ATOM 2718 O O . LYS B 1 82 ? -23.126 -30.017 32.345 1.00 9.45 130 LYS B O 1
ATOM 2720 N N . ASP B 1 83 ? -23.537 -29.570 34.525 1.00 7.57 131 ASP B N 1
ATOM 2721 C CA . ASP B 1 83 ? -25.002 -29.650 34.433 1.00 6.71 131 ASP B CA 1
ATOM 2722 C C . ASP B 1 83 ? -25.710 -28.290 34.453 1.00 5.79 131 ASP B C 1
ATOM 2723 O O . ASP B 1 83 ? -26.491 -27.981 33.547 1.00 5.72 131 ASP B O 1
ATOM 2728 N N 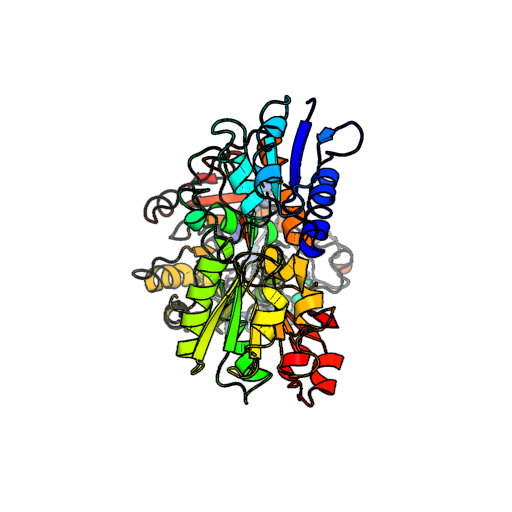. LEU B 1 84 ? -25.457 -27.499 35.496 1.00 4.49 132 LEU B N 1
ATOM 2729 C CA . LEU B 1 84 ? -26.081 -26.190 35.658 1.00 3.58 132 LEU B CA 1
ATOM 2730 C C . LEU B 1 84 ? -25.622 -25.258 34.544 1.00 2.63 132 LEU B C 1
ATOM 2731 O O . LEU B 1 84 ? -24.435 -25.250 34.213 1.00 2.22 132 LEU B O 1
ATOM 2736 N N . PRO B 1 85 ? -26.551 -24.470 33.964 1.00 2.00 133 PRO B N 1
ATOM 2737 C CA . PRO B 1 85 ? -26.114 -23.459 32.997 1.00 2.00 133 PRO B CA 1
ATOM 2738 C C . PRO B 1 85 ? -25.094 -22.495 33.586 1.00 2.00 133 PRO B C 1
ATOM 2739 O O . PRO B 1 85 ? -25.288 -21.974 34.692 1.00 2.00 133 PRO B O 1
ATOM 2743 N N . VAL B 1 86 ? -23.999 -22.293 32.849 1.00 2.00 134 VAL B N 1
ATOM 2744 C CA . VAL B 1 86 ? -22.952 -21.346 33.204 1.00 2.00 134 VAL B CA 1
ATOM 2745 C C . VAL B 1 86 ? -22.936 -20.271 32.118 1.00 2.00 134 VAL B C 1
ATOM 2746 O O . VAL B 1 86 ? -22.756 -20.577 30.933 1.00 2.00 134 VAL B O 1
ATOM 2750 N N . ILE B 1 87 ? -23.170 -19.033 32.529 1.00 2.00 135 ILE B N 1
ATOM 2751 C CA . ILE B 1 87 ? -23.217 -17.912 31.587 1.00 2.00 135 ILE B CA 1
ATOM 2752 C C . ILE B 1 87 ? -21.938 -17.101 31.691 1.00 2.00 135 ILE B C 1
ATOM 2753 O O . ILE B 1 87 ? -21.601 -16.590 32.754 1.00 2.00 135 ILE B O 1
ATOM 2766 N N . ALA B 1 89 ? -19.911 -13.879 31.323 1.00 2.14 137 ALA B N 1
ATOM 2767 C CA . ALA B 1 89 ? -20.101 -12.426 31.261 1.00 2.36 137 ALA B CA 1
ATOM 2768 C C . ALA B 1 89 ? -18.787 -11.732 30.932 1.00 2.00 137 ALA B C 1
ATOM 2769 O O . ALA B 1 89 ? -17.957 -11.496 31.807 1.00 2.00 137 ALA B O 1
ATOM 2771 N N . ALA B 1 90 ? -18.622 -11.412 29.647 1.00 2.00 138 ALA B N 1
ATOM 2772 C CA . ALA B 1 90 ? -17.421 -10.794 29.075 1.00 2.00 138 ALA B CA 1
ATOM 2773 C C . ALA B 1 90 ? -16.160 -11.690 29.165 1.00 2.00 138 ALA B C 1
ATOM 2774 O O . ALA B 1 90 ? -15.202 -11.381 29.861 1.00 2.00 138 ALA B O 1
ATOM 2776 N N . ILE B 1 91 ? -16.187 -12.801 28.434 1.00 2.00 139 ILE B N 1
ATOM 2777 C CA . ILE B 1 91 ? -15.037 -13.694 28.290 1.00 2.00 139 ILE B CA 1
ATOM 2778 C C . ILE B 1 91 ? -14.462 -13.453 26.897 1.00 2.00 139 ILE B C 1
ATOM 2779 O O . ILE B 1 91 ? -15.108 -13.721 25.892 1.00 2.00 139 ILE B O 1
ATOM 2784 N N . THR B 1 92 ? -13.251 -12.922 26.848 1.00 2.00 140 THR B N 1
ATOM 2785 C CA . THR B 1 92 ? -12.666 -12.499 25.571 1.00 2.00 140 THR B CA 1
ATOM 2786 C C . THR B 1 92 ? -12.467 -13.627 24.550 1.00 2.00 140 THR B C 1
ATOM 2787 O O . THR B 1 92 ? -12.744 -13.448 23.354 1.00 2.00 140 THR B O 1
ATOM 2791 N N . ASP B 1 93 ? -12.017 -14.787 25.019 1.00 2.00 141 ASP B N 1
ATOM 2792 C CA . ASP B 1 93 ? -11.724 -15.906 24.133 1.00 2.00 141 ASP B CA 1
ATOM 2793 C C . ASP B 1 93 ? -12.212 -17.220 24.747 1.00 2.00 141 ASP B C 1
ATOM 2794 O O . ASP B 1 93 ? -11.446 -17.919 25.409 1.00 2.00 141 ASP B O 1
ATOM 2799 N N . PRO B 1 94 ? -13.492 -17.542 24.540 1.00 2.00 142 PRO B N 1
ATOM 2800 C CA . PRO B 1 94 ? -14.042 -18.782 25.087 1.00 2.00 142 PRO B CA 1
ATOM 2801 C C . PRO B 1 94 ? -13.320 -20.062 24.653 1.00 2.00 142 PRO B C 1
ATOM 2802 O O . PRO B 1 94 ? -13.212 -20.992 25.460 1.00 2.00 142 PRO B O 1
ATOM 2806 N N . ILE B 1 95 ? -12.851 -20.124 23.403 1.00 2.00 143 ILE B N 1
ATOM 2807 C CA . ILE B 1 95 ? -12.158 -21.313 22.888 1.00 2.00 143 ILE B CA 1
ATOM 2808 C C . ILE B 1 95 ? -10.802 -21.532 23.568 1.00 2.00 143 ILE B C 1
ATOM 2809 O O . ILE B 1 95 ? -10.538 -22.611 24.109 1.00 2.00 143 ILE B O 1
ATOM 2814 N N . GLY B 1 96 ? -9.954 -20.506 23.536 1.00 2.00 144 GLY B N 1
ATOM 2815 C CA . GLY B 1 96 ? -8.632 -20.574 24.166 1.00 2.00 144 GLY B CA 1
ATOM 2816 C C . GLY B 1 96 ? -8.680 -20.796 25.664 1.00 2.00 144 GLY B C 1
ATOM 2817 O O . GLY B 1 96 ? -7.713 -21.280 26.253 1.00 2.00 144 GLY B O 1
ATOM 2818 N N . ALA B 1 97 ? -9.807 -20.436 26.277 1.00 2.00 145 ALA B N 1
ATOM 2819 C CA . ALA B 1 97 ? -10.026 -20.612 27.714 1.00 2.00 145 ALA B CA 1
ATOM 2820 C C . ALA B 1 97 ? -10.562 -22.009 28.071 1.00 2.00 145 ALA B C 1
ATOM 2821 O O . ALA B 1 97 ? -10.891 -22.292 29.235 1.00 2.00 145 ALA B O 1
ATOM 2823 N N . ASN B 1 98 ? -10.637 -22.878 27.061 1.00 2.00 146 ASN B N 1
ATOM 2824 C CA . ASN B 1 98 ? -11.215 -24.222 27.206 1.00 2.00 146 ASN B CA 1
ATOM 2825 C C . ASN B 1 98 ? -12.638 -24.201 27.785 1.00 2.00 146 ASN B C 1
ATOM 2826 O O . ASN B 1 98 ? -13.036 -25.107 28.522 1.00 2.00 146 ASN B O 1
ATOM 2828 N N . LEU B 1 99 ? -13.393 -23.157 27.440 1.00 2.00 147 LEU B N 1
ATOM 2829 C CA . LEU B 1 99 ? -14.765 -22.980 27.920 1.00 2.00 147 LEU B CA 1
ATOM 2830 C C . LEU B 1 99 ? -15.805 -23.515 26.938 1.00 2.00 147 LEU B C 1
ATOM 2831 O O . LEU B 1 99 ? -16.825 -24.061 27.357 1.00 2.00 147 LEU B O 1
ATOM 2836 N N . VAL B 1 100 ? -15.549 -23.346 25.641 1.00 2.03 148 VAL B N 1
ATOM 2837 C CA . VAL B 1 100 ? -16.399 -23.921 24.592 1.00 3.02 148 VAL B CA 1
ATOM 2838 C C . VAL B 1 100 ? -15.568 -24.626 23.509 1.00 3.50 148 VAL B C 1
ATOM 2839 O O . VAL B 1 100 ? -14.390 -24.318 23.315 1.00 4.07 148 VAL B O 1
ATOM 2843 N N . LYS B 1 101 ? -16.188 -25.574 22.810 1.00 3.96 149 LYS B N 1
ATOM 2844 C CA . LYS B 1 101 ? -15.533 -26.275 21.705 1.00 4.06 149 LYS B CA 1
ATOM 2845 C C . LYS B 1 101 ? -15.628 -25.463 20.417 1.00 4.21 149 LYS B C 1
ATOM 2846 O O . LYS B 1 101 ? -14.693 -25.425 19.613 1.00 4.09 149 LYS B O 1
ATOM 2848 N N . ASP B 1 102 ? -16.766 -24.795 20.258 1.00 3.89 150 ASP B N 1
ATOM 2849 C CA . ASP B 1 102 ? -17.188 -24.207 19.006 1.00 4.22 150 ASP B CA 1
ATOM 2850 C C . ASP B 1 102 ? -18.045 -23.009 19.391 1.00 4.03 150 ASP B C 1
ATOM 2851 O O . ASP B 1 102 ? -18.977 -23.149 20.177 1.00 4.05 150 ASP B O 1
ATOM 2856 N N . LEU B 1 103 ? -17.723 -21.830 18.861 1.00 3.47 151 LEU B N 1
ATOM 2857 C CA . LEU B 1 103 ? -18.481 -20.617 19.188 1.00 3.34 151 LEU B CA 1
ATOM 2858 C C . LEU B 1 103 ? -19.923 -20.654 18.684 1.00 3.26 151 LEU B C 1
ATOM 2859 O O . LEU B 1 103 ? -20.825 -20.114 19.325 1.00 2.95 151 LEU B O 1
ATOM 2864 N N . LYS B 1 104 ? -20.130 -21.295 17.537 1.00 3.46 152 LYS B N 1
ATOM 2865 C CA . LYS B 1 104 ? -21.464 -21.407 16.957 1.00 3.82 152 LYS B CA 1
ATOM 2866 C C . LYS B 1 104 ? -22.259 -22.523 17.637 1.00 3.92 152 LYS B C 1
ATOM 2867 O O . LYS B 1 104 ? -23.454 -22.365 17.893 1.00 4.13 152 LYS B O 1
ATOM 2873 N N . LYS B 1 105 ? -21.583 -23.628 17.950 1.00 4.04 153 LYS B N 1
ATOM 2874 C CA . LYS B 1 105 ? -22.208 -24.759 18.638 1.00 4.32 153 LYS B CA 1
ATOM 2875 C C . LYS B 1 105 ? -21.390 -25.157 19.876 1.00 4.48 153 LYS B C 1
ATOM 2876 O O . LYS B 1 105 ? -20.533 -26.045 19.798 1.00 4.96 153 LYS B O 1
ATOM 2878 N N . PRO B 1 106 ? -21.641 -24.493 21.025 1.00 4.55 154 PRO B N 1
ATOM 2879 C CA . PRO B 1 106 ? -20.855 -24.711 22.254 1.00 4.60 154 PRO B CA 1
ATOM 2880 C C . PRO B 1 106 ? -20.781 -26.168 22.706 1.00 4.95 154 PRO B C 1
ATOM 2881 O O . PRO B 1 106 ? -19.708 -26.624 23.116 1.00 5.19 154 PRO B O 1
ATOM 2885 N N . GLY B 1 107 ? -21.904 -26.879 22.617 1.00 5.03 155 GLY B N 1
ATOM 2886 C CA . GLY B 1 107 ? -21.939 -28.329 22.819 1.00 4.98 155 GLY B CA 1
ATOM 2887 C C . GLY B 1 107 ? -22.105 -28.816 24.247 1.00 4.86 155 GLY B C 1
ATOM 2888 O O . GLY B 1 107 ? -22.301 -30.014 24.470 1.00 5.07 155 GLY B O 1
ATOM 2889 N N . GLY B 1 108 ? -22.032 -27.902 25.213 1.00 4.54 156 GLY B N 1
ATOM 2890 C CA . GLY B 1 108 ? -22.159 -28.258 26.631 1.00 4.24 156 GLY B CA 1
ATOM 2891 C C . GLY B 1 108 ? -23.081 -27.350 27.427 1.00 3.92 156 GLY B C 1
ATOM 2892 O O . GLY B 1 108 ? -24.076 -26.857 26.909 1.00 4.05 156 GLY B O 1
ATOM 2893 N N . ASN B 1 109 ? -22.740 -27.122 28.692 1.00 3.06 157 ASN B N 1
ATOM 2894 C CA . ASN B 1 109 ? -23.561 -26.299 29.585 1.00 2.99 157 ASN B CA 1
ATOM 2895 C C . ASN B 1 109 ? -23.131 -24.827 29.683 1.00 2.94 157 ASN B C 1
ATOM 2896 O O . ASN B 1 109 ? -23.643 -24.074 30.528 1.00 3.07 157 ASN B O 1
ATOM 2901 N N . VAL B 1 110 ? -22.198 -24.423 28.814 1.00 2.71 158 VAL B N 1
ATOM 2902 C CA . VAL B 1 110 ? -21.631 -23.067 28.820 1.00 2.00 158 VAL B CA 1
ATOM 2903 C C . VAL B 1 110 ? -21.978 -22.303 27.544 1.00 2.11 158 VAL B C 1
ATOM 2904 O O . VAL B 1 110 ? -21.756 -22.797 26.438 1.00 2.20 158 VAL B O 1
ATOM 2908 N N . THR B 1 111 ? -22.535 -21.109 27.721 1.00 2.00 159 THR B N 1
ATOM 2909 C CA . THR B 1 111 ? -22.635 -20.110 26.647 1.00 2.28 159 THR B CA 1
ATOM 2910 C C . THR B 1 111 ? -22.362 -18.732 27.270 1.00 2.26 159 THR B C 1
ATOM 2911 O O . THR B 1 111 ? -21.951 -18.660 28.427 1.00 2.22 159 THR B O 1
ATOM 2915 N N . GLY B 1 112 ? -22.566 -17.646 26.529 1.00 2.00 160 GLY B N 1
ATOM 2916 C CA . GLY B 1 112 ? -22.454 -16.318 27.132 1.00 2.34 160 GLY B CA 1
ATOM 2917 C C . GLY B 1 112 ? -22.047 -15.226 26.171 1.00 2.22 160 GLY B C 1
ATOM 2918 O O . GLY B 1 112 ? -22.210 -15.369 24.953 1.00 2.30 160 GLY B O 1
ATOM 2919 N N . VAL B 1 113 ? -21.509 -14.145 26.741 1.00 2.00 161 VAL B N 1
ATOM 2920 C CA . VAL B 1 113 ? -21.100 -12.937 25.996 1.00 2.16 161 VAL B CA 1
ATOM 2921 C C . VAL B 1 113 ? -19.564 -12.799 25.968 1.00 2.58 161 VAL B C 1
ATOM 2922 O O . VAL B 1 113 ? -18.919 -12.927 27.021 1.00 2.08 161 VAL B O 1
ATOM 2926 N N . SER B 1 114 ? -19.004 -12.536 24.783 1.00 4.91 162 SER B N 1
ATOM 2927 C CA . SER B 1 114 ? -17.565 -12.450 24.548 1.00 5.90 162 SER B CA 1
ATOM 2928 C C . SER B 1 114 ? -17.136 -11.087 23.992 1.00 5.97 162 SER B C 1
ATOM 2929 O O . SER B 1 114 ? -17.619 -10.677 22.942 1.00 5.99 162 SER B O 1
ATOM 2932 N N . ASP B 1 115 ? -16.253 -10.396 24.711 1.00 5.83 163 ASP B N 1
ATOM 2933 C CA . ASP B 1 115 ? -15.712 -9.104 24.299 1.00 6.29 163 ASP B CA 1
ATOM 2934 C C . ASP B 1 115 ? -14.367 -9.290 23.599 1.00 6.11 163 ASP B C 1
ATOM 2935 O O . ASP B 1 115 ? -13.330 -9.413 24.240 1.00 6.13 163 ASP B O 1
ATOM 2940 N N . HIS B 1 116 ? -14.385 -9.276 22.267 1.00 6.32 164 HIS B N 1
ATOM 2941 C CA A HIS B 1 116 ? -13.152 -9.395 21.490 0.50 6.80 164 HIS B CA 1
ATOM 2942 C CA B HIS B 1 116 ? -13.158 -9.390 21.475 0.50 6.96 164 HIS B CA 1
ATOM 2943 C C . HIS B 1 116 ? -12.345 -8.095 21.502 1.00 6.58 164 HIS B C 1
ATOM 2944 O O . HIS B 1 116 ? 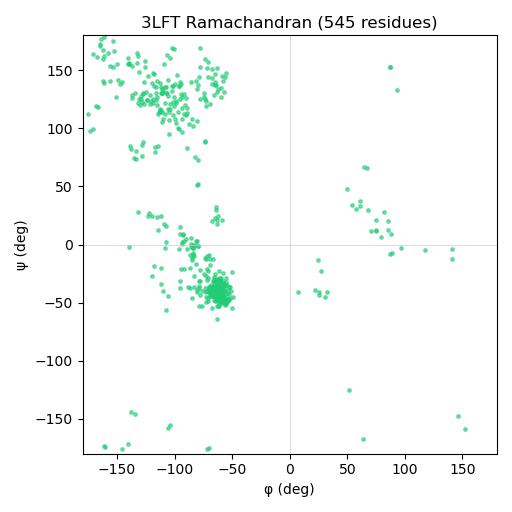-12.885 -7.013 21.311 1.00 8.68 164 HIS B O 1
ATOM 2957 N N . ASN B 1 117 ? -11.041 -8.208 21.713 1.00 6.33 165 ASN B N 1
ATOM 2958 C CA . ASN B 1 117 ? -10.197 -7.013 21.731 1.00 6.03 165 ASN B CA 1
ATOM 2959 C C . ASN B 1 117 ? -9.887 -6.501 20.318 1.00 6.69 165 ASN B C 1
ATOM 2960 O O . ASN B 1 117 ? -9.392 -7.264 19.488 1.00 6.50 165 ASN B O 1
ATOM 2965 N N . PRO B 1 118 ? -10.175 -5.213 20.034 1.00 7.09 166 PRO B N 1
ATOM 2966 C CA . PRO B 1 118 ? -9.908 -4.684 18.671 1.00 7.10 166 PRO B CA 1
ATOM 2967 C C . PRO B 1 118 ? -8.431 -4.338 18.463 1.00 6.93 166 PRO B C 1
ATOM 2968 O O . PRO B 1 118 ? -8.027 -3.159 18.400 1.00 7.44 166 PRO B O 1
ATOM 2972 N N . ALA B 1 119 ? -7.635 -5.390 18.343 1.00 7.13 167 ALA B N 1
ATOM 2973 C CA . ALA B 1 119 ? -6.189 -5.281 18.261 1.00 7.21 167 ALA B CA 1
ATOM 2974 C C . ALA B 1 119 ? -5.717 -4.493 17.040 1.00 6.51 167 ALA B C 1
ATOM 2975 O O . ALA B 1 119 ? -4.832 -3.653 17.169 1.00 7.04 167 ALA B O 1
ATOM 2977 N N . GLN B 1 120 ? -6.280 -4.762 15.859 1.00 5.88 168 GLN B N 1
ATOM 2978 C CA . GLN B 1 120 ? -5.844 -4.033 14.672 1.00 7.21 168 GLN B CA 1
ATOM 2979 C C . GLN B 1 120 ? -6.063 -2.521 14.843 1.00 6.51 168 GLN B C 1
ATOM 2980 O O . GLN B 1 120 ? -5.175 -1.713 14.484 1.00 7.55 168 GLN B O 1
ATOM 2986 N N . GLN B 1 121 ? -7.224 -2.134 15.364 1.00 6.66 169 GLN B N 1
ATOM 2987 C CA . GLN B 1 121 ? -7.535 -0.719 15.581 1.00 7.01 169 GLN B CA 1
ATOM 2988 C C . GLN B 1 121 ? -6.604 -0.083 16.629 1.00 6.48 169 GLN B C 1
ATOM 2989 O O . GLN B 1 121 ? -6.190 1.064 16.475 1.00 7.08 169 GLN B O 1
ATOM 2995 N N . GLN B 1 122 ? -6.241 -0.836 17.659 1.00 6.27 170 GLN B N 1
ATOM 2996 C CA . GLN B 1 122 ? -5.264 -0.344 18.618 1.00 5.87 170 GLN B CA 1
ATOM 2997 C C . GLN B 1 122 ? -3.898 -0.105 17.980 1.00 5.52 170 GLN B C 1
ATOM 2998 O O . GLN B 1 122 ? -3.267 0.916 18.262 1.00 6.48 170 GLN B O 1
ATOM 3004 N N . VAL B 1 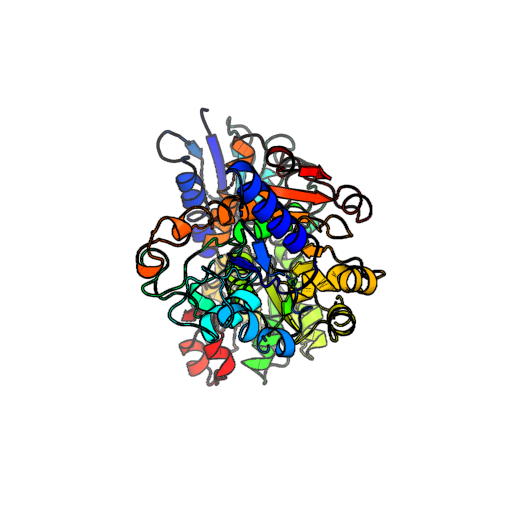123 ? -3.427 -1.042 17.156 1.00 5.77 171 VAL B N 1
ATOM 3005 C CA . VAL B 1 123 ? -2.159 -0.830 16.476 1.00 6.08 171 VAL B CA 1
ATOM 3006 C C . VAL B 1 123 ? -2.221 0.447 15.638 1.00 6.16 171 VAL B C 1
ATOM 3007 O O . VAL B 1 123 ? -1.287 1.258 15.675 1.00 7.13 171 VAL B O 1
ATOM 3011 N N . GLU B 1 124 ? -3.309 0.650 14.907 1.00 6.58 172 GLU B N 1
ATOM 3012 C CA . GLU B 1 124 ? -3.424 1.842 14.049 1.00 6.87 172 GLU B CA 1
ATOM 3013 C C . GLU B 1 124 ? -3.418 3.116 14.889 1.00 6.43 172 GLU B C 1
ATOM 3014 O O . GLU B 1 124 ? -2.808 4.114 14.504 1.00 6.74 172 GLU B O 1
ATOM 3020 N N . LEU B 1 125 ? -4.041 3.063 16.054 1.00 6.44 173 LEU B N 1
ATOM 3021 C CA . LEU B 1 125 ? -4.097 4.223 16.923 1.00 5.71 173 LEU B CA 1
ATOM 3022 C C . LEU B 1 125 ? -2.720 4.550 17.497 1.00 6.46 173 LEU B C 1
ATOM 3023 O O . LEU B 1 125 ? -2.333 5.725 17.600 1.00 6.33 173 LEU B O 1
ATOM 3028 N N . ILE B 1 126 ? -1.975 3.523 17.889 1.00 5.48 174 ILE B N 1
ATOM 3029 C CA . ILE B 1 126 ? -0.611 3.712 18.363 1.00 6.46 174 ILE B CA 1
ATOM 3030 C C . ILE B 1 126 ? 0.268 4.353 17.287 1.00 5.73 174 ILE B C 1
ATOM 3031 O O . ILE B 1 126 ? 1.033 5.298 17.554 1.00 5.87 174 ILE B O 1
ATOM 3036 N N . LYS B 1 127 ? 0.163 3.843 16.067 1.00 5.87 175 LYS B N 1
ATOM 3037 C CA . LYS B 1 127 ? 0.930 4.415 14.954 1.00 6.41 175 LYS B CA 1
ATOM 3038 C C . LYS B 1 127 ? 0.572 5.872 14.702 1.00 6.09 175 LYS B C 1
ATOM 3039 O O . LYS B 1 127 ? 1.435 6.674 14.326 1.00 7.07 175 LYS B O 1
ATOM 3045 N N . ALA B 1 128 ? -0.695 6.233 14.883 1.00 5.79 176 ALA B N 1
ATOM 3046 C CA . ALA B 1 128 ? -1.159 7.596 14.586 1.00 5.52 176 ALA B CA 1
ATOM 3047 C C . ALA B 1 128 ? -0.773 8.599 15.675 1.00 5.58 176 ALA B C 1
ATOM 3048 O O . ALA B 1 128 ? -0.305 9.697 15.366 1.00 6.38 176 ALA B O 1
ATOM 3050 N N . LEU B 1 129 ? -0.932 8.198 16.937 1.00 5.48 177 LEU B N 1
ATOM 3051 C CA . LEU B 1 129 ? -0.606 9.102 18.050 1.00 5.22 177 LEU B CA 1
ATOM 3052 C C . LEU B 1 129 ? 0.869 9.185 18.321 1.00 6.01 177 LEU B C 1
ATOM 3053 O O . LEU B 1 129 ? 1.398 10.261 18.658 1.00 5.92 177 LEU B O 1
ATOM 3058 N N . THR B 1 130 ? 1.552 8.052 18.181 1.00 5.78 178 THR B N 1
ATOM 3059 C CA . THR B 1 130 ? 2.967 7.978 18.530 1.00 6.13 178 THR B CA 1
ATOM 3060 C C . THR B 1 130 ? 3.730 7.231 17.435 1.00 6.04 178 THR B C 1
ATOM 3061 O O . THR B 1 130 ? 4.172 6.107 17.625 1.00 6.17 178 THR B O 1
ATOM 3065 N N . PRO B 1 131 ? 3.943 7.903 16.286 1.00 5.72 179 PRO B N 1
ATOM 3066 C CA . PRO B 1 131 ? 4.595 7.276 15.143 1.00 6.29 179 PRO B CA 1
ATOM 3067 C C . PRO B 1 131 ? 6.068 6.989 15.373 1.00 6.91 179 PRO B C 1
ATOM 3068 O O . PRO B 1 131 ? 6.654 6.228 14.601 1.00 7.77 179 PRO B O 1
ATOM 3072 N N . ASN B 1 132 ? 6.662 7.547 16.428 1.00 5.29 180 ASN B N 1
ATOM 3073 C CA . ASN B 1 132 ? 8.058 7.239 16.768 1.00 6.51 180 ASN B CA 1
ATOM 3074 C C . ASN B 1 132 ? 8.219 5.975 17.596 1.00 5.93 180 ASN B C 1
ATOM 3075 O O . ASN B 1 132 ? 9.344 5.560 17.868 1.00 6.97 180 ASN B O 1
ATOM 3080 N N . VAL B 1 133 ? 7.108 5.339 17.963 1.00 5.36 181 VAL B N 1
ATOM 3081 C CA . VAL B 1 133 ? 7.157 4.089 18.718 1.00 5.47 181 VAL B CA 1
ATOM 3082 C C . VAL B 1 133 ? 7.596 2.977 17.768 1.00 5.97 181 VAL B C 1
ATOM 3083 O O . VAL B 1 133 ? 6.990 2.768 16.717 1.00 7.67 181 VAL B O 1
ATOM 3087 N N . LYS B 1 134 ? 8.660 2.272 18.136 1.00 6.37 182 LYS B N 1
ATOM 3088 C CA . LYS B 1 134 ? 9.118 1.109 17.365 1.00 6.51 182 LYS B CA 1
ATOM 3089 C C . LYS B 1 134 ? 8.898 -0.173 18.169 1.00 6.71 182 LYS B C 1
ATOM 3090 O O . LYS B 1 134 ? 8.567 -1.220 17.596 1.00 7.21 182 LYS B O 1
ATOM 3096 N N . THR B 1 135 ? 9.047 -0.078 19.491 1.00 5.75 183 THR B N 1
ATOM 3097 C CA . THR B 1 135 ? 8.912 -1.259 20.356 1.00 6.17 183 THR B CA 1
ATOM 3098 C C . THR B 1 135 ? 7.806 -1.019 21.371 1.00 5.96 183 THR B C 1
ATOM 3099 O O . THR B 1 135 ? 7.810 -0.013 22.075 1.00 6.56 183 THR B O 1
ATOM 3103 N N . ILE B 1 136 ? 6.883 -1.967 21.459 1.00 5.48 184 ILE B N 1
ATOM 3104 C CA . ILE B 1 136 ? 5.793 -1.925 22.430 1.00 6.12 184 ILE B CA 1
ATOM 3105 C C . ILE B 1 136 ? 6.026 -3.022 23.462 1.00 6.11 184 ILE B C 1
ATOM 3106 O O . ILE B 1 136 ? 6.369 -4.146 23.091 1.00 6.24 184 ILE B O 1
ATOM 3111 N N . GLY B 1 137 ? 5.870 -2.685 24.740 1.00 5.50 185 GLY B N 1
ATOM 3112 C CA . GLY B 1 137 ? 5.873 -3.704 25.779 1.00 5.08 185 GLY B CA 1
ATOM 3113 C C . GLY B 1 137 ? 4.449 -4.115 26.119 1.00 5.17 185 GLY B C 1
ATOM 3114 O O . GLY B 1 137 ? 3.616 -3.248 26.436 1.00 5.94 185 GLY B O 1
ATOM 3115 N N . ALA B 1 138 ? 4.168 -5.416 26.046 1.00 5.73 186 ALA B N 1
ATOM 3116 C CA . ALA B 1 138 ? 2.867 -5.950 26.414 1.00 5.66 186 ALA B CA 1
ATOM 3117 C C . ALA B 1 138 ? 2.912 -6.379 27.873 1.00 5.10 186 ALA B C 1
ATOM 3118 O O . ALA B 1 138 ? 3.667 -7.260 28.234 1.00 6.24 186 ALA B O 1
ATOM 3120 N N . LEU B 1 139 ? 2.090 -5.734 28.686 1.00 5.09 187 LEU B N 1
ATOM 3121 C CA . LEU B 1 139 ? 2.022 -6.013 30.128 1.00 5.25 187 LEU B CA 1
ATOM 3122 C C . LEU B 1 139 ? 0.710 -6.725 30.399 1.00 5.54 187 LEU B C 1
ATOM 3123 O O . LEU B 1 139 ? -0.368 -6.174 30.119 1.00 5.87 187 LEU B O 1
ATOM 3128 N N . TYR B 1 140 ? 0.795 -7.929 30.969 1.00 6.14 188 TYR B N 1
ATOM 3129 C CA . TYR B 1 140 ? -0.401 -8.744 31.141 1.00 6.41 188 TYR B CA 1
ATOM 3130 C C . TYR B 1 140 ? -0.073 -9.854 32.122 1.00 6.03 188 TYR B C 1
ATOM 3131 O O . TYR B 1 140 ? 1.070 -10.056 32.494 1.00 5.70 188 TYR B O 1
ATOM 3140 N N . SER B 1 141 ? -1.104 -10.593 32.511 1.00 5.76 189 SER B N 1
ATOM 3141 C CA . SER B 1 141 ? -0.931 -11.696 33.468 1.00 6.13 189 SER B CA 1
ATOM 3142 C C . SER B 1 141 ? -0.771 -13.053 32.783 1.00 5.97 189 SER B C 1
ATOM 3143 O O . SER B 1 141 ? -1.548 -13.398 31.886 1.00 6.41 189 SER B O 1
ATOM 3146 N N . SER B 1 142 ? 0.184 -13.852 33.261 1.00 4.95 190 SER B N 1
ATOM 3147 C CA . SER B 1 142 ? 0.365 -15.214 32.764 1.00 6.29 190 SER B CA 1
ATOM 3148 C C . SER B 1 142 ? -0.750 -16.143 33.264 1.00 7.41 190 SER B C 1
ATOM 3149 O O . SER B 1 142 ? -0.876 -17.285 32.806 1.00 9.55 190 SER B O 1
ATOM 3152 N N . SER B 1 143 ? -1.534 -15.679 34.236 1.00 6.37 191 SER B N 1
ATOM 3153 C CA . SER B 1 143 ? -2.670 -16.426 34.782 1.00 7.77 191 SER B CA 1
ATOM 3154 C C . SER B 1 143 ? -3.947 -16.265 33.945 1.00 7.21 191 SER B C 1
ATOM 3155 O O . SER B 1 143 ? -4.941 -16.939 34.204 1.00 8.09 191 SER B O 1
ATOM 3158 N N . GLU B 1 144 ? -3.932 -15.388 32.949 1.00 6.41 192 GLU B N 1
ATOM 3159 C CA . GLU B 1 144 ? -5.175 -15.060 32.229 1.00 6.29 192 GLU B CA 1
ATOM 3160 C C . GLU B 1 144 ? -5.185 -15.573 30.804 1.00 6.26 192 GLU B C 1
ATOM 3161 O O . GLU B 1 144 ? -4.522 -15.005 29.934 1.00 5.87 192 GLU B O 1
ATOM 3167 N N . ASP B 1 145 ? -5.950 -16.632 30.561 1.00 6.65 193 ASP B N 1
ATOM 3168 C CA . ASP B 1 145 ? -6.037 -17.166 29.196 1.00 7.20 193 ASP B CA 1
ATOM 3169 C C . ASP B 1 145 ? -6.576 -16.152 28.186 1.00 7.42 193 ASP B C 1
ATOM 3170 O O . ASP B 1 145 ? -6.137 -16.137 27.023 1.00 7.93 193 ASP B O 1
ATOM 3175 N N . ASN B 1 146 ? -7.493 -15.284 28.619 1.00 6.47 194 ASN B N 1
ATOM 3176 C CA . ASN B 1 146 ? -7.945 -14.169 27.787 1.00 6.94 194 ASN B CA 1
ATOM 3177 C C . ASN B 1 146 ? -6.770 -13.371 27.247 1.00 7.33 194 ASN B C 1
ATOM 3178 O O . ASN B 1 146 ? -6.769 -12.958 26.091 1.00 6.99 194 ASN B O 1
ATOM 3183 N N . SER B 1 147 ? -5.753 -13.151 28.063 1.00 7.24 195 SER B N 1
ATOM 3184 C CA . SER B 1 147 ? -4.645 -12.316 27.633 1.00 7.49 195 SER B CA 1
ATOM 3185 C C . SER B 1 147 ? -3.676 -13.050 26.730 1.00 8.24 195 SER B C 1
ATOM 3186 O O . SER B 1 147 ? -3.086 -12.444 25.837 1.00 7.24 195 SER B O 1
ATOM 3189 N N . LYS B 1 148 ? -3.529 -14.355 26.939 1.00 8.56 196 LYS B N 1
ATOM 3190 C CA . LYS B 1 148 ? -2.614 -15.150 26.139 1.00 9.38 196 LYS B CA 1
ATOM 3191 C C . LYS B 1 148 ? -2.924 -14.981 24.654 1.00 9.11 196 LYS B C 1
ATOM 3192 O O . LYS B 1 148 ? -2.046 -14.648 23.836 1.00 9.12 196 LYS B O 1
ATOM 3198 N N . THR B 1 149 ? -4.195 -15.135 24.330 1.00 8.97 197 THR B N 1
ATOM 3199 C CA A THR B 1 149 ? -4.705 -15.017 22.970 0.50 8.53 197 THR B CA 1
ATOM 3200 C CA B THR B 1 149 ? -4.603 -15.033 22.939 0.50 8.67 197 THR B CA 1
ATOM 3201 C C . THR B 1 149 ? -4.580 -13.587 22.441 1.00 8.19 197 THR B C 1
ATOM 3202 O O . THR B 1 149 ? -4.174 -13.345 21.313 1.00 7.91 197 THR B O 1
ATOM 3209 N N . GLN B 1 150 ? -4.962 -12.632 23.279 1.00 6.16 198 GLN B N 1
ATOM 3210 C CA . GLN B 1 150 ? -4.926 -11.219 22.862 1.00 5.98 198 GLN B CA 1
ATOM 3211 C C . GLN B 1 150 ? -3.527 -10.771 22.537 1.00 5.32 198 GLN B C 1
ATOM 3212 O O . GLN B 1 150 ? -3.336 -10.001 21.604 1.00 4.83 198 GLN B O 1
ATOM 3218 N N . VAL B 1 151 ? -2.548 -11.249 23.295 1.00 5.24 199 VAL B N 1
ATOM 3219 C CA . VAL B 1 151 ? -1.148 -10.872 23.057 1.00 6.06 199 VAL B CA 1
ATOM 3220 C C . VAL B 1 151 ? -0.685 -11.449 21.706 1.00 6.10 199 VAL B C 1
ATOM 3221 O O . VAL B 1 151 ? -0.045 -10.740 20.922 1.00 5.91 199 VAL B O 1
ATOM 3225 N N . GLU B 1 152 ? -1.036 -12.679 21.384 1.00 6.05 200 GLU B N 1
ATOM 3226 C CA . GLU B 1 152 ? -0.644 -13.262 20.105 1.00 6.53 200 GLU B CA 1
ATOM 3227 C C . GLU B 1 152 ? -1.279 -12.525 18.934 1.00 6.74 200 GLU B C 1
ATOM 3228 O O . GLU B 1 152 ? -0.620 -12.243 17.989 1.00 6.60 200 GLU B O 1
ATOM 3234 N N . GLU B 1 153 ? -2.533 -12.211 19.031 1.00 6.46 201 GLU B N 1
ATOM 3235 C CA . GLU B 1 153 ? -3.195 -11.482 17.973 1.00 6.35 201 GLU B CA 1
ATOM 3236 C C . GLU B 1 153 ? -2.644 -10.056 17.799 1.00 6.16 201 GLU B C 1
ATOM 3237 O O . GLU B 1 153 ? -2.450 -9.618 16.702 1.00 6.67 201 GLU B O 1
ATOM 3243 N N . PHE B 1 154 ? -2.435 -9.366 18.913 1.00 6.22 202 PHE B N 1
ATOM 3244 C CA . PHE B 1 154 ? -1.892 -8.035 18.862 1.00 6.23 202 PHE B CA 1
ATOM 3245 C C . PHE B 1 154 ? -0.491 -8.042 18.268 1.00 5.87 202 PHE B C 1
ATOM 3246 O O . PHE B 1 154 ? -0.143 -7.182 17.450 1.00 6.62 202 PHE B O 1
ATOM 3254 N N . LYS B 1 155 ? 0.308 -8.985 18.680 1.00 6.11 203 LYS B N 1
ATOM 3255 C CA . LYS B 1 155 ? 1.587 -9.149 18.121 1.00 6.26 203 LYS B CA 1
ATOM 3256 C C . LYS B 1 155 ? 1.605 -9.280 16.612 1.00 5.74 203 LYS B C 1
ATOM 3257 O O . LYS B 1 155 ? 2.420 -8.655 15.995 1.00 6.30 203 LYS B O 1
ATOM 3263 N N . ALA B 1 156 ? 0.736 -10.132 16.089 1.00 5.88 204 ALA B N 1
ATOM 3264 C CA . ALA B 1 156 ? 0.614 -10.341 14.646 1.00 6.32 204 ALA B CA 1
ATOM 3265 C C . ALA B 1 156 ? 0.295 -9.031 13.930 1.00 6.04 204 ALA B C 1
ATOM 3266 O O . ALA B 1 156 ? 0.981 -8.669 12.960 1.00 6.62 204 ALA B O 1
ATOM 3268 N N . TYR B 1 157 ? -0.680 -8.274 14.443 1.00 6.05 205 TYR B N 1
ATOM 3269 C CA . TYR B 1 157 ? -1.061 -7.014 13.800 1.00 5.87 205 TYR B CA 1
ATOM 3270 C C . TYR B 1 157 ? 0.048 -5.980 13.932 1.00 5.91 205 TYR B C 1
ATOM 3271 O O . TYR B 1 157 ? 0.298 -5.225 13.007 1.00 6.16 205 TYR B O 1
ATOM 3280 N N . ALA B 1 158 ? 0.707 -5.943 15.090 1.00 6.24 206 ALA B N 1
ATOM 3281 C CA . ALA B 1 158 ? 1.782 -4.997 15.308 1.00 6.69 206 ALA B CA 1
ATOM 3282 C C . ALA B 1 158 ? 2.923 -5.253 14.348 1.00 6.83 206 ALA B C 1
ATOM 3283 O O . ALA B 1 158 ? 3.425 -4.322 13.717 1.00 6.51 206 ALA B O 1
ATOM 3285 N N . GLU B 1 159 ? 3.301 -6.517 14.181 1.00 6.83 207 GLU B N 1
ATOM 3286 C CA . GLU B 1 159 ? 4.394 -6.857 13.272 1.00 6.02 207 GLU B CA 1
ATOM 3287 C C . GLU B 1 159 ? 4.033 -6.558 11.820 1.00 6.10 207 GLU B C 1
ATOM 3288 O O . GLU B 1 159 ? 4.873 -6.088 11.048 1.00 6.15 207 GLU B O 1
ATOM 3294 N N . LYS B 1 160 ? 2.781 -6.827 11.454 1.00 6.30 208 LYS B N 1
ATOM 3295 C CA . LYS B 1 160 ? 2.301 -6.514 10.110 1.00 6.14 208 LYS B CA 1
ATOM 3296 C C . LYS B 1 160 ? 2.469 -5.017 9.807 1.00 5.82 208 LYS B C 1
ATOM 3297 O O . LYS B 1 160 ? 2.743 -4.625 8.670 1.00 5.83 208 LYS B O 1
ATOM 3303 N N . ALA B 1 161 ? 2.318 -4.198 10.853 1.00 5.47 209 ALA B N 1
ATOM 3304 C CA . ALA B 1 161 ? 2.394 -2.745 10.752 1.00 5.61 209 ALA B CA 1
ATOM 3305 C C . ALA B 1 161 ? 3.789 -2.205 11.083 1.00 5.26 209 ALA B C 1
ATOM 3306 O O . ALA B 1 161 ? 3.951 -1.016 11.334 1.00 6.28 209 ALA B O 1
ATOM 3308 N N . GLY B 1 162 ? 4.793 -3.079 11.103 1.00 3.07 210 GLY B N 1
ATOM 3309 C CA . GLY B 1 162 ? 6.186 -2.652 11.227 1.00 3.92 210 GLY B CA 1
ATOM 3310 C C . GLY B 1 162 ? 6.698 -2.433 12.640 1.00 3.33 210 GLY B C 1
ATOM 3311 O O . GLY B 1 162 ? 7.786 -1.889 12.818 1.00 2.67 210 GLY B O 1
ATOM 3312 N N . LEU B 1 163 ? 5.942 -2.892 13.644 1.00 3.13 211 LEU B N 1
ATOM 3313 C CA . LEU B 1 163 ? 6.308 -2.687 15.055 1.00 4.72 211 LEU B CA 1
ATOM 3314 C C . LEU B 1 163 ? 6.809 -3.989 15.699 1.00 4.96 211 LEU B C 1
ATOM 3315 O O . LEU B 1 163 ? 6.628 -5.059 15.139 1.00 7.28 211 LEU B O 1
ATOM 3320 N N . THR B 1 164 ? 7.484 -3.875 16.843 1.00 4.94 212 THR B N 1
ATOM 3321 C CA . THR B 1 164 ? 8.042 -5.007 17.624 1.00 6.21 212 THR B CA 1
ATOM 3322 C C . THR B 1 164 ? 7.232 -5.033 18.903 1.00 4.52 212 THR B C 1
ATOM 3323 O O . THR B 1 164 ? 6.959 -3.978 19.477 1.00 4.19 212 THR B O 1
ATOM 3327 N N . VAL B 1 165 ? 6.873 -6.226 19.370 1.00 4.59 213 VAL B N 1
ATOM 3328 C CA . VAL B 1 165 ? 6.252 -6.396 20.688 1.00 4.60 213 VAL B CA 1
ATOM 3329 C C . VAL B 1 165 ? 7.139 -7.281 21.570 1.00 4.28 213 VAL B C 1
ATOM 3330 O O . VAL B 1 165 ? 7.503 -8.395 21.189 1.00 5.58 213 VAL B O 1
ATOM 3334 N N . GLU B 1 166 ? 7.488 -6.758 22.744 1.00 3.86 214 GLU B N 1
ATOM 3335 C CA . GLU B 1 166 ? 8.220 -7.531 23.744 1.00 3.66 214 GLU B CA 1
ATOM 3336 C C . GLU B 1 166 ? 7.237 -7.818 24.871 1.00 3.83 214 GLU B C 1
ATOM 3337 O O . GLU B 1 166 ? 6.479 -6.935 25.290 1.00 3.52 214 GLU B O 1
ATOM 3343 N N . THR B 1 167 ? 7.224 -9.056 25.352 1.00 3.99 215 THR B N 1
ATOM 3344 C CA . THR B 1 167 ? 6.240 -9.432 26.365 1.00 4.42 215 THR B CA 1
ATOM 3345 C C . THR B 1 167 ? 6.805 -9.321 27.776 1.00 3.92 215 THR B C 1
ATOM 3346 O O . THR B 1 167 ? 7.981 -9.657 28.037 1.00 4.06 215 THR B O 1
ATOM 3350 N N . PHE B 1 168 ? 5.955 -8.827 28.669 1.00 4.21 216 PHE B N 1
ATOM 3351 C CA . PHE B 1 168 ? 6.269 -8.647 30.089 1.00 5.59 216 PHE B CA 1
ATOM 3352 C C . PHE B 1 168 ? 5.112 -9.181 30.935 1.00 6.42 216 PHE B C 1
ATOM 3353 O O . PHE B 1 168 ? 4.326 -8.414 31.515 1.00 7.54 216 PHE B O 1
ATOM 3361 N N . ALA B 1 169 ? 5.015 -10.502 30.991 1.00 6.72 217 ALA B N 1
ATOM 3362 C CA . ALA B 1 169 ? 3.960 -11.144 31.751 1.00 6.14 217 ALA B CA 1
ATOM 3363 C C . ALA B 1 169 ? 4.297 -11.136 33.238 1.00 6.23 217 ALA B C 1
ATOM 3364 O O . ALA B 1 169 ? 5.476 -11.256 33.628 1.00 7.29 217 ALA B O 1
ATOM 3366 N N . VAL B 1 170 ? 3.260 -10.969 34.045 1.00 5.30 218 VAL B N 1
ATOM 3367 C CA . VAL B 1 170 ? 3.378 -11.096 35.492 1.00 5.85 218 VAL B CA 1
ATOM 3368 C C . VAL B 1 170 ? 2.465 -12.224 35.950 1.00 5.61 218 VAL B C 1
ATOM 3369 O O . VAL B 1 170 ? 1.425 -12.445 35.369 1.00 6.16 218 VAL B O 1
ATOM 3373 N N . PRO B 1 171 ? 2.857 -12.955 37.009 1.00 5.94 219 PRO B N 1
ATOM 3374 C CA . PRO B 1 171 ? 1.982 -14.037 37.467 1.00 6.32 219 PRO B CA 1
ATOM 3375 C C . PRO B 1 171 ? 0.888 -13.565 38.426 1.00 7.44 219 PRO B C 1
ATOM 3376 O O . PRO B 1 171 ? -0.065 -14.313 38.678 1.00 8.23 219 PRO B O 1
ATOM 3380 N N . SER B 1 172 ? 1.024 -12.337 38.934 1.00 7.48 220 SER B N 1
ATOM 3381 C CA . SER B 1 172 ? 0.058 -11.734 39.847 1.00 8.16 220 SER B CA 1
ATOM 3382 C C . SER B 1 172 ? 0.282 -10.229 39.923 1.00 8.43 220 SER B C 1
ATOM 3383 O O . SER B 1 172 ? 1.241 -9.700 39.346 1.00 8.34 220 SER B O 1
ATOM 3386 N N . THR B 1 173 ? -0.581 -9.546 40.669 1.00 8.35 221 THR B N 1
ATOM 3387 C CA A THR B 1 173 ? -0.443 -8.101 40.868 0.50 8.80 221 THR B CA 1
ATOM 3388 C CA B THR B 1 173 ? -0.443 -8.109 40.864 0.50 9.20 221 THR B CA 1
ATOM 3389 C C . THR B 1 173 ? 0.848 -7.731 41.610 1.00 8.61 221 THR B C 1
ATOM 3390 O O . THR B 1 173 ? 1.355 -6.614 41.463 1.00 8.34 221 THR B O 1
ATOM 3397 N N . ASN B 1 174 ? 1.382 -8.669 42.398 1.00 8.66 222 ASN B N 1
ATOM 3398 C CA . ASN B 1 174 ? 2.589 -8.417 43.185 1.00 9.36 222 ASN B CA 1
ATOM 3399 C C . ASN B 1 174 ? 3.755 -7.918 42.345 1.00 8.73 222 ASN B C 1
ATOM 3400 O O . ASN B 1 174 ? 4.567 -7.112 42.810 1.00 9.61 222 ASN B O 1
ATOM 3405 N N . GLU B 1 175 ? 3.846 -8.412 41.120 1.00 8.31 223 GLU B N 1
ATOM 3406 C CA . GLU B 1 175 ? 5.018 -8.163 40.300 1.00 7.75 223 GLU B CA 1
ATOM 3407 C C . GLU B 1 175 ? 4.862 -6.944 39.386 1.00 7.02 223 GLU B C 1
ATOM 3408 O O . GLU B 1 175 ? 5.776 -6.622 38.635 1.00 6.90 223 GLU B O 1
ATOM 3414 N N . ILE B 1 176 ? 3.714 -6.267 39.440 1.00 6.26 224 ILE B N 1
ATOM 3415 C CA . ILE B 1 176 ? 3.436 -5.194 38.470 1.00 6.65 224 ILE B CA 1
ATOM 3416 C C . ILE B 1 176 ? 4.483 -4.075 38.545 1.00 6.26 224 ILE B C 1
ATOM 3417 O O . ILE B 1 176 ? 5.056 -3.698 37.520 1.00 6.25 224 ILE B O 1
ATOM 3422 N N . ALA B 1 177 ? 4.759 -3.568 39.746 1.00 6.65 225 ALA B N 1
ATOM 3423 C CA . ALA B 1 177 ? 5.632 -2.401 39.884 1.00 6.28 225 ALA B CA 1
ATOM 3424 C C . ALA B 1 177 ? 7.049 -2.644 39.366 1.00 6.08 225 ALA B C 1
ATOM 3425 O O . ALA B 1 177 ? 7.585 -1.848 38.587 1.00 6.14 225 ALA B O 1
ATOM 3427 N N . SER B 1 178 ? 7.651 -3.746 39.797 1.00 6.06 226 SER B N 1
ATOM 3428 C CA . SER B 1 178 ? 9.002 -4.081 39.375 1.00 6.90 226 SER B CA 1
ATOM 3429 C C . SER B 1 178 ? 9.072 -4.383 37.881 1.00 6.70 226 SER B C 1
ATOM 3430 O O . SER B 1 178 ? 10.047 -4.028 37.210 1.00 7.24 226 SER B O 1
ATOM 3433 N N . THR B 1 179 ? 8.039 -5.032 37.358 1.00 6.49 227 THR B N 1
ATOM 3434 C CA . THR B 1 179 ? 7.986 -5.301 35.912 1.00 6.54 227 THR B CA 1
ATOM 3435 C C . THR B 1 179 ? 7.873 -4.020 35.070 1.00 6.08 227 THR B C 1
ATOM 3436 O O . THR B 1 179 ? 8.566 -3.868 34.061 1.00 7.49 227 THR B O 1
ATOM 3440 N N . VAL B 1 180 ? 7.036 -3.087 35.513 1.00 6.08 228 VAL B N 1
ATOM 3441 C CA . VAL B 1 180 ? 6.923 -1.806 34.810 1.00 5.75 228 VAL B CA 1
ATOM 3442 C C . VAL B 1 180 ? 8.265 -1.059 34.829 1.00 6.28 228 VAL B C 1
ATOM 3443 O O . VAL B 1 180 ? 8.703 -0.513 33.812 1.00 6.33 228 VAL B O 1
ATOM 3447 N N . THR B 1 181 ? 8.945 -1.083 35.972 1.00 6.91 229 THR B N 1
ATOM 3448 C CA . THR B 1 181 ? 10.265 -0.449 36.082 1.00 7.85 229 THR B CA 1
ATOM 3449 C C . THR B 1 181 ? 11.259 -1.023 35.056 1.00 8.10 229 THR B C 1
ATOM 3450 O O . THR B 1 181 ? 11.953 -0.265 34.371 1.00 9.27 229 THR B O 1
ATOM 3454 N N . VAL B 1 182 ? 11.290 -2.345 34.905 1.00 7.92 230 VAL B N 1
ATOM 3455 C CA . VAL B 1 182 ? 12.145 -2.987 33.900 1.00 8.51 230 VAL B CA 1
ATOM 3456 C C . VAL B 1 182 ? 11.721 -2.614 32.477 1.00 7.63 230 VAL B C 1
ATOM 3457 O O . VAL B 1 182 ? 12.538 -2.227 31.636 1.00 8.26 230 VAL B O 1
ATOM 3474 N N . THR B 1 184 ? 10.063 -0.112 31.174 1.00 7.80 232 THR B N 1
ATOM 3475 C CA . THR B 1 184 ? 10.196 1.266 30.670 1.00 8.65 232 THR B CA 1
ATOM 3476 C C . THR B 1 184 ? 11.583 1.608 30.132 1.00 8.66 232 THR B C 1
ATOM 3477 O O . THR B 1 184 ? 11.727 2.517 29.319 1.00 9.84 232 THR B O 1
ATOM 3481 N N . SER B 1 185 ? 12.600 0.874 30.569 1.00 8.82 233 SER B N 1
ATOM 3482 C CA A SER B 1 185 ? 13.954 1.072 30.064 0.50 8.95 233 SER B CA 1
ATOM 3483 C CA B SER B 1 185 ? 13.947 1.084 30.050 0.50 9.02 233 SER B CA 1
ATOM 3484 C C . SER B 1 185 ? 14.188 0.314 28.754 1.00 8.95 233 SER B C 1
ATOM 3485 O O . SER B 1 185 ? 15.244 0.436 28.145 1.00 9.16 233 SER B O 1
ATOM 3490 N N . LYS B 1 186 ? 13.189 -0.460 28.327 1.00 8.04 234 LYS B N 1
ATOM 3491 C CA . LYS B 1 186 ? 13.312 -1.357 27.175 1.00 7.89 234 LYS B CA 1
ATOM 3492 C C . LYS B 1 186 ? 12.353 -1.032 26.021 1.00 7.31 234 LYS B C 1
ATOM 3493 O O . LYS B 1 186 ? 12.548 -1.510 24.911 1.00 7.60 234 LYS B O 1
ATOM 3499 N N . VAL B 1 187 ? 11.295 -0.271 26.281 1.00 6.92 235 VAL B N 1
ATOM 3500 C CA . VAL B 1 187 ? 10.249 -0.120 25.265 1.00 6.99 235 VAL B CA 1
ATOM 3501 C C . VAL B 1 187 ? 9.863 1.332 25.082 1.00 6.56 235 VAL B C 1
ATOM 3502 O O . VAL B 1 187 ? 10.201 2.173 25.911 1.00 6.51 235 VAL B O 1
ATOM 3506 N N . ASP B 1 188 ? 9.161 1.615 23.986 1.00 6.37 236 ASP B N 1
ATOM 3507 C CA . ASP B 1 188 ? 8.706 2.972 23.675 1.00 6.38 236 ASP B CA 1
ATOM 3508 C C . ASP B 1 188 ? 7.290 3.262 24.143 1.00 6.11 236 ASP B C 1
ATOM 3509 O O . ASP B 1 188 ? 6.927 4.427 24.304 1.00 6.60 236 ASP B O 1
ATOM 3514 N N . ALA B 1 189 ? 6.491 2.217 24.360 1.00 5.45 237 ALA B N 1
ATOM 3515 C CA . ALA B 1 189 ? 5.092 2.370 24.749 1.00 5.82 237 ALA B CA 1
ATOM 3516 C C . ALA B 1 189 ? 4.686 1.105 25.468 1.00 5.92 237 ALA B C 1
ATOM 3517 O O . ALA B 1 189 ? 5.262 0.052 25.230 1.00 6.04 237 ALA B O 1
ATOM 3519 N N . ILE B 1 190 ? 3.700 1.218 26.347 1.00 6.01 238 ILE B N 1
ATOM 3520 C CA . ILE B 1 190 ? 3.180 0.087 27.104 1.00 6.12 238 ILE B CA 1
ATOM 3521 C C . ILE B 1 190 ? 1.782 -0.178 26.584 1.00 6.07 238 ILE B C 1
ATOM 3522 O O . ILE B 1 190 ? 0.982 0.762 26.463 1.00 7.10 238 ILE B O 1
ATOM 3527 N N . TRP B 1 191 ? 1.485 -1.433 26.252 1.00 4.89 239 TRP B N 1
ATOM 3528 C CA . TRP B 1 191 ? 0.137 -1.837 25.857 1.00 4.59 239 TRP B CA 1
ATOM 3529 C C . TRP B 1 191 ? -0.356 -2.880 26.835 1.00 4.76 239 TRP B C 1
ATOM 3530 O O . TRP B 1 191 ? 0.412 -3.760 27.250 1.00 5.78 239 TRP B O 1
ATOM 3541 N N . VAL B 1 192 ? -1.623 -2.770 27.219 1.00 4.89 240 VAL B N 1
ATOM 3542 C CA . VAL B 1 192 ? -2.238 -3.722 28.142 1.00 5.34 240 VAL B CA 1
ATOM 3543 C C . VAL B 1 192 ? -3.470 -4.276 27.448 1.00 5.48 240 VAL B C 1
ATOM 3544 O O . VAL B 1 192 ? -4.324 -3.489 27.017 1.00 5.52 240 VAL B O 1
ATOM 3548 N N . PRO B 1 193 ? -3.573 -5.617 27.315 1.00 5.61 241 PRO B N 1
ATOM 3549 C CA . PRO B 1 193 ? -4.806 -6.214 26.784 1.00 5.73 241 PRO B CA 1
ATOM 3550 C C . PRO B 1 193 ? -5.985 -6.095 27.753 1.00 5.68 241 PRO B C 1
ATOM 3551 O O . PRO B 1 193 ? -5.879 -5.450 28.822 1.00 5.62 241 PRO B O 1
ATOM 3555 N N . ILE B 1 194 ? -7.110 -6.699 27.384 1.00 5.63 242 ILE B N 1
ATOM 3556 C CA . ILE B 1 194 ? -8.254 -6.798 28.298 1.00 5.85 242 ILE B CA 1
ATOM 3557 C C . ILE B 1 194 ? -7.881 -7.853 29.352 1.00 5.81 242 ILE B C 1
ATOM 3558 O O . ILE B 1 194 ? -8.104 -9.037 29.175 1.00 6.41 242 ILE B O 1
ATOM 3563 N N . ASP B 1 195 ? -7.253 -7.373 30.419 1.00 5.24 243 ASP B N 1
ATOM 3564 C CA . ASP B 1 195 ? -6.564 -8.207 31.407 1.00 4.96 243 ASP B CA 1
ATOM 3565 C C . ASP B 1 195 ? -6.998 -7.772 32.807 1.00 5.15 243 ASP B C 1
ATOM 3566 O O . ASP B 1 195 ? -6.822 -6.602 33.194 1.00 5.52 243 ASP B O 1
ATOM 3571 N N . ASN B 1 196 ? -7.555 -8.712 33.570 1.00 5.02 244 ASN B N 1
ATOM 3572 C CA . ASN B 1 196 ? -8.110 -8.389 34.875 1.00 5.46 244 ASN B CA 1
ATOM 3573 C C . ASN B 1 196 ? -7.061 -8.033 35.920 1.00 5.78 244 ASN B C 1
ATOM 3574 O O . ASN B 1 196 ? -7.272 -7.157 36.776 1.00 6.50 244 ASN B O 1
ATOM 3579 N N . THR B 1 197 ? -5.941 -8.743 35.869 1.00 5.55 245 THR B N 1
ATOM 3580 C CA . THR B 1 197 ? -4.855 -8.540 36.819 1.00 6.56 245 THR B CA 1
ATOM 3581 C C . THR B 1 197 ? -4.339 -7.118 36.683 1.00 5.80 245 THR B C 1
ATOM 3582 O O . THR B 1 197 ? -4.282 -6.345 37.653 1.00 6.09 245 THR B O 1
ATOM 3586 N N . ILE B 1 198 ? -3.990 -6.740 35.463 1.00 4.95 246 ILE B N 1
ATOM 3587 C CA . ILE B 1 198 ? -3.495 -5.374 35.270 1.00 5.74 246 ILE B CA 1
ATOM 3588 C C . ILE B 1 198 ? -4.581 -4.310 35.520 1.00 5.77 246 ILE B C 1
ATOM 3589 O O . ILE B 1 198 ? -4.303 -3.282 36.134 1.00 6.33 246 ILE B O 1
ATOM 3594 N N . ALA B 1 199 ? -5.826 -4.578 35.112 1.00 5.38 247 ALA B N 1
ATOM 3595 C CA . ALA B 1 199 ? -6.909 -3.617 35.379 1.00 5.58 247 ALA B CA 1
ATOM 3596 C C . ALA B 1 199 ? -7.077 -3.383 36.880 1.00 5.39 247 ALA B C 1
ATOM 3597 O O . ALA B 1 199 ? -7.335 -2.257 37.314 1.00 6.60 247 ALA B O 1
ATOM 3599 N N . SER B 1 200 ? -6.939 -4.451 37.667 1.00 5.17 248 SER B N 1
ATOM 3600 C CA . SER B 1 200 ? -7.078 -4.362 39.130 1.00 5.97 248 SER B CA 1
ATOM 3601 C C . SER B 1 200 ? -5.909 -3.637 39.807 1.00 5.88 248 SER B C 1
ATOM 3602 O O . SER B 1 200 ? -6.055 -3.167 40.944 1.00 7.79 248 SER B O 1
ATOM 3605 N N . GLY B 1 201 ? -4.765 -3.570 39.128 1.00 6.77 249 GLY B N 1
ATOM 3606 C CA . GLY B 1 201 ? -3.590 -2.895 39.654 1.00 6.38 249 GLY B CA 1
ATOM 3607 C C . GLY B 1 201 ? -3.127 -1.744 38.800 1.00 6.56 249 GLY B C 1
ATOM 3608 O O . GLY B 1 201 ? -1.953 -1.362 38.867 1.00 6.74 249 GLY B O 1
ATOM 3609 N N . PHE B 1 202 ? -4.032 -1.164 38.011 1.00 6.60 250 PHE B N 1
ATOM 3610 C CA . PHE B 1 202 ? -3.587 -0.173 37.030 1.00 6.67 250 PHE B CA 1
ATOM 3611 C C . PHE B 1 202 ? -2.901 1.082 37.593 1.00 7.16 250 PHE B C 1
ATOM 3612 O O . PHE B 1 202 ? -1.937 1.558 36.999 1.00 6.91 250 PHE B O 1
ATOM 3620 N N . PRO B 1 203 ? -3.380 1.630 38.732 1.00 7.28 251 PRO B N 1
ATOM 3621 C CA . PRO B 1 203 ? -2.654 2.773 39.309 1.00 8.03 251 PRO B CA 1
ATOM 3622 C C . PRO B 1 203 ? -1.176 2.495 39.575 1.00 7.95 251 PRO B C 1
ATOM 3623 O O . PRO B 1 203 ? -0.357 3.420 39.538 1.00 8.06 251 PRO B O 1
ATOM 3627 N N . THR B 1 204 ? -0.829 1.239 39.846 1.00 8.14 252 THR B N 1
ATOM 3628 C CA . THR B 1 204 ? 0.568 0.865 40.052 1.00 7.78 252 THR B CA 1
ATOM 3629 C C . THR B 1 204 ? 1.379 1.015 38.763 1.00 7.59 252 THR B C 1
ATOM 3630 O O . THR B 1 204 ? 2.541 1.411 38.790 1.00 7.79 252 THR B O 1
ATOM 3634 N N . VAL B 1 205 ? 0.760 0.705 37.624 1.00 6.27 253 VAL B N 1
ATOM 3635 C CA . VAL B 1 205 ? 1.421 0.930 36.337 1.00 6.78 253 VAL B CA 1
ATOM 3636 C C . VAL B 1 205 ? 1.707 2.427 36.167 1.00 7.15 253 VAL B C 1
ATOM 3637 O O . VAL B 1 205 ? 2.830 2.829 35.829 1.00 6.72 253 VAL B O 1
ATOM 3641 N N . VAL B 1 206 ? 0.687 3.245 36.428 1.00 6.76 254 VAL B N 1
ATOM 3642 C CA . VAL B 1 206 ? 0.808 4.686 36.246 1.00 7.60 254 VAL B CA 1
ATOM 3643 C C . VAL B 1 206 ? 1.874 5.263 37.169 1.00 7.75 254 VAL B C 1
ATOM 3644 O O . VAL B 1 206 ? 2.715 6.060 36.733 1.00 8.09 254 VAL B O 1
ATOM 3648 N N . SER B 1 207 ? 1.866 4.840 38.430 1.00 7.89 255 SER B N 1
ATOM 3649 C CA . SER B 1 207 ? 2.857 5.332 39.403 1.00 8.25 255 SER B CA 1
ATOM 3650 C C . SER B 1 207 ? 4.277 4.884 39.074 1.00 8.26 255 SER B C 1
ATOM 3651 O O . SER B 1 207 ? 5.221 5.655 39.247 1.00 9.46 255 SER B O 1
ATOM 3654 N N . SER B 1 208 ? 4.435 3.650 38.588 1.00 7.05 256 SER B N 1
ATOM 3655 C CA . SER B 1 208 ? 5.759 3.128 38.265 1.00 7.25 256 SER B CA 1
ATOM 3656 C C . SER B 1 208 ? 6.332 3.757 36.978 1.00 6.84 256 SER B C 1
ATOM 3657 O O . SER B 1 208 ? 7.509 3.616 36.684 1.00 8.64 256 SER B O 1
ATOM 3660 N N . ASN B 1 209 ? 5.494 4.471 36.229 1.00 7.06 257 ASN B N 1
ATOM 3661 C CA . ASN B 1 209 ? 5.878 5.111 34.961 1.00 6.90 257 ASN B CA 1
ATOM 3662 C C . ASN B 1 209 ? 5.974 6.632 35.124 1.00 7.42 257 ASN B C 1
ATOM 3663 O O . ASN B 1 209 ? 5.997 7.393 34.144 1.00 7.01 257 ASN B O 1
ATOM 3668 N N . GLN B 1 210 ? 6.037 7.066 36.379 1.00 8.24 258 GLN B N 1
ATOM 3669 C CA . GLN B 1 210 ? 5.985 8.489 36.719 1.00 9.03 258 GLN B CA 1
ATOM 3670 C C . GLN B 1 210 ? 7.045 9.341 36.030 1.00 9.11 258 GLN B C 1
ATOM 3671 O O . GLN B 1 210 ? 6.712 10.370 35.420 1.00 10.45 258 GLN B O 1
ATOM 3673 N N . SER B 1 211 ? 8.303 8.917 36.120 1.00 8.69 259 SER B N 1
ATOM 3674 C CA A SER B 1 211 ? 9.435 9.657 35.550 0.50 8.51 259 SER B CA 1
ATOM 3675 C CA B SER B 1 211 ? 9.404 9.677 35.545 0.50 8.55 259 SER B CA 1
ATOM 3676 C C . SER B 1 211 ? 9.671 9.329 34.078 1.00 7.97 259 SER B C 1
ATOM 3677 O O . SER B 1 211 ? 10.051 10.209 33.296 1.00 8.62 259 SER B O 1
ATOM 3682 N N . SER B 1 212 ? 9.443 8.064 33.704 1.00 7.17 260 SER B N 1
ATOM 3683 C CA . SER B 1 212 ? 9.716 7.589 32.344 1.00 7.36 260 SER B CA 1
ATOM 3684 C C . SER B 1 212 ? 8.692 8.111 31.340 1.00 6.13 260 SER B C 1
ATOM 3685 O O . SER B 1 212 ? 9.045 8.391 30.182 1.00 6.71 260 SER B O 1
ATOM 3688 N N . LYS B 1 213 ? 7.427 8.191 31.777 1.00 5.31 261 LYS B N 1
ATOM 3689 C CA A LYS B 1 213 ? 6.348 8.813 30.992 0.50 5.49 261 LYS B CA 1
ATOM 3690 C CA B LYS B 1 213 ? 6.354 8.822 30.998 0.50 5.73 261 LYS B CA 1
ATOM 3691 C C . LYS B 1 213 ? 6.162 8.148 29.629 1.00 5.38 261 LYS B C 1
ATOM 3692 O O . LYS B 1 213 ? 5.821 8.793 28.646 1.00 5.92 261 LYS B O 1
ATOM 3703 N N . LYS B 1 214 ? 6.364 6.837 29.554 1.00 5.59 262 LYS B N 1
ATOM 3704 C CA . LYS B 1 214 ? 6.018 6.147 28.324 1.00 5.73 262 LYS B CA 1
ATOM 3705 C C . LYS B 1 214 ? 4.516 6.219 28.098 1.00 5.64 262 LYS B C 1
ATOM 3706 O O . LYS B 1 214 ? 3.744 6.080 29.043 1.00 5.70 262 LYS B O 1
ATOM 3712 N N . PRO B 1 215 ? 4.088 6.423 26.841 1.00 4.92 263 PRO B N 1
ATOM 3713 C CA . PRO B 1 215 ? 2.645 6.387 26.600 1.00 5.53 263 PRO B CA 1
ATOM 3714 C C . PRO B 1 215 ? 2.090 4.991 26.901 1.00 5.46 263 PRO B C 1
ATOM 3715 O O . PRO B 1 215 ? 2.732 3.985 26.558 1.00 5.90 263 PRO B O 1
ATOM 3719 N N . ILE B 1 216 ? 0.944 4.953 27.574 1.00 4.78 264 ILE B N 1
ATOM 3720 C CA . ILE B 1 216 ? 0.259 3.694 27.899 1.00 5.11 264 ILE B CA 1
ATOM 3721 C C . ILE B 1 216 ? -1.028 3.584 27.093 1.00 4.60 264 ILE B C 1
ATOM 3722 O O . ILE B 1 216 ? -1.828 4.516 27.052 1.00 4.63 264 ILE B O 1
ATOM 3727 N N . TYR B 1 217 ? -1.198 2.432 26.448 1.00 4.75 265 TYR B N 1
ATOM 3728 C CA . TYR B 1 217 ? -2.389 2.116 25.663 1.00 4.51 265 TYR B CA 1
ATOM 3729 C C . TYR B 1 217 ? -3.113 0.910 26.282 1.00 5.13 265 TYR B C 1
ATOM 3730 O O . TYR B 1 217 ? -2.901 -0.241 25.871 1.00 4.75 265 TYR B O 1
ATOM 3739 N N . PRO B 1 218 ? -3.954 1.167 27.292 1.00 4.32 266 PRO B N 1
ATOM 3740 C CA . PRO B 1 218 ? -4.542 0.067 28.053 1.00 5.07 266 PRO B CA 1
ATOM 3741 C C . PRO B 1 218 ? -5.976 -0.185 27.632 1.00 5.18 266 PRO B C 1
ATOM 3742 O O . PRO B 1 218 ? -6.734 0.774 27.438 1.00 5.55 266 PRO B O 1
ATOM 3746 N N . SER B 1 219 ? -6.347 -1.460 27.478 1.00 4.99 267 SER B N 1
ATOM 3747 C CA . SER B 1 219 ? -7.580 -1.843 26.791 1.00 5.82 267 SER B CA 1
ATOM 3748 C C . SER B 1 219 ? -8.839 -1.731 27.645 1.00 5.54 267 SER B C 1
ATOM 3749 O O . SER B 1 219 ? -9.624 -2.680 27.746 1.00 6.00 267 SER B O 1
ATOM 3752 N N . ALA B 1 220 ? -9.038 -0.573 28.272 1.00 5.13 268 ALA B N 1
ATOM 3753 C CA . ALA B 1 220 ? -10.294 -0.272 28.961 1.00 4.98 268 ALA B CA 1
ATOM 3754 C C . ALA B 1 220 ? -10.428 1.220 29.179 1.00 5.62 268 ALA B C 1
ATOM 3755 O O . ALA B 1 220 ? -9.468 1.882 29.583 1.00 5.89 268 ALA B O 1
ATOM 3757 N N . THR B 1 221 ? -11.638 1.733 28.967 1.00 5.80 269 THR B N 1
ATOM 3758 C CA . THR B 1 221 ? -11.970 3.117 29.323 1.00 6.39 269 THR B CA 1
ATOM 3759 C C . THR B 1 221 ? -11.537 3.442 30.750 1.00 5.85 269 THR B C 1
ATOM 3760 O O . THR B 1 221 ? -10.915 4.482 30.998 1.00 5.82 269 THR B O 1
ATOM 3764 N N . ALA B 1 222 ? -11.818 2.530 31.677 1.00 5.54 270 ALA B N 1
ATOM 3765 C CA . ALA B 1 222 ? -11.475 2.738 33.084 1.00 5.50 270 ALA B CA 1
ATOM 3766 C C . ALA B 1 222 ? -9.975 2.962 33.316 1.00 5.32 270 ALA B C 1
ATOM 3767 O O . ALA B 1 222 ? -9.599 3.723 34.202 1.00 6.45 270 ALA B O 1
ATOM 3777 N N . VAL B 1 224 ? -7.810 4.062 30.733 1.00 5.47 272 VAL B N 1
ATOM 3778 C CA . VAL B 1 224 ? -7.537 5.339 30.067 1.00 6.26 272 VAL B CA 1
ATOM 3779 C C . VAL B 1 224 ? -7.892 6.515 30.996 1.00 6.90 272 VAL B C 1
ATOM 3780 O O . VAL B 1 224 ? -7.113 7.466 31.107 1.00 7.45 272 VAL B O 1
ATOM 3784 N N . GLU B 1 225 ? -9.013 6.412 31.713 1.00 6.74 273 GLU B N 1
ATOM 3785 C CA . GLU B 1 225 ? -9.478 7.504 32.581 1.00 7.85 273 GLU B CA 1
ATOM 3786 C C . GLU B 1 225 ? -8.480 7.921 33.660 1.00 7.70 273 GLU B C 1
ATOM 3787 O O . GLU B 1 225 ? -8.448 9.083 34.061 1.00 7.79 273 GLU B O 1
ATOM 3793 N N . VAL B 1 226 ? -7.682 6.968 34.141 1.00 8.11 274 VAL B N 1
ATOM 3794 C CA . VAL B 1 226 ? -6.800 7.238 35.278 1.00 8.94 274 VAL B CA 1
ATOM 3795 C C . VAL B 1 226 ? -5.314 7.242 34.920 1.00 8.60 274 VAL B C 1
ATOM 3796 O O . VAL B 1 226 ? -4.442 7.015 35.767 1.00 10.04 274 VAL B O 1
ATOM 3800 N N . GLY B 1 227 ? -5.012 7.510 33.655 1.00 7.80 275 GLY B N 1
ATOM 3801 C CA . GLY B 1 227 ? -3.620 7.711 33.298 1.00 7.84 275 GLY B CA 1
ATOM 3802 C C . GLY B 1 227 ? -3.169 7.127 31.980 1.00 6.84 275 GLY B C 1
ATOM 3803 O O . GLY B 1 227 ? -2.082 7.447 31.499 1.00 8.04 275 GLY B O 1
ATOM 3804 N N . GLY B 1 228 ? -3.987 6.271 31.384 1.00 6.37 276 GLY B N 1
ATOM 3805 C CA . GLY B 1 228 ? -3.712 5.802 30.019 1.00 6.51 276 GLY B CA 1
ATOM 3806 C C . GLY B 1 228 ? -3.852 6.935 29.020 1.00 6.33 276 GLY B C 1
ATOM 3807 O O . GLY B 1 228 ? -4.603 7.880 29.238 1.00 7.13 276 GLY B O 1
ATOM 3808 N N . LEU B 1 229 ? -3.112 6.851 27.925 1.00 5.18 277 LEU B N 1
ATOM 3809 C CA . LEU B 1 229 ? -3.239 7.814 26.840 1.00 5.59 277 LEU B CA 1
ATOM 3810 C C . LEU B 1 229 ? -4.493 7.559 26.005 1.00 5.15 277 LEU B C 1
ATOM 3811 O O . LEU B 1 229 ? -5.257 8.473 25.728 1.00 5.85 277 LEU B O 1
ATOM 3816 N N . ALA B 1 230 ? -4.658 6.321 25.530 1.00 5.17 278 ALA B N 1
ATOM 3817 C CA . ALA B 1 230 ? -5.700 6.017 24.579 1.00 5.46 278 ALA B CA 1
ATOM 3818 C C . ALA B 1 230 ? -5.854 4.527 24.444 1.00 5.13 278 ALA B C 1
ATOM 3819 O O . ALA B 1 230 ? -4.959 3.749 24.787 1.00 5.27 278 ALA B O 1
ATOM 3821 N N . SER B 1 231 ? -7.014 4.134 23.918 1.00 4.91 279 SER B N 1
ATOM 3822 C CA . SER B 1 231 ? -7.258 2.764 23.472 1.00 4.57 279 SER B CA 1
ATOM 3823 C C . SER B 1 231 ? -8.435 2.718 22.523 1.00 4.42 279 SER B C 1
ATOM 3824 O O . SER B 1 231 ? -8.969 3.748 22.103 1.00 4.62 279 SER B O 1
ATOM 3827 N N . VAL B 1 232 ? -8.813 1.493 22.171 1.00 5.14 280 VAL B N 1
ATOM 3828 C CA . VAL B 1 232 ? -10.008 1.234 21.373 1.00 5.50 280 VAL B CA 1
ATOM 3829 C C . VAL B 1 232 ? -10.733 0.138 22.132 1.00 4.99 280 VAL B C 1
ATOM 3830 O O . VAL B 1 232 ? -10.134 -0.898 22.458 1.00 5.86 280 VAL B O 1
ATOM 3834 N N . VAL B 1 233 ? -12.000 0.390 22.459 1.00 5.29 281 VAL B N 1
ATOM 3835 C CA . VAL B 1 233 ? -12.678 -0.355 23.516 1.00 5.72 281 VAL B CA 1
ATOM 3836 C C . VAL B 1 233 ? -14.126 -0.667 23.173 1.00 5.14 281 VAL B C 1
ATOM 3837 O O . VAL B 1 233 ? -14.730 -0.022 22.311 1.00 6.52 281 VAL B O 1
ATOM 3841 N N . ILE B 1 234 ? -14.645 -1.660 23.886 1.00 3.63 282 ILE B N 1
ATOM 3842 C CA . ILE B 1 234 ? -16.043 -2.067 23.849 1.00 3.22 282 ILE B CA 1
ATOM 3843 C C . ILE B 1 234 ? -16.769 -1.423 25.024 1.00 3.30 282 ILE B C 1
ATOM 3844 O O . ILE B 1 234 ? -16.191 -1.252 26.106 1.00 3.52 282 ILE B O 1
ATOM 3849 N N . ASP B 1 235 ? -18.039 -1.073 24.814 1.00 3.50 283 ASP B N 1
ATOM 3850 C CA . ASP B 1 235 ? -18.866 -0.516 25.879 1.00 3.88 283 ASP B CA 1
ATOM 3851 C C . ASP B 1 235 ? -19.204 -1.549 26.939 1.00 3.92 283 ASP B C 1
ATOM 3852 O O . ASP B 1 235 ? -19.827 -2.575 26.649 1.00 5.03 283 ASP B O 1
ATOM 3857 N N . GLN B 1 236 ? -18.802 -1.258 28.173 1.00 3.69 284 GLN B N 1
ATOM 3858 C CA . GLN B 1 236 ? -18.899 -2.223 29.274 1.00 3.74 284 GLN B CA 1
ATOM 3859 C C . GLN B 1 236 ? -20.338 -2.439 29.746 1.00 4.32 284 GLN B C 1
ATOM 3860 O O . GLN B 1 236 ? -20.755 -3.576 30.007 1.00 5.02 284 GLN B O 1
ATOM 3866 N N . HIS B 1 237 ? -21.109 -1.358 29.830 1.00 4.57 285 HIS B N 1
ATOM 3867 C CA . HIS B 1 237 ? -22.499 -1.480 30.262 1.00 5.26 285 HIS B CA 1
ATOM 3868 C C . HIS B 1 237 ? -23.270 -2.343 29.256 1.00 5.26 285 HIS B C 1
ATOM 3869 O O . HIS B 1 237 ? -24.058 -3.198 29.656 1.00 6.18 285 HIS B O 1
ATOM 3876 N N . ASP B 1 238 ? -23.017 -2.141 27.959 1.00 5.31 286 ASP B N 1
ATOM 3877 C CA . ASP B 1 238 ? -23.677 -2.927 26.909 1.00 5.96 286 ASP B CA 1
ATOM 3878 C C . ASP B 1 238 ? -23.356 -4.410 27.033 1.00 5.61 286 ASP B C 1
ATOM 3879 O O . ASP B 1 238 ? -24.212 -5.263 26.803 1.00 6.43 286 ASP B O 1
ATOM 3884 N N . LEU B 1 239 ? -22.121 -4.727 27.410 1.00 6.02 287 LEU B N 1
ATOM 3885 C CA . LEU B 1 239 ? -21.773 -6.118 27.676 1.00 5.98 287 LEU B CA 1
ATOM 3886 C C . LEU B 1 239 ? -22.612 -6.700 28.807 1.00 6.71 287 LEU B C 1
ATOM 3887 O O . LEU B 1 239 ? -23.090 -7.827 28.701 1.00 7.09 287 LEU B O 1
ATOM 3892 N N . GLY B 1 240 ? -22.765 -5.930 29.885 1.00 7.06 288 GLY B N 1
ATOM 3893 C CA . GLY B 1 240 ? -23.569 -6.352 31.035 1.00 7.43 288 GLY B CA 1
ATOM 3894 C C . GLY B 1 240 ? -25.034 -6.531 30.669 1.00 7.28 288 GLY B C 1
ATOM 3895 O O . GLY B 1 240 ? -25.645 -7.542 31.013 1.00 7.46 288 GLY B O 1
ATOM 3896 N N . VAL B 1 241 ? -25.615 -5.566 29.957 1.00 7.18 289 VAL B N 1
ATOM 3897 C CA . VAL B 1 241 ? -27.026 -5.662 29.577 1.00 7.33 289 VAL B CA 1
ATOM 3898 C C . VAL B 1 241 ? -27.274 -6.903 28.705 1.00 7.59 289 VAL B C 1
ATOM 3899 O O . VAL B 1 241 ? -28.263 -7.633 28.917 1.00 8.02 289 VAL B O 1
ATOM 3903 N N . ALA B 1 242 ? -26.347 -7.170 27.769 1.00 7.43 290 ALA B N 1
ATOM 3904 C CA . ALA B 1 242 ? -26.469 -8.320 26.861 1.00 6.73 290 ALA B CA 1
ATOM 3905 C C . ALA B 1 242 ? -26.404 -9.641 27.632 1.00 6.35 290 ALA B C 1
ATOM 3906 O O . ALA B 1 242 ? -27.127 -10.600 27.326 1.00 5.49 290 ALA B O 1
ATOM 3908 N N . THR B 1 243 ? -25.537 -9.669 28.638 1.00 6.07 291 THR B N 1
ATOM 3909 C CA . THR B 1 243 ? -25.458 -10.790 29.566 1.00 6.10 291 THR B CA 1
ATOM 3910 C C . THR B 1 243 ? -26.780 -10.985 30.328 1.00 6.34 291 THR B C 1
ATOM 3911 O O . THR B 1 243 ? -27.286 -12.108 30.426 1.00 6.70 291 THR B O 1
ATOM 3915 N N . GLY B 1 244 ? -27.348 -9.929 30.831 1.00 6.85 292 GLY B N 1
ATOM 3916 C CA . GLY B 1 244 ? -28.651 -10.027 31.469 1.00 6.91 292 GLY B CA 1
ATOM 3917 C C . GLY B 1 244 ? -29.698 -10.608 30.518 1.00 7.40 292 GLY B C 1
ATOM 3918 O O . GLY B 1 244 ? -30.433 -11.518 30.882 1.00 7.16 292 GLY B O 1
ATOM 3919 N N . LYS B 1 245 ? -29.693 -10.242 29.248 1.00 7.82 293 LYS B N 1
ATOM 3920 C CA . LYS B 1 245 ? -30.566 -10.860 28.250 1.00 8.70 293 LYS B CA 1
ATOM 3921 C C . LYS B 1 245 ? -30.351 -12.339 27.956 1.00 9.34 293 LYS B C 1
ATOM 3922 O O . LYS B 1 245 ? -31.308 -13.069 27.791 1.00 9.28 293 LYS B O 1
ATOM 3941 N N . ILE B 1 247 ? -29.269 -14.042 30.786 1.00 11.05 295 ILE B N 1
ATOM 3942 C CA . ILE B 1 247 ? -29.701 -14.647 32.015 1.00 11.76 295 ILE B CA 1
ATOM 3943 C C . ILE B 1 247 ? -31.231 -14.700 32.167 1.00 13.17 295 ILE B C 1
ATOM 3944 O O . ILE B 1 247 ? -31.745 -15.683 32.616 1.00 13.46 295 ILE B O 1
ATOM 3949 N N . VAL B 1 248 ? -31.951 -13.647 31.785 1.00 14.79 296 VAL B N 1
ATOM 3950 C CA . VAL B 1 248 ? -33.398 -13.718 31.815 1.00 16.65 296 VAL B CA 1
ATOM 3951 C C . VAL B 1 248 ? -33.875 -14.777 30.857 1.00 18.59 296 VAL B C 1
ATOM 3952 O O . VAL B 1 248 ? -34.803 -15.508 31.142 1.00 18.49 296 VAL B O 1
ATOM 3956 N N . GLN B 1 249 ? -33.273 -14.847 29.710 1.00 21.18 297 GLN B N 1
ATOM 3957 C CA . GLN B 1 249 ? -33.687 -15.803 28.753 1.00 24.22 297 GLN B CA 1
ATOM 3958 C C . GLN B 1 249 ? -33.567 -17.239 29.048 1.00 26.34 297 GLN B C 1
ATOM 3959 O O . GLN B 1 249 ? -34.521 -17.931 28.978 1.00 26.44 297 GLN B O 1
ATOM 3965 N N . VAL B 1 250 ? -32.329 -17.742 29.215 1.00 29.39 298 VAL B N 1
ATOM 3966 C CA . VAL B 1 250 ? -32.008 -19.186 29.399 1.00 31.87 298 VAL B CA 1
ATOM 3967 C C . VAL B 1 250 ? -32.868 -19.829 30.492 1.00 33.11 298 VAL B C 1
ATOM 3968 O O . VAL B 1 250 ? -33.091 -21.025 30.488 1.00 34.04 298 VAL B O 1
ATOM 3972 N N . LEU B 1 251 ? -33.362 -19.011 31.404 1.00 34.86 299 LEU B N 1
ATOM 3973 C CA . LEU B 1 251 ? -34.208 -19.258 32.487 1.00 36.17 299 LEU B CA 1
ATOM 3974 C C . LEU B 1 251 ? -35.368 -19.849 31.633 1.00 36.82 299 LEU B C 1
ATOM 3975 O O . LEU B 1 251 ? -36.037 -20.743 32.054 1.00 37.36 299 LEU B O 1
ATOM 3980 N N . LYS B 1 252 ? -35.577 -19.385 30.405 1.00 37.33 300 LYS B N 1
ATOM 3981 C CA . LYS B 1 252 ? -36.777 -19.721 29.617 1.00 37.47 300 LYS B CA 1
ATOM 3982 C C . LYS B 1 252 ? -36.690 -21.045 28.939 1.00 37.51 300 LYS B C 1
ATOM 3983 O O . LYS B 1 252 ? -37.538 -21.424 28.138 1.00 37.80 300 LYS B O 1
ATOM 3989 N N . GLY B 1 253 ? -35.614 -21.723 29.196 1.00 37.12 301 GLY B N 1
ATOM 3990 C CA . GLY B 1 253 ? -35.173 -22.767 28.352 1.00 36.64 301 GLY B CA 1
ATOM 3991 C C . GLY B 1 253 ? -34.352 -23.005 27.159 1.00 36.10 301 GLY B C 1
ATOM 3992 O O . GLY B 1 253 ? -34.390 -24.087 26.643 1.00 36.79 301 GLY B O 1
ATOM 3993 N N . ALA B 1 254 ? -33.644 -21.994 26.705 1.00 35.39 302 ALA B N 1
ATOM 3994 C CA . ALA B 1 254 ? -32.620 -22.198 25.725 1.00 34.00 302 ALA B CA 1
ATOM 3995 C C . ALA B 1 254 ? -31.516 -23.041 26.281 1.00 32.94 302 ALA B C 1
ATOM 3996 O O . ALA B 1 254 ? -31.261 -23.059 27.414 1.00 33.12 302 ALA B O 1
ATOM 3998 N N . LYS B 1 255 ? -30.931 -23.838 25.419 1.00 31.53 303 LYS B N 1
ATOM 3999 C CA . LYS B 1 255 ? -29.863 -24.719 25.795 1.00 30.03 303 LYS B CA 1
ATOM 4000 C C . LYS B 1 255 ? -28.478 -24.228 25.231 1.00 28.54 303 LYS B C 1
ATOM 4001 O O . LYS B 1 255 ? -28.258 -24.003 24.071 1.00 28.67 303 LYS B O 1
ATOM 4003 N N . PRO B 1 256 ? -27.524 -24.196 26.149 1.00 26.49 304 PRO B N 1
ATOM 4004 C CA . PRO B 1 256 ? -26.235 -23.576 26.024 1.00 24.90 304 PRO B CA 1
ATOM 4005 C C . PRO B 1 256 ? -25.555 -24.291 24.905 1.00 23.52 304 PRO B C 1
ATOM 4006 O O . PRO B 1 256 ? -24.866 -23.739 24.076 1.00 23.02 304 PRO B O 1
ATOM 4010 N N . ALA B 1 257 ? -25.773 -25.573 24.859 1.00 21.83 305 ALA B N 1
ATOM 4011 C CA . ALA B 1 257 ? -25.063 -26.421 23.991 1.00 20.40 305 ALA B CA 1
ATOM 4012 C C . ALA B 1 257 ? -25.415 -25.902 22.595 1.00 19.44 305 ALA B C 1
ATOM 4013 O O . ALA B 1 257 ? -24.618 -26.108 21.694 1.00 18.97 305 ALA B O 1
ATOM 4015 N N . ASP B 1 258 ? -26.661 -25.497 22.389 1.00 18.22 306 ASP B N 1
ATOM 4016 C CA . ASP B 1 258 ? -27.149 -25.056 21.099 1.00 17.42 306 ASP B CA 1
ATOM 4017 C C . ASP B 1 258 ? -27.163 -23.551 20.799 1.00 16.43 306 ASP B C 1
ATOM 4018 O O . ASP B 1 258 ? -27.529 -23.118 19.714 1.00 16.04 306 ASP B O 1
ATOM 4023 N N . THR B 1 259 ? -26.790 -22.767 21.795 1.00 15.16 307 THR B N 1
ATOM 4024 C CA . THR B 1 259 ? -26.861 -21.308 21.786 1.00 13.89 307 THR B CA 1
ATOM 4025 C C . THR B 1 259 ? -25.484 -20.730 21.466 1.00 13.05 307 THR B C 1
ATOM 4026 O O . THR B 1 259 ? -24.585 -20.791 22.299 1.00 12.59 307 THR B O 1
ATOM 4030 N N . PRO B 1 260 ? -25.311 -20.174 20.255 1.00 11.99 308 PRO B N 1
ATOM 4031 C CA . PRO B 1 260 ? -24.020 -19.589 19.898 1.00 11.51 308 PRO B CA 1
ATOM 4032 C C . PRO B 1 260 ? -23.539 -18.517 20.893 1.00 11.22 308 PRO B C 1
ATOM 4033 O O . PRO B 1 260 ? -24.352 -17.796 21.494 1.00 11.49 308 PRO B O 1
ATOM 4037 N N . VAL B 1 261 ? -22.222 -18.427 21.071 1.00 10.40 309 VAL B N 1
ATOM 4038 C CA . VAL B 1 261 ? -21.621 -17.353 21.858 1.00 9.66 309 VAL B CA 1
ATOM 4039 C C . VAL B 1 261 ? -21.942 -16.010 21.183 1.00 9.58 309 VAL B C 1
ATOM 4040 O O . VAL B 1 261 ? -21.837 -15.891 19.955 1.00 9.03 309 VAL B O 1
ATOM 4044 N N . ASN B 1 262 ? -22.371 -15.031 21.984 1.00 9.22 310 ASN B N 1
ATOM 4045 C CA . ASN B 1 262 ? -22.611 -13.664 21.506 1.00 8.97 310 ASN B CA 1
ATOM 4046 C C . ASN B 1 262 ? -21.297 -12.877 21.497 1.00 8.54 310 ASN B C 1
ATOM 4047 O O . ASN B 1 262 ? -20.793 -12.461 22.544 1.00 7.65 310 ASN B O 1
ATOM 4052 N N . VAL B 1 263 ? -20.719 -12.723 20.333 1.00 8.09 311 VAL B N 1
ATOM 4053 C CA . VAL B 1 263 ? -19.446 -12.030 20.185 1.00 8.13 311 VAL B CA 1
ATOM 4054 C C . VAL B 1 263 ? -19.629 -10.537 19.955 1.00 8.12 311 VAL B C 1
ATOM 4055 O O . VAL B 1 263 ? -20.367 -10.146 19.078 1.00 8.63 311 VAL B O 1
ATOM 4059 N N . PHE B 1 264 ? -18.992 -9.707 20.773 1.00 8.59 312 PHE B N 1
ATOM 4060 C CA . PHE B 1 264 ? -18.928 -8.252 20.566 1.00 8.76 312 PHE B CA 1
ATOM 4061 C C . PHE B 1 264 ? -17.584 -7.949 19.908 1.00 9.07 312 PHE B C 1
ATOM 4062 O O . PHE B 1 264 ? -16.594 -8.312 20.455 1.00 8.55 312 PHE B O 1
ATOM 4070 N N . SER B 1 265 ? -17.576 -7.297 18.735 1.00 9.27 313 SER B N 1
ATOM 4071 C CA . SER B 1 265 ? -16.379 -7.011 17.917 1.00 9.84 313 SER B CA 1
ATOM 4072 C C . SER B 1 265 ? -16.396 -5.551 17.502 1.00 9.45 313 SER B C 1
ATOM 4073 O O . SER B 1 265 ? -15.909 -5.226 16.442 1.00 9.46 313 SER B O 1
ATOM 4076 N N . THR B 1 266 ? -17.015 -4.736 18.312 1.00 8.78 314 THR B N 1
ATOM 4077 C CA . THR B 1 266 ? -17.076 -3.334 18.210 1.00 9.18 314 THR B CA 1
ATOM 4078 C C . THR B 1 266 ? -15.723 -2.785 18.738 1.00 8.42 314 THR B C 1
ATOM 4079 O O . THR B 1 266 ? -14.905 -3.497 19.277 1.00 8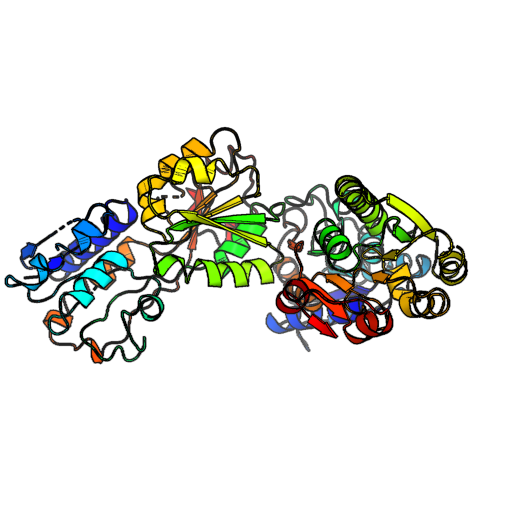.58 314 THR B O 1
ATOM 4083 N N . GLY B 1 267 ? -15.502 -1.537 18.531 1.00 7.49 315 GLY B N 1
ATOM 4084 C CA . GLY B 1 267 ? -14.267 -0.899 18.897 1.00 8.17 315 GLY B CA 1
ATOM 4085 C C . GLY B 1 267 ? -14.461 0.552 18.591 1.00 7.43 315 GLY B C 1
ATOM 4086 O O . GLY B 1 267 ? -14.517 0.885 17.448 1.00 9.21 315 GLY B O 1
ATOM 4087 N N . LYS B 1 268 ? -14.504 1.405 19.598 1.00 5.93 316 LYS B N 1
ATOM 4088 C CA . LYS B 1 268 ? -14.373 2.846 19.387 1.00 5.65 316 LYS B CA 1
ATOM 4089 C C . LYS B 1 268 ? -13.223 3.387 20.202 1.00 5.23 316 LYS B C 1
ATOM 4090 O O . LYS B 1 268 ? -12.938 2.895 21.315 1.00 4.85 316 LYS B O 1
ATOM 4096 N N . SER B 1 269 ? -12.526 4.371 19.651 1.00 4.12 317 SER B N 1
ATOM 4097 C CA . SER B 1 269 ? -11.373 4.929 20.320 1.00 4.29 317 SER B CA 1
ATOM 4098 C C . SER B 1 269 ? -11.792 5.765 21.525 1.00 4.13 317 SER B C 1
ATOM 4099 O O . SER B 1 269 ? -12.880 6.334 21.563 1.00 4.74 317 SER B O 1
ATOM 4102 N N . VAL B 1 270 ? -10.899 5.823 22.507 1.00 3.71 318 VAL B N 1
ATOM 4103 C CA . VAL B 1 270 ? -11.031 6.701 23.653 1.00 4.84 318 VAL B CA 1
ATOM 4104 C C . VAL B 1 270 ? -9.650 7.309 23.887 1.00 5.07 318 VAL B C 1
ATOM 4105 O O . VAL B 1 270 ? -8.654 6.592 23.932 1.00 5.15 318 VAL B O 1
ATOM 4109 N N . ILE B 1 271 ? -9.600 8.638 23.993 1.00 6.17 319 ILE B N 1
ATOM 4110 C CA . ILE B 1 271 ? -8.346 9.351 24.179 1.00 6.76 319 ILE B CA 1
ATOM 4111 C C . ILE B 1 271 ? -8.485 10.259 25.397 1.00 6.45 319 ILE B C 1
ATOM 4112 O O . ILE B 1 271 ? -9.450 10.996 25.516 1.00 6.51 319 ILE B O 1
ATOM 4117 N N . ASN B 1 272 ? -7.511 10.172 26.296 1.00 6.68 320 ASN B N 1
ATOM 4118 C CA . ASN B 1 272 ? -7.439 11.034 27.465 1.00 6.82 320 ASN B CA 1
ATOM 4119 C C . ASN B 1 272 ? -6.690 12.301 27.063 1.00 6.41 320 ASN B C 1
ATOM 4120 O O . ASN B 1 272 ? -5.464 12.303 26.929 1.00 6.13 320 ASN B O 1
ATOM 4125 N N . LYS B 1 273 ? -7.442 13.378 26.863 1.00 7.05 321 LYS B N 1
ATOM 4126 C CA . LYS B 1 273 ? -6.868 14.619 26.363 1.00 7.44 321 LYS B CA 1
ATOM 4127 C C . LYS B 1 273 ? -5.868 15.225 27.332 1.00 6.07 321 LYS B C 1
ATOM 4128 O O . LYS B 1 273 ? -4.878 15.803 26.906 1.00 6.10 321 LYS B O 1
ATOM 4134 N N . LYS B 1 274 ? -6.141 15.129 28.631 1.00 5.49 322 LYS B N 1
ATOM 4135 C CA . LYS B 1 274 ? -5.228 15.688 29.629 1.00 5.04 322 LYS B CA 1
ATOM 4136 C C . LYS B 1 274 ? -3.867 15.012 29.513 1.00 5.04 322 LYS B C 1
ATOM 4137 O O . LYS B 1 274 ? -2.838 15.685 29.469 1.00 3.49 322 LYS B O 1
ATOM 4143 N N . ILE B 1 275 ? -3.874 13.683 29.460 1.00 5.70 323 ILE B N 1
ATOM 4144 C CA . ILE B 1 275 ? -2.627 12.930 29.362 1.00 5.91 323 ILE B CA 1
ATOM 4145 C C . ILE B 1 275 ? -1.919 13.225 28.036 1.00 5.82 323 ILE B C 1
ATOM 4146 O O . ILE B 1 275 ? -0.707 13.431 28.005 1.00 6.22 323 ILE B O 1
ATOM 4151 N N . ALA B 1 276 ? -2.666 13.266 26.932 1.00 5.63 324 ALA B N 1
ATOM 4152 C CA . ALA B 1 276 ? -2.069 13.612 25.636 1.00 6.27 324 ALA B CA 1
ATOM 4153 C C . ALA B 1 276 ? -1.361 14.965 25.726 1.00 5.96 324 ALA B C 1
ATOM 4154 O O . ALA B 1 276 ? -0.204 15.108 25.305 1.00 6.08 324 ALA B O 1
ATOM 4156 N N . GLN B 1 277 ? -2.051 15.957 26.289 1.00 6.09 325 GLN B N 1
ATOM 4157 C CA A GLN B 1 277 ? -1.481 17.299 26.416 0.50 5.88 325 GLN B CA 1
ATOM 4158 C CA B GLN B 1 277 ? -1.452 17.276 26.382 0.50 6.08 325 GLN B CA 1
ATOM 4159 C C . GLN B 1 277 ? -0.220 17.286 27.280 1.00 5.79 325 GLN B C 1
ATOM 4160 O O . GLN B 1 277 ? 0.789 17.924 26.943 1.00 6.53 325 GLN B O 1
ATOM 4171 N N . GLU B 1 278 ? -0.273 16.564 28.401 1.00 5.93 326 GLU B N 1
ATOM 4172 C CA . GLU B 1 278 ? 0.885 16.498 29.308 1.00 6.23 326 GLU B CA 1
ATOM 4173 C C . GLU B 1 278 ? 2.093 15.857 28.628 1.00 6.03 326 GLU B C 1
ATOM 4174 O O . GLU B 1 278 ? 3.245 16.256 28.851 1.00 6.68 326 GLU B O 1
ATOM 4180 N N . LEU B 1 279 ? 1.837 14.868 27.783 1.00 5.09 327 LEU B N 1
ATOM 4181 C CA . LEU B 1 279 ? 2.894 14.144 27.090 1.00 5.80 327 LEU B CA 1
ATOM 4182 C C . LEU B 1 279 ? 3.358 14.850 25.820 1.00 5.54 327 LEU B C 1
ATOM 4183 O O . LEU B 1 279 ? 4.275 14.381 25.163 1.00 6.31 327 LEU B O 1
ATOM 4188 N N . GLY B 1 280 ? 2.728 15.968 25.456 1.00 5.76 328 GLY B N 1
ATOM 4189 C CA . GLY B 1 280 ? 3.044 16.646 24.191 1.00 6.07 328 GLY B CA 1
ATOM 4190 C C . GLY B 1 280 ? 2.631 15.837 22.975 1.00 6.06 328 GLY B C 1
ATOM 4191 O O . GLY B 1 280 ? 3.257 15.935 21.912 1.00 7.61 328 GLY B O 1
ATOM 4192 N N . ILE B 1 281 ? 1.580 15.034 23.130 1.00 6.27 329 ILE B N 1
ATOM 4193 C CA . ILE B 1 281 ? 1.073 14.181 22.049 1.00 6.77 329 ILE B CA 1
ATOM 4194 C C . ILE B 1 281 ? -0.201 14.786 21.485 1.00 7.23 329 ILE B C 1
ATOM 4195 O O . ILE B 1 281 ? -1.257 14.771 22.115 1.00 7.64 329 ILE B O 1
ATOM 4200 N N . THR B 1 282 ? -0.089 15.337 20.281 1.00 8.54 330 THR B N 1
ATOM 4201 C CA . THR B 1 282 ? -1.227 15.971 19.606 1.00 8.51 330 THR B CA 1
ATOM 4202 C C . THR B 1 282 ? -2.135 14.884 19.021 1.00 7.85 330 THR B C 1
ATOM 4203 O O . THR B 1 282 ? -1.684 13.772 18.768 1.00 7.77 330 THR B O 1
ATOM 4207 N N . ILE B 1 283 ? -3.423 15.174 18.869 1.00 8.30 331 ILE B N 1
ATOM 4208 C CA . ILE B 1 283 ? -4.345 14.209 18.275 1.00 8.02 331 ILE B CA 1
ATOM 4209 C C . ILE B 1 283 ? -4.511 14.558 16.786 1.00 7.05 331 ILE B C 1
ATOM 4210 O O . ILE B 1 283 ? -5.033 15.620 16.462 1.00 8.48 331 ILE B O 1
ATOM 4215 N N . PRO B 1 284 ? -4.045 13.678 15.873 1.00 6.39 332 PRO B N 1
ATOM 4216 C CA . PRO B 1 284 ? -4.152 13.983 14.431 1.00 6.53 332 PRO B CA 1
ATOM 4217 C C . PRO B 1 284 ? -5.608 14.086 13.972 1.00 6.12 332 PRO B C 1
ATOM 4218 O O . PRO B 1 284 ? -6.503 13.436 14.538 1.00 5.37 332 PRO B O 1
ATOM 4222 N N . GLU B 1 285 ? -5.833 14.886 12.933 1.00 5.67 333 GLU B N 1
ATOM 4223 C CA . GLU B 1 285 ? -7.169 15.037 12.383 1.00 6.33 333 GLU B CA 1
ATOM 4224 C C . GLU B 1 285 ? -7.731 13.679 11.989 1.00 6.48 333 GLU B C 1
ATOM 4225 O O . GLU B 1 285 ? -8.922 13.422 12.168 1.00 7.24 333 GLU B O 1
ATOM 4231 N N . SER B 1 286 ? -6.879 12.777 11.507 1.00 6.60 334 SER B N 1
ATOM 4232 C CA A SER B 1 286 ? -7.357 11.473 11.083 0.50 6.90 334 SER B CA 1
ATOM 4233 C CA B SER B 1 286 ? -7.350 11.462 11.086 0.50 7.39 334 SER B CA 1
ATOM 4234 C C . SER B 1 286 ? -8.043 10.756 12.246 1.00 7.40 334 SER B C 1
ATOM 4235 O O . SER B 1 286 ? -9.055 10.084 12.061 1.00 8.85 334 SER B O 1
ATOM 4240 N N . VAL B 1 287 ? -7.506 10.932 13.450 1.00 7.00 335 VAL B N 1
ATOM 4241 C CA . VAL B 1 287 ? -8.065 10.297 14.648 1.00 7.54 335 VAL B CA 1
ATOM 4242 C C . VAL B 1 287 ? -9.342 11.011 15.113 1.00 7.59 335 VAL B C 1
ATOM 4243 O O . VAL B 1 287 ? -10.329 10.371 15.490 1.00 7.58 335 VAL B O 1
ATOM 4247 N N . LEU B 1 288 ? -9.339 12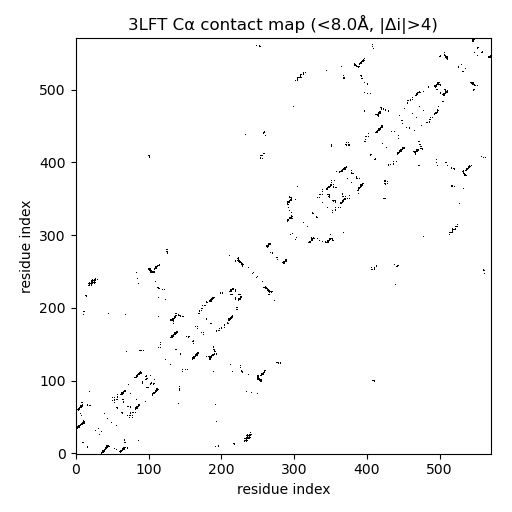.336 15.049 1.00 6.02 336 LEU B N 1
ATOM 4248 C CA . LEU B 1 288 ? -10.521 13.101 15.415 1.00 5.87 336 LEU B CA 1
ATOM 4249 C C . LEU B 1 288 ? -11.739 12.828 14.553 1.00 6.68 336 LEU B C 1
ATOM 4250 O O . LEU B 1 288 ? -12.856 12.885 15.032 1.00 7.01 336 LEU B O 1
ATOM 4255 N N . LYS B 1 289 ? -11.527 12.530 13.278 1.00 4.53 337 LYS B N 1
ATOM 4256 C CA . LYS B 1 289 ? -12.623 12.253 12.351 1.00 5.96 337 LYS B CA 1
ATOM 4257 C C . LYS B 1 289 ? -13.382 10.982 12.730 1.00 6.87 337 LYS B C 1
ATOM 4258 O O . LYS B 1 289 ? -14.577 10.863 12.433 1.00 7.43 337 LYS B O 1
ATOM 4264 N N . GLU B 1 290 ? -12.681 10.024 13.322 1.00 7.80 338 GLU B N 1
ATOM 4265 C CA . GLU B 1 290 ? -13.208 8.734 13.752 1.00 8.97 338 GLU B CA 1
ATOM 4266 C C . GLU B 1 290 ? -13.343 8.591 15.294 1.00 9.59 338 GLU B C 1
ATOM 4267 O O . GLU B 1 290 ? -13.657 7.527 15.758 1.00 10.39 338 GLU B O 1
ATOM 4269 N N . ALA B 1 291 ? -13.037 9.605 16.094 1.00 10.35 339 ALA B N 1
ATOM 4270 C CA . ALA B 1 291 ? -12.961 9.473 17.581 1.00 10.82 339 ALA B CA 1
ATOM 4271 C C . ALA B 1 291 ? -14.265 9.022 18.279 1.00 10.86 339 ALA B C 1
ATOM 4272 O O . ALA B 1 291 ? -15.277 9.606 18.122 1.00 11.47 339 ALA B O 1
ATOM 4274 N N . GLY B 1 292 ? -14.204 7.979 19.080 1.00 10.21 340 GLY B N 1
ATOM 4275 C CA . GLY B 1 292 ? -15.339 7.564 19.820 1.00 10.39 340 GLY B CA 1
ATOM 4276 C C . GLY B 1 292 ? -15.553 8.564 20.928 1.00 10.72 340 GLY B C 1
ATOM 4277 O O . GLY B 1 292 ? -16.645 9.073 21.104 1.00 11.61 340 GLY B O 1
ATOM 4278 N N . GLN B 1 293 ? -14.505 8.872 21.663 1.00 10.04 341 GLN B N 1
ATOM 4279 C CA . GLN B 1 293 ? -14.594 9.845 22.724 1.00 10.11 341 GLN B CA 1
ATOM 4280 C C . GLN B 1 293 ? -13.235 10.449 23.019 1.00 9.66 341 GLN B C 1
ATOM 4281 O O . GLN B 1 293 ? -12.270 9.781 23.021 1.00 7.95 341 GLN B O 1
ATOM 4283 N N . VAL B 1 294 ? -13.217 11.725 23.272 1.00 9.33 342 VAL B N 1
ATOM 4284 C CA . VAL B 1 294 ? -12.051 12.435 23.768 1.00 9.75 342 VAL B CA 1
ATOM 4285 C C . VAL B 1 294 ? -12.437 12.851 25.159 1.00 9.62 342 VAL B C 1
ATOM 4286 O O . VAL B 1 294 ? -13.351 13.575 25.327 1.00 9.70 342 VAL B O 1
ATOM 4290 N N . ILE B 1 295 ? -11.769 12.308 26.158 1.00 9.82 343 ILE B N 1
ATOM 4291 C CA . ILE B 1 295 ? -12.117 12.501 27.569 1.00 10.59 343 ILE B CA 1
ATOM 4292 C C . ILE B 1 295 ? -11.041 13.260 28.345 1.00 10.97 343 ILE B C 1
ATOM 4293 O O . ILE B 1 295 ? -10.077 13.769 27.775 1.00 10.60 343 ILE B O 1
#

Radius of gyration: 27.6 Å; Cα contacts (8 Å, |Δi|>4): 1370; chains: 2; bounding box: 80×53×62 Å

CATH classification: 3.40.50.2300 (+1 more: 3.40.50.2300)

Sequence (571 aa):
SNAKIGVLQFVSHPSLDLIYKKGIQDGLAEEGYKDDQVKIDFNSEEGDQSKVATSKQLVANGNDLVVGIATPAAQGLASSATKKDLPVIAAITDPIGANLVKDLKKPGGNVTGVSDHNPAQQQQVELIKALTPNVKTTIGALYSSSEDNSKTQVEEFKAYAEKAGLTVETFAVPSTTNEIASTVTVTSSKVDAIWVPIDNTIASG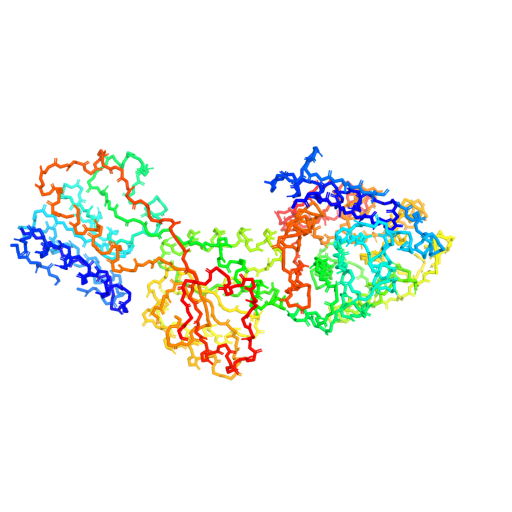FPTVVSSSNQSSSKKKPIYPSATAVEVGGLASVVIIDQHDLGVATGKIVQVLKGAKPADTPVNVFSTGKSVINKKIAQELGITIPESVLKEAGQVIKIGVLQFVSHPSLDLIYKGIQDGLAEEGYVKIDFNSEGDQSKVATSKQLVANGNDLVVVGIATPAAQGLASATTKDLPVIAAITDPIGANLVKDLKKPGGNVTGVSDHHNPAQQQVELIKALTPNVKTIGALYSSSEDNSKTTQVEEFKAYAEKAGLTVETFAVPSTTNEIASTVTVTSSKVDAIWVPIDNTIASGFPTVVSSNQSSSKKKPIYPSATAVEVGGLASVVIDQHDLGVATGKIVQVLKGAKPADTPVNVFSTGKSVINKKIAQQELGITIPESSVLKEAGQVI

Nearest PDB structures (foldseek):
  3lft-assembly2_B  TM=1.004E+00  e=4.848E-56  Streptococcus pneumoniae TIGR4
  3lft-assembly1_A  TM=9.947E-01  e=4.637E-51  Streptococcus pneumoniae TIGR4
  3lkv-assembly1_A-2  TM=9.728E-01  e=7.093E-33  Vibrio cholerae O1 biovar El Tor str. N16961
  6hnk-assembly1_A  TM=7.295E-01  e=5.003E-26  Clostridioides difficile 630
  7c7s-assembly1_B  TM=3.976E-01  e=6.713E-04  Homo sapiens

Organism: Streptococcus pneumoniae serotype 4 (strain ATCC BAA-334 / TIGR4) (NCBI:txid170187)

Foldseek 3Di:
DAAEEEEEEEADFVLLVLLQVLLQVLLVVVPCDDPNYHYHYYQRNDLVSLQCLLCRVPPPHQAYEYRELSNLLNVVVNDFARAYEFAYADCCLSVNAVDQQFRATRYAYAYEHFQLLVFLVCCCQFPVVWAEEEEEAAPCHSNVVVVVVVNQVNNVVVRHHYDYQYDNALVCQLVSLLCLVPGQEYEYEPHPRCSNNVVSSQVSCPVSLHAYAYADPSCVNQHFKYFYDDSSVRSSRRNVVVVVVVPDGRRRDGHHYDHGGFMEGAVVNCVVSVIDQDPVNVVRGPYYD/DEEEEEEADFVLLVLLQVLLVVLQVVVVHDDYRYYQHNDLVSLLCLLVRVPPDHQAYEYRELSNLLNVVVNDQPRAYEFAYADCCLSVNAVDQQFRQTRYAYAYEHFQLLVFLVQCCQQPVVWAEEEEEAAPCHSSVVVVVVVNQVNNVVVRHHYDYQYDNALVCQLVSLLCLVPGQAYEYEPHDRCSNNVVSNQVSCPVSLRAYEYADPSLPNAHFKYWYDDSSVRSSVRSCCVPCSVPDGRSNHGHHYDNHIAMEGAVVSCVVSVGDRDVVCVVRHPYYD

GO terms:
  GO:0005515 protein binding (F, IPI)

InterPro domains:
  IPR007487 ABC transporter, tyrosine-binding protein-like [PF04392] (52-343)
  IPR007487 ABC transporter, tyrosine-binding protein-like [PTHR35271] (11-344)
  IPR007487 ABC transporter, tyrosine-binding protein-like [cd06325] (52-331)
  IPR028082 Periplasmic binding protein-like I [SSF53822] (52-268)
  IPR047776 Tryptophan ABC transporter substrate-binding TrpX-like [NF041285] (19-339)

Solvent-accessible surface area: 22735 Å² total